Protein 7PUX (pdb70)

Sequence (444 aa):
AILKQKNRPNRLIVDEAINEDNSVVSLSQPKMDELQLFRGDTTVLLKGKKRRREAVCIVLSDDTCSDEKIRMNRRVVRNNLRVRLGDVISIQPCPDVKYGKRRIHVLPIDDTVEGITGNLFEEVYLKPYFLEAYRPIRKGDIFLVRGGMRAVVEFKVVETDPSPYCIVAPDTVIHCEGEPIKREDEEESWNEVVGYDDIGGCRKQLAQIKEEMVEELPLRHPALFKAIGVKPPRGILLYYGPPGTGKTLIARAVANETGAFFFLINGPEIMSKLAGESESNLRKAFEEEAEKNAPAIIFIDELDAIAPKREKTHGEVERRIVSQLLTLMDGLKKQRAHVIVMAATNRPNSIDPALRRFGRFDRREVDDIGIPDATGRLEEILQIHTKNMKLADDVDLEEQVANETHGHVGADLAALCSEEAALQAIRKKMDLIDETIDAEVMNNSLAVTMDDDFRWALSQSNR

Secondary structure (DSSP, 8-state):
-----SS-TTEEEEE--SS--TTEEEE-HHHHHHHT--TT-EEEEE-STT-EEEEEEEE-TTS-TTEEEE-HHHHHHHT--TT-EEEEEE-TTPPBPSEEEEEEBGGGGTT-BS-HIIIIIHHHHTTT-EEEETT-EEEEEETTEEEEEEEEEEESSSEEEE-TT-EEE--SPPBPGGGS---TT---GGG--S-HHHHHHHHHHHIIIII-TTHHHH-------EEEEE-STTSSHHHHHHHHHHHHT-EEEEEEHHHHHTSPTTHHHHHHHHHHHHHHHT-SEEEEEETGGGT-B-GGG--SHHHHHHHHHHHHHHHHGGGSTTEEEEEEES-GGGB-GGGGSTTSS-EEEE-----HHHHHHHHHHHTTTS-B-TT--HHHHHHH-TT--HHHHHHHHHHHHHHHHHHHHTTT----BHHHHHHPPB-HHHHHHHHT----

Solvent-accessible surface area: 22193 Å² total; per-residue (Å²): 132,158,162,147,107,169,139,75,55,35,113,1,60,3,34,54,17,106,58,95,47,22,8,17,0,4,0,5,89,79,22,2,85,104,28,133,3,135,183,40,50,26,0,17,0,85,23,91,143,213,53,47,4,6,1,35,0,34,49,14,147,91,10,51,72,86,60,0,34,0,6,23,19,5,12,19,8,0,58,7,84,23,35,18,50,1,24,2,76,71,4,119,88,22,129,142,5,131,116,3,49,0,16,18,0,45,47,0,24,122,54,26,60,44,87,34,64,78,17,4,1,85,82,29,9,116,130,45,88,27,5,9,51,85,13,14,8,10,19,12,102,12,9,53,68,11,0,3,4,43,0,39,67,3,47,43,71,46,41,0,15,4,9,88,132,13,74,34,56,46,109,56,147,60,28,117,73,150,101,37,74,15,15,42,131,74,38,0,12,49,26,24,10,30,15,198,121,41,12,34,57,0,53,130,19,1,56,85,7,7,42,88,33,62,62,44,182,83,68,78,109,129,37,22,22,0,0,0,0,16,11,55,95,30,16,19,20,42,49,0,0,98,0,0,1,46,9,16,39,12,70,45,59,60,5,35,0,59,104,12,57,82,69,139,74,38,76,1,12,31,44,0,100,128,1,0,80,74,0,64,159,64,31,40,0,0,0,0,0,34,78,0,16,38,1,0,20,66,115,131,127,2,163,28,134,60,69,103,138,2,5,55,30,0,14,87,16,0,65,26,4,76,158,41,54,53,9,1,0,0,0,3,2,66,121,34,126,13,1,0,60,6,0,83,130,162,4,40,2,46,100,83,3,102,2,37,97,14,96,40,91,1,12,36,71,14,0,93,28,74,6,75,39,35,99,55,26,158,84,22,69,24,111,76,0,2,83,56,1,137,45,63,13,16,41,43,0,25,26,15,1,59,71,0,5,84,25,0,35,112,84,64,85,116,138,95,141,226,66,102,51,4,113,70,36,30,68,18,24,0,32,33,102,0,0,91,81,14,41,76,75,112,130,192

GO terms:
  GO:0036503 ERAD pathway (P, IDA)
  GO:0005789 endoplasmic reticulum membrane (C, IDA)
  GO:0043161 proteasome-mediated ubiquitin-dependent protein catabolic process (P, IDA)
  GO:0016887 ATP hydrolysis activity (F, IDA)
  GO:0036435 K48-linked polyubiquitin modification-dependent protein binding (F, IDA)
  GO:0140455 cytoplasm protein quality control (P, IDA)
  GO:1901224 positive regulation of non-canonical NF-kappaB signal transduction (P, IDA)
  GO:0120186 negative regulation of protein localization to chromatin (P, IDA)
  GO:0140036 ubiquitin-modified protein reader activity (F, IDA)
  GO:0019079 viral genome replication (P, IMP)
  GO:0048471 perinuclear region of cytoplasm (C, IDA)
  GO:0005783 endoplasmic reticulum (C, IDA)
  GO:0035800 deubiquitinase activator activity (F, IDA)
  GO:0036513 Derlin-1 retrotranslocation complex (C, IDA)
  GO:1903006 positive regulation of protein K63-linked deubiquitination (P, IDA)
  GO:0005829 cytosol (C, TAS)
  GO:0034098 VCP-NPL4-UFD1 AAA ATPase complex (C, TAS)
  GO:0036503 ERAD pathway (P, IMP)
  GO:0010918 positive regulation of mitochondrial membrane potential (P, IMP)
  GO:1903715 regulation of aerobic respiration (P, IMP)

Radius of gyration: 24.35 Å; Cα contacts (8 Å, |Δi|>4): 902; chains: 1; bounding box: 72×74×46 Å

Foldseek 3Di:
DDDDDDPDLQKAFEDAAPPQAQAEKEAAPVSCVVQVHDQQFWKWKAAPPRFIWIHTYHYDNPHDRRHMHHHQQVCQSRVHFGGGIMGMHTDRPAAAFAEWEKEWAPVQCPLADADCCVQWVCVSQPQPQGKGFAQRKDWTFFLQGITIMGTHPTVVPGMHTHHPNYHYHYDDDHHHPVVGGGQGPQAAVLLAFFDVPLLVVVCVQQVCLLQPQVVCVVDPDDGFAEEEEEEDPFQCLVSSQRRSCVSSVAAEFEAELVVLVVDDQPSSLVVVVVRLVVRLVRPLHEYEYEACLSQFFAPVPDDDPSSVVRNVSLLVSLQCRVVRGNYHYYYYHHPVVGGHCSQCDPSHNVHYGYSYAGALRRLLSLLCSLCVNYAADPQADSSVVSVPPPPDHSRRSNVLSVQLLVQLVVVPCVVPPSRDHSVVSRPRHRYNVSSVVSVPDDPD

CATH classification: 3.10.330.10 (+2 more: 3.40.50.300, 1.10.8.60)

B-factor: mean 41.49, std 23.01, range [12.3, 161.05]

Organism: Homo sapiens (NCBI:txid9606)

Nearest PDB structures (foldseek):
  7pux-assembly1_A  TM=1.002E+00  e=1.129E-102  Homo sapiens
  8kg2-assembly1_D  TM=9.898E-01  e=8.215E-89  Homo sapiens
  8hrz-assembly1_L  TM=9.859E-01  e=6.047E-89  Homo sapiens
  5c1a-assembly2_K  TM=9.843E-01  e=2.189E-88  Homo sapiens
  5c1b-assembly1_F  TM=9.838E-01  e=1.516E-88  Homo sapiens

InterPro domains:
  IPR003338 CDC48, N-terminal subdomain [PF02359] (25-106)
  IPR003338 CDC48, N-terminal subdomain [SM01073] (25-108)
  IPR003593 AAA+ ATPase domain [SM00382] (237-373)
  IPR003593 AAA+ ATPase domain [SM00382] (510-649)
  IPR003959 ATPase, AAA-type, core [PF00004] (241-370)
  IPR003959 ATPase, AAA-type, core [PF00004] (514-647)
  IPR003960 ATPase, AAA-type, conserved site [PS00674] (341-359)
  IPR003960 ATPase, AAA-type, conserved site [PS00674] (617-635)
  IPR004201 CDC48, domain 2 [PF02933] (126-190)
  IPR004201 CDC48, domain 2 [SM01072] (125-191)
  IPR005938 AAA ATPase, CDC48 family [TIGR01243] (26-763)
  IPR009010 Aspartate decarboxylase-like domain superfamily [SSF50692] (22-105)
  IPR027417 P-loop containing nucleoside triphosphate hydrolase [G3DSA:3.40.50.300] (206-370)
  IPR027417 P-loop containing nucleoside triphosphate hydrolase [G3DSA:3.40.50.300] (464-647)
  IPR027417 P-loop containing nucleoside triphosphate hydrolase [SSF52540] (200-462)
  IPR027417 P-loop containing nucleoside triphosphate hydrolase [SSF52540] (472-761)
  IPR029067 CDC48 domain 2-like superfamily [SSF54585] (107-198)
  IPR041569 AAA ATPase, AAA+ lid domain [PF17862] (393-434)
  IPR041569 AAA ATPase, AAA+ lid domain [PF17862] (669-708)
  IPR050168 AAA ATPase domain-containing protein [PTHR23077] (38-764)

Structure (mmCIF, N/CA/C/O backbone):
data_7PUX
#
_entry.id   7PUX
#
_cell.length_a   146.234
_cell.length_b   146.234
_cell.length_c   84.397
_cell.angle_alpha   90.000
_cell.angle_beta   90.000
_cell.angle_gamma   120.000
#
_symmetry.space_group_name_H-M   'P 6 2 2'
#
loop_
_entity.id
_entity.type
_entity.pdbx_description
1 polymer 'Transitional endoplasmic reticulum ATPase'
2 non-polymer "ADENOSINE-5'-DIPHOSPHATE"
3 non-polymer 'FORMIC ACID'
4 non-polymer (1S)-2-amino-1-(4-bromophenyl)ethan-1-ol
5 non-polymer DI(HYDROXYETHYL)ETHER
6 non-polymer 'SODIUM ION'
7 water water
#
loop_
_atom_site.group_PDB
_atom_site.id
_atom_site.type_symbol
_atom_site.label_atom_id
_atom_site.label_alt_id
_atom_site.label_comp_id
_atom_site.label_asym_id
_atom_site.label_entity_id
_atom_site.label_seq_id
_atom_site.pdbx_PDB_ins_code
_atom_site.Cartn_x
_atom_site.Cartn_y
_atom_site.Cartn_z
_atom_site.occupancy
_atom_site.B_iso_or_equiv
_atom_site.auth_seq_id
_atom_site.auth_comp_id
_atom_site.auth_asym_id
_atom_site.auth_atom_id
_atom_site.pdbx_PDB_model_num
ATOM 1 N N . ALA A 1 15 ? -48.16400 -62.42200 36.76500 1.000 107.92347 15 ALA A N 1
ATOM 2 C CA . ALA A 1 15 ? -49.38800 -62.61200 37.53500 1.000 93.77177 15 ALA A CA 1
ATOM 3 C C . ALA A 1 15 ? -50.25400 -61.35700 37.52800 1.000 78.51468 15 ALA A C 1
ATOM 4 O O . ALA A 1 15 ? -51.47600 -61.44300 37.42000 1.000 66.75011 15 ALA A O 1
ATOM 10 N N . ILE A 1 16 ? -49.61400 -60.19300 37.64400 1.000 88.50798 16 ILE A N 1
ATOM 11 C CA . ILE A 1 16 ? -50.32200 -58.91800 37.69100 1.000 83.96007 16 ILE A CA 1
ATOM 12 C C . ILE A 1 16 ? -49.70600 -57.95400 36.68700 1.000 83.83374 16 ILE A C 1
ATOM 13 O O . ILE A 1 16 ? -48.92500 -57.07400 37.06500 1.000 82.65728 16 ILE A O 1
ATOM 29 N N . LEU A 1 17 ? -50.04700 -58.09400 35.41100 1.000 98.77763 17 LEU A N 1
ATOM 30 C CA . LEU A 1 17 ? -49.35900 -57.32800 34.37500 1.000 107.76292 17 LEU A CA 1
ATOM 31 C C . LEU A 1 17 ? -50.38300 -56.84000 33.35100 1.000 73.56145 17 LEU A C 1
ATOM 32 O O . LEU A 1 17 ? -51.58500 -56.77200 33.62900 1.000 43.22360 17 LEU A O 1
ATOM 48 N N . LYS A 1 18 ? -49.89400 -56.47300 32.15800 1.000 68.30556 18 LYS A N 1
ATOM 49 C CA . LYS A 1 18 ? -50.70500 -55.91100 31.07900 1.000 75.96437 18 LYS A CA 1
ATOM 50 C C . LYS A 1 18 ? -49.80600 -55.45100 29.92900 1.000 75.12743 18 LYS A C 1
ATOM 51 O O . LYS A 1 18 ? -48.58200 -55.38600 30.08400 1.000 78.52784 18 LYS A O 1
ATOM 70 N N . GLN A 1 19 ? -50.40200 -55.11300 28.78400 1.000 67.73181 19 GLN A N 1
ATOM 71 C CA . GLN A 1 19 ? -49.65100 -54.81100 27.56700 1.000 56.65153 19 GLN A CA 1
ATOM 72 C C . GLN A 1 19 ? -48.70200 -53.63000 27.76500 1.000 61.22839 19 GLN A C 1
ATOM 73 O O . GLN A 1 19 ? -48.97400 -52.70200 28.53300 1.000 61.37052 19 GLN A O 1
ATOM 87 N N . LYS A 1 20 ? -47.58400 -53.66800 27.03700 1.000 74.27206 20 LYS A N 1
ATOM 88 C CA . LYS A 1 20 ? -46.52800 -52.66400 27.14500 1.000 77.35401 20 LYS A CA 1
ATOM 89 C C . LYS A 1 20 ? -46.40000 -51.77600 25.91500 1.000 74.20363 20 LYS A C 1
ATOM 90 O O . LYS A 1 20 ? -46.14500 -50.57900 26.06000 1.000 76.59339 20 LYS A O 1
ATOM 109 N N . ASN A 1 21 ? -46.54700 -52.32400 24.70600 1.000 70.44266 21 ASN A N 1
ATOM 110 C CA . ASN A 1 21 ? -46.47900 -51.52400 23.47700 1.000 63.51814 21 ASN A CA 1
ATOM 111 C C . ASN A 1 21 ? -47.89300 -51.14400 23.03700 1.000 53.99332 21 ASN A C 1
ATOM 112 O O . ASN A 1 21 ? -48.43800 -51.66000 22.06100 1.000 56.05672 21 ASN A O 1
ATOM 123 N N . ARG A 1 22 ? -48.47200 -50.21600 23.76200 1.000 35.94905 22 ARG A N 1
ATOM 124 C CA . ARG A 1 22 ? -49.89600 -49.94900 23.61400 1.000 34.66468 22 ARG A CA 1
ATOM 125 C C . ARG A 1 22 ? -50.15300 -49.02700 22.42000 1.000 33.64877 22 ARG A C 1
ATOM 126 O O . ARG A 1 22 ? -49.37200 -48.09800 22.16800 1.000 34.77522 22 ARG A O 1
ATOM 147 N N . PRO A 1 23 ? -51.23600 -49.26700 21.66800 1.000 32.34335 23 PRO A N 1
ATOM 148 C CA . PRO A 1 23 ? -51.49800 -48.45000 20.47300 1.000 33.19872 23 PRO A CA 1
ATOM 149 C C . PRO A 1 23 ? -51.93400 -47.03400 20.79000 1.000 32.95921 23 PRO A C 1
ATOM 150 O O . PRO A 1 23 ? -51.95400 -46.19800 19.87700 1.000 32.26439 23 PRO A O 1
ATOM 161 N N . ASN A 1 24 ? -52.29300 -46.73200 22.03700 1.000 30.17204 24 ASN A N 1
ATOM 162 C CA . ASN A 1 24 ? -52.73100 -45.39400 22.40900 1.000 29.97465 24 ASN A CA 1
ATOM 163 C C . ASN A 1 24 ? -51.63100 -44.60100 23.10000 1.000 30.01939 24 ASN A C 1
ATOM 164 O O . ASN A 1 24 ? -51.91900 -43.58600 23.74300 1.000 26.66636 24 ASN A O 1
ATOM 175 N N . ARG A 1 25 ? -50.38200 -45.05100 22.99400 1.000 27.26116 25 ARG A N 1
ATOM 176 C CA . ARG A 1 25 ? -49.22500 -44.27100 23.41400 1.000 25.94258 25 ARG A CA 1
ATOM 177 C C . ARG A 1 25 ? -48.66700 -43.54700 22.19300 1.000 28.64554 25 ARG A C 1
ATOM 178 O O . ARG A 1 25 ? -48.30400 -44.18800 21.20000 1.000 27.32959 25 ARG A O 1
ATOM 199 N N . LEU A 1 26 ? -48.59300 -42.22100 22.26900 1.000 24.94246 26 LEU A N 1
ATOM 200 C CA . LEU A 1 26 ? -48.20100 -41.40100 21.13300 1.000 26.76110 26 LEU A CA 1
ATOM 201 C C . LEU A 1 26 ? -47.11000 -40.42000 21.53500 1.000 29.00085 26 LEU A C 1
ATOM 202 O O . LEU A 1 26 ? -47.07200 -39.93600 22.67000 1.000 23.18436 26 LEU A O 1
ATOM 218 N N . ILE A 1 27 ? -46.24100 -40.11200 20.57500 1.000 24.12395 27 ILE A N 1
ATOM 219 C CA . ILE A 1 27 ? -45.15900 -39.16100 20.79600 1.000 23.06592 27 ILE A CA 1
ATOM 220 C C . ILE A 1 27 ? -45.68200 -37.75100 20.56500 1.000 24.17658 27 ILE A C 1
ATOM 221 O O . ILE A 1 27 ? -46.32300 -37.47200 19.54800 1.000 23.03697 27 ILE A O 1
ATOM 237 N N . VAL A 1 28 ? -45.37900 -36.85500 21.50200 1.000 20.83934 28 VAL A N 1
ATOM 238 C CA . VAL A 1 28 ? -45.86200 -35.48100 21.45200 1.000 20.34191 28 VAL A CA 1
ATOM 239 C C . VAL A 1 28 ? -45.11200 -34.70800 20.37300 1.000 20.22611 28 VAL A C 1
ATOM 240 O O . VAL A 1 28 ? -43.87600 -34.70300 20.33900 1.000 20.11294 28 VAL A O 1
ATOM 253 N N . ASP A 1 29 ? -45.85800 -34.02000 19.50700 1.000 21.66839 29 ASP A N 1
ATOM 254 C CA . ASP A 1 29 ? -45.32400 -33.27500 18.37200 1.000 21.05516 29 ASP A CA 1
ATOM 255 C C . ASP A 1 29 ? -45.98600 -31.90000 18.35300 1.000 20.38665 29 ASP A C 1
ATOM 256 O O . ASP A 1 29 ? -46.95900 -31.63800 19.07200 1.000 20.75249 29 ASP A O 1
ATOM 265 N N . GLU A 1 30 ? -45.46200 -31.01500 17.51400 1.000 20.48930 30 GLU A N 1
ATOM 266 C CA . GLU A 1 30 ? -45.89500 -29.62300 17.53100 1.000 20.18663 30 GLU A CA 1
ATOM 267 C C . GLU A 1 30 ? -47.28500 -29.45500 16.92400 1.000 26.84532 30 GLU A C 1
ATOM 268 O O . GLU A 1 30 ? -47.69900 -30.20200 16.03000 1.000 25.63728 30 GLU A O 1
ATOM 280 N N . ALA A 1 31 ? -47.98700 -28.42500 17.38700 1.000 24.23712 31 ALA A N 1
ATOM 281 C CA . ALA A 1 31 ? -49.30100 -28.10200 16.85200 1.000 20.73143 31 ALA A CA 1
ATOM 282 C C . ALA A 1 31 ? -49.20200 -27.47900 15.46400 1.000 23.60546 31 ALA A C 1
ATOM 283 O O . ALA A 1 31 ? -48.28900 -26.70800 15.16800 1.000 26.31368 31 ALA A O 1
ATOM 290 N N . ILE A 1 32 ? -50.14700 -27.83300 14.60000 1.000 24.63716 32 ILE A N 1
ATOM 291 C CA . ILE A 1 32 ? -50.43200 -27.05300 13.40100 1.000 31.44061 32 ILE A CA 1
ATOM 292 C C . ILE A 1 32 ? -51.61500 -26.12200 13.62800 1.000 31.39850 32 ILE A C 1
ATOM 293 O O . ILE A 1 32 ? -51.61900 -24.98600 13.15400 1.000 36.52543 32 ILE A O 1
ATOM 309 N N . ASN A 1 33 ? -52.61100 -26.60700 14.36400 1.000 32.43020 33 ASN A N 1
ATOM 310 C CA . ASN A 1 33 ? -53.73400 -25.81500 14.85100 1.000 28.76661 33 ASN A CA 1
ATOM 311 C C . ASN A 1 33 ? -53.39300 -25.38000 16.27400 1.000 32.14333 33 ASN A C 1
ATOM 312 O O . ASN A 1 33 ? -53.36500 -26.20800 17.19200 1.000 40.43906 33 ASN A O 1
ATOM 323 N N . GLU A 1 34 ? -53.11900 -24.09000 16.45900 1.000 31.00635 34 GLU A N 1
ATOM 324 C CA . GLU A 1 34 ? -52.58800 -23.58700 17.72200 1.000 40.54433 34 GLU A CA 1
ATOM 325 C C . GLU A 1 34 ? -53.66400 -23.38000 18.79100 1.000 39.69423 34 GLU A C 1
ATOM 326 O O . GLU A 1 34 ? -53.38000 -22.74600 19.81500 1.000 43.26308 34 GLU A O 1
ATOM 338 N N . ASP A 1 35 ? -54.86900 -23.91500 18.59600 1.000 28.42972 35 ASP A N 1
ATOM 339 C CA . ASP A 1 35 ? -55.95900 -23.70900 19.54500 1.000 30.71947 35 ASP A CA 1
ATOM 340 C C . ASP A 1 35 ? -55.79500 -24.60100 20.77100 1.000 30.40365 35 ASP A C 1
ATOM 341 O O . ASP A 1 35 ? -55.45000 -25.78100 20.66300 1.000 32.98290 35 ASP A O 1
ATOM 350 N N . ASN A 1 36 ? -56.09500 -24.03400 21.94400 1.000 24.43188 36 ASN A N 1
ATOM 351 C CA . ASN A 1 36 ? -55.85700 -24.72700 23.20500 1.000 22.21056 36 ASN A CA 1
ATOM 352 C C . ASN A 1 36 ? -56.66700 -26.00800 23.35500 1.000 24.98721 36 ASN A C 1
ATOM 353 O O . ASN A 1 36 ? -56.29700 -26.86600 24.16000 1.000 27.97177 36 ASN A O 1
ATOM 364 N N . SER A 1 37 ? -57.78400 -26.14400 22.65200 1.000 22.52639 37 SER A N 1
ATOM 365 C CA . SER A 1 37 ? -58.69200 -27.25700 22.89700 1.000 25.75046 37 SER A CA 1
ATOM 366 C C . SER A 1 37 ? -58.48200 -28.42700 21.94900 1.000 28.24023 37 SER A C 1
ATOM 367 O O . SER A 1 37 ? -59.15500 -29.44800 22.09900 1.000 27.90335 37 SER A O 1
ATOM 375 N N . VAL A 1 38 ? -57.56000 -28.32400 20.99900 1.000 24.72402 38 VAL A N 1
ATOM 376 C CA . VAL A 1 38 ? -57.49400 -29.26400 19.88600 1.000 30.93002 38 VAL A CA 1
ATOM 377 C C . VAL A 1 38 ? -56.19600 -30.05900 19.92800 1.000 20.96041 38 VAL A C 1
ATOM 378 O O . VAL A 1 38 ? -55.11800 -29.51200 20.18900 1.000 20.62353 38 VAL A O 1
ATOM 391 N N . VAL A 1 39 ? -56.30700 -31.35600 19.63600 1.000 20.18663 39 VAL A N 1
ATOM 392 C CA . VAL A 1 39 ? -55.16900 -32.21200 19.32900 1.000 20.10504 39 VAL A CA 1
ATOM 393 C C . VAL A 1 39 ? -55.46800 -32.92000 18.02000 1.000 22.74483 39 VAL A C 1
ATOM 394 O O . VAL A 1 39 ? -56.63000 -33.15800 17.67700 1.000 26.19261 39 VAL A O 1
ATOM 407 N N . SER A 1 40 ? -54.40900 -33.26700 17.29400 1.000 22.21582 40 SER A N 1
ATOM 408 C CA . SER A 1 40 ? -54.53100 -33.87700 15.98000 1.000 29.32720 40 SER A CA 1
ATOM 409 C C . SER A 1 40 ? -53.83400 -35.22900 15.95200 1.000 25.80836 40 SER A C 1
ATOM 410 O O . SER A 1 40 ? -52.75200 -35.39400 16.52300 1.000 24.06868 40 SER A O 1
ATOM 418 N N . LEU A 1 41 ? -54.47100 -36.19400 15.29500 1.000 26.33737 41 LEU A N 1
ATOM 419 C CA . LEU A 1 41 ? -53.90800 -37.51400 15.05500 1.000 29.62460 41 LEU A CA 1
ATOM 420 C C . LEU A 1 41 ? -53.94800 -37.78400 13.55400 1.000 29.59565 41 LEU A C 1
ATOM 421 O O . LEU A 1 41 ? -54.61800 -37.07400 12.79600 1.000 30.45892 41 LEU A O 1
ATOM 437 N N . SER A 1 42 ? -53.23600 -38.81900 13.11200 1.000 30.75895 42 SER A N 1
ATOM 438 C CA . SER A 1 42 ? -53.42400 -39.26100 11.73500 1.000 33.31715 42 SER A CA 1
ATOM 439 C C . SER A 1 42 ? -54.74400 -40.02000 11.62300 1.000 43.24729 42 SER A C 1
ATOM 440 O O . SER A 1 42 ? -55.30000 -40.49400 12.61800 1.000 34.24358 42 SER A O 1
ATOM 448 N N . GLN A 1 43 ? -55.25000 -40.12500 10.40300 1.000 40.79700 43 GLN A N 1
ATOM 449 C CA . GLN A 1 43 ? -56.52600 -40.80400 10.21500 1.000 39.43104 43 GLN A CA 1
ATOM 450 C C . GLN A 1 43 ? -56.39400 -42.29400 10.51300 1.000 40.64171 43 GLN A C 1
ATOM 451 O O . GLN A 1 43 ? -57.28800 -42.87400 11.14300 1.000 46.99774 43 GLN A O 1
ATOM 465 N N . PRO A 1 44 ? -55.31200 -42.95700 10.08800 1.000 45.93182 44 PRO A N 1
ATOM 466 C CA . PRO A 1 44 ? -55.16800 -44.38000 10.45200 1.000 57.36214 44 PRO A CA 1
ATOM 467 C C . PRO A 1 44 ? -55.13100 -44.61100 11.95200 1.000 39.95216 44 PRO A C 1
ATOM 468 O O . PRO A 1 44 ? -55.71400 -45.58800 12.43600 1.000 40.90754 44 PRO A O 1
ATOM 479 N N . LYS A 1 45 ? -54.45200 -43.74600 12.70900 1.000 37.24394 45 LYS A N 1
ATOM 480 C CA . LYS A 1 45 ? -54.43800 -43.90200 14.15900 1.000 35.32792 45 LYS A CA 1
ATOM 481 C C . LYS A 1 45 ? -55.83000 -43.69800 14.74400 1.000 37.43607 45 LYS A C 1
ATOM 482 O O . LYS A 1 45 ? -56.23500 -44.42600 15.65600 1.000 39.21523 45 LYS A O 1
ATOM 501 N N . MET A 1 46 ? -56.58700 -42.72500 14.22900 1.000 35.75429 46 MET A N 1
ATOM 502 C CA . MET A 1 46 ? -57.94600 -42.52700 14.72600 1.000 36.59649 46 MET A CA 1
ATOM 503 C C . MET A 1 46 ? -58.81000 -43.75000 14.44800 1.000 38.92046 46 MET A C 1
ATOM 504 O O . MET A 1 46 ? -59.59500 -44.17000 15.30600 1.000 45.76338 46 MET A O 1
ATOM 518 N N . ASP A 1 47 ? -58.66800 -44.35000 13.26500 1.000 40.37589 47 ASP A N 1
ATOM 519 C CA . ASP A 1 47 ? -59.39400 -45.58200 12.97500 1.000 44.16056 47 ASP A CA 1
ATOM 520 C C . ASP A 1 47 ? -58.98900 -46.68800 13.94200 1.000 51.54565 47 ASP A C 1
ATOM 521 O O . ASP A 1 47 ? -59.84100 -47.40600 14.47800 1.000 53.43009 47 ASP A O 1
ATOM 530 N N . GLU A 1 48 ? -57.68100 -46.84500 14.17200 1.000 49.58489 48 GLU A N 1
ATOM 531 C CA . GLU A 1 48 ? -57.20800 -47.89400 15.06700 1.000 43.90526 48 GLU A CA 1
ATOM 532 C C . GLU A 1 48 ? -57.79700 -47.73500 16.46200 1.000 40.02585 48 GLU A C 1
ATOM 533 O O . GLU A 1 48 ? -58.13800 -48.72700 17.11600 1.000 41.06282 48 GLU A O 1
ATOM 545 N N . LEU A 1 49 ? -57.92300 -46.49600 16.93400 1.000 37.74137 49 LEU A N 1
ATOM 546 C CA . LEU A 1 49 ? -58.46100 -46.21100 18.25700 1.000 47.91101 49 LEU A CA 1
ATOM 547 C C . LEU A 1 49 ? -59.96400 -45.95700 18.24800 1.000 45.55020 49 LEU A C 1
ATOM 548 O O . LEU A 1 49 ? -60.54000 -45.70000 19.31400 1.000 36.38068 49 LEU A O 1
ATOM 564 N N . GLN A 1 50 ? -60.60800 -46.01800 17.08100 1.000 45.63968 50 GLN A N 1
ATOM 565 C CA . GLN A 1 50 ? -62.05500 -45.82200 16.96200 1.000 49.18748 50 GLN A CA 1
ATOM 566 C C . GLN A 1 50 ? -62.46400 -44.44000 17.47000 1.000 44.77642 50 GLN A C 1
ATOM 567 O O . GLN A 1 50 ? -63.43200 -44.28200 18.21800 1.000 48.59267 50 GLN A O 1
ATOM 581 N N . LEU A 1 51 ? -61.70400 -43.43400 17.05700 1.000 43.27624 51 LEU A N 1
ATOM 582 C CA . LEU A 1 51 ? -61.99200 -42.04000 17.35800 1.000 47.16881 51 LEU A CA 1
ATOM 583 C C . LEU A 1 51 ? -62.47000 -41.31400 16.10500 1.000 48.90323 51 LEU A C 1
ATOM 584 O O . LEU A 1 51 ? -62.02700 -41.60800 14.99100 1.000 51.83516 51 LEU A O 1
ATOM 600 N N . PHE A 1 52 ? -63.35900 -40.34300 16.29500 1.000 44.55797 52 PHE A N 1
ATOM 601 C CA . PHE A 1 52 ? -63.92100 -39.60200 15.18000 1.000 40.63119 52 PHE A CA 1
ATOM 602 C C . PHE A 1 52 ? -63.72400 -38.10700 15.38000 1.000 43.88684 52 PHE A C 1
ATOM 603 O O . PHE A 1 52 ? -63.60500 -37.61900 16.51000 1.000 35.72270 52 PHE A O 1
ATOM 620 N N . ARG A 1 53 ? -63.66000 -37.39500 14.25600 1.000 43.29730 53 ARG A N 1
ATOM 621 C CA . ARG A 1 53 ? -63.48400 -35.95000 14.25800 1.000 49.44277 53 ARG A CA 1
ATOM 622 C C . ARG A 1 53 ? -64.47500 -35.29600 15.20900 1.000 37.98877 53 ARG A C 1
ATOM 623 O O . ARG A 1 53 ? -65.68300 -35.54100 15.13700 1.000 40.90754 53 ARG A O 1
ATOM 644 N N . GLY A 1 54 ? -63.95400 -34.47200 16.10700 1.000 33.45927 54 GLY A N 1
ATOM 645 C CA . GLY A 1 54 ? -64.76600 -33.76900 17.07300 1.000 35.93062 54 GLY A CA 1
ATOM 646 C C . GLY A 1 54 ? -64.97900 -34.50100 18.37600 1.000 36.19118 54 GLY A C 1
ATOM 647 O O . GLY A 1 54 ? -65.48800 -33.89600 19.32800 1.000 35.43320 54 GLY A O 1
ATOM 651 N N . ASP A 1 55 ? -64.61100 -35.77700 18.45300 1.000 37.43080 55 ASP A N 1
ATOM 652 C CA . ASP A 1 55 ? -64.74500 -36.52200 19.69800 1.000 35.35687 55 ASP A CA 1
ATOM 653 C C . ASP A 1 55 ? -63.95000 -35.85200 20.81000 1.000 34.21463 55 ASP A C 1
ATOM 654 O O . ASP A 1 55 ? -62.87300 -35.29500 20.57800 1.000 32.25387 55 ASP A O 1
ATOM 663 N N . THR A 1 56 ? -64.47400 -35.92500 22.03200 1.000 31.50115 56 THR A N 1
ATOM 664 C CA A THR A 1 56 ? -63.72200 -35.50200 23.20600 0.520 27.56120 56 THR A CA 1
ATOM 665 C CA B THR A 1 56 ? -63.72300 -35.50400 23.20700 0.480 27.57962 56 THR A CA 1
ATOM 666 C C . THR A 1 56 ? -62.81800 -36.64400 23.65100 1.000 29.60092 56 THR A C 1
ATOM 667 O O . THR A 1 56 ? -63.25300 -37.79400 23.72100 1.000 32.98553 56 THR A O 1
ATOM 688 N N . VAL A 1 57 ? -61.56000 -36.33500 23.94100 1.000 26.73215 57 VAL A N 1
ATOM 689 C CA . VAL A 1 57 ? -60.59300 -37.35400 24.33900 1.000 27.38486 57 VAL A CA 1
ATOM 690 C C . VAL A 1 57 ? -59.94200 -36.95700 25.65600 1.000 28.23233 57 VAL A C 1
ATOM 691 O O . VAL A 1 57 ? -59.78600 -35.77200 25.96800 1.000 28.71923 57 VAL A O 1
ATOM 704 N N . LEU A 1 58 ? -59.55800 -37.97000 26.42600 1.000 25.82152 58 LEU A N 1
ATOM 705 C CA . LEU A 1 58 ? -58.83100 -37.79700 27.67400 1.000 25.45568 58 LEU A CA 1
ATOM 706 C C . LEU A 1 58 ? -57.36800 -38.14900 27.42500 1.000 23.09224 58 LEU A C 1
ATOM 707 O O . LEU A 1 58 ? -57.05800 -39.25200 26.95400 1.000 27.90071 58 LEU A O 1
ATOM 723 N N . LEU A 1 59 ? -56.48300 -37.20300 27.71300 1.000 20.47614 59 LEU A N 1
ATOM 724 C CA . LEU A 1 59 ? -55.05100 -37.36200 27.52500 1.000 22.02106 59 LEU A CA 1
ATOM 725 C C . LEU A 1 59 ? -54.39500 -37.50300 28.89300 1.000 21.56048 59 LEU A C 1
ATOM 726 O O . LEU A 1 59 ? -54.78900 -36.82800 29.85200 1.000 24.09763 59 LEU A O 1
ATOM 742 N N . LYS A 1 60 ? -53.41300 -38.39200 28.99200 1.000 21.49995 60 LYS A N 1
ATOM 743 C CA . LYS A 1 60 ? -52.67700 -38.59600 30.23300 1.000 23.10540 60 LYS A CA 1
ATOM 744 C C . LYS A 1 60 ? -51.19900 -38.35500 29.98200 1.000 24.86614 60 LYS A C 1
ATOM 745 O O . LYS A 1 60 ? -50.62200 -38.90800 29.03500 1.000 24.01077 60 LYS A O 1
ATOM 764 N N . GLY A 1 61 ? -50.59600 -37.52900 30.83000 1.000 21.90526 61 GLY A N 1
ATOM 765 C CA . GLY A 1 61 ? -49.20200 -37.16600 30.67700 1.000 24.25028 61 GLY A CA 1
ATOM 766 C C . GLY A 1 61 ? -48.37000 -37.58000 31.87300 1.000 27.53751 61 GLY A C 1
ATOM 767 O O . GLY A 1 61 ? -48.57400 -38.65800 32.43700 1.000 30.39049 61 GLY A O 1
ATOM 771 N N . LYS A 1 62 ? -47.42400 -36.73200 32.26100 1.000 21.28676 62 LYS A N 1
ATOM 772 C CA . LYS A 1 62 ? -46.53500 -37.03100 33.36800 1.000 25.22934 62 LYS A CA 1
ATOM 773 C C . LYS A 1 62 ? -47.10900 -36.49200 34.67200 1.000 26.10839 62 LYS A C 1
ATOM 774 O O . LYS A 1 62 ? -48.01800 -35.65700 34.68400 1.000 27.19273 62 LYS A O 1
ATOM 793 N N . LYS A 1 63 ? -46.57000 -36.99300 35.78600 1.000 32.63549 63 LYS A N 1
ATOM 794 C CA . LYS A 1 63 ? -46.95800 -36.53400 37.11700 1.000 25.09248 63 LYS A CA 1
ATOM 795 C C . LYS A 1 63 ? -48.46300 -36.66200 37.32800 1.000 28.94821 63 LYS A C 1
ATOM 796 O O . LYS A 1 63 ? -49.07700 -35.87500 38.05300 1.000 29.07191 63 LYS A O 1
ATOM 815 N N . ARG A 1 64 ? -49.04900 -37.67400 36.68600 1.000 30.65368 64 ARG A N 1
ATOM 816 C CA A ARG A 1 64 ? -50.46400 -37.99800 36.83900 0.470 36.32541 64 ARG A CA 1
ATOM 817 C CA B ARG A 1 64 ? -50.46800 -38.00500 36.82100 0.530 36.25961 64 ARG A CA 1
ATOM 818 C C . ARG A 1 64 ? -51.36100 -36.83900 36.41500 1.000 32.33809 64 ARG A C 1
ATOM 819 O O . ARG A 1 64 ? -52.47100 -36.67600 36.92700 1.000 26.33210 64 ARG A O 1
ATOM 860 N N . ARG A 1 65 ? -50.89100 -36.03700 35.46900 1.000 25.05827 65 ARG A N 1
ATOM 861 C CA . ARG A 1 65 ? -51.68800 -34.95500 34.91400 1.000 22.24477 65 ARG A CA 1
ATOM 862 C C . ARG A 1 65 ? -52.57800 -35.47400 33.78900 1.000 21.85525 65 ARG A C 1
ATOM 863 O O . ARG A 1 65 ? -52.26000 -36.45800 33.10900 1.000 23.02645 65 ARG A O 1
ATOM 884 N N . GLU A 1 66 ? -53.71900 -34.80800 33.62200 1.000 24.55821 66 GLU A N 1
ATOM 885 C CA . GLU A 1 66 ? -54.66600 -35.14700 32.58000 1.000 24.13447 66 GLU A CA 1
ATOM 886 C C . GLU A 1 66 ? -55.16000 -33.88400 31.89600 1.000 27.45329 66 GLU A C 1
ATOM 887 O O . GLU A 1 66 ? -55.15400 -32.80000 32.48200 1.000 24.46346 66 GLU A O 1
ATOM 899 N N . ALA A 1 67 ? -55.61100 -34.04200 30.65500 1.000 23.17120 67 ALA A N 1
ATOM 900 C CA . ALA A 1 67 ? -56.25700 -32.96700 29.91200 1.000 22.57113 67 ALA A CA 1
ATOM 901 C C . ALA A 1 67 ? -57.38800 -33.55800 29.08500 1.000 28.01389 67 ALA A C 1
ATOM 902 O O . ALA A 1 67 ? -57.36700 -34.73800 28.73100 1.000 26.85059 67 ALA A O 1
ATOM 909 N N . VAL A 1 68 ? -58.38000 -32.73000 28.77600 1.000 25.56622 68 VAL A N 1
ATOM 910 C CA . VAL A 1 68 ? -59.47700 -33.11700 27.89400 1.000 23.49492 68 VAL A CA 1
ATOM 911 C C . VAL A 1 68 ? -59.45600 -32.20400 26.67800 1.000 25.61360 68 VAL A C 1
ATOM 912 O O . VAL A 1 68 ? -59.38200 -30.97700 26.81400 1.000 24.40029 68 VAL A O 1
ATOM 925 N N . CYS A 1 69 ? -59.51100 -32.80600 25.49300 1.000 30.17204 69 CYS A N 1
ATOM 926 C CA . CYS A 1 69 ? -59.39800 -32.05700 24.25400 1.000 19.12335 69 CYS A CA 1
ATOM 927 C C . CYS A 1 69 ? -60.37600 -32.61700 23.22700 1.000 26.48739 69 CYS A C 1
ATOM 928 O O . CYS A 1 69 ? -61.00500 -33.66400 23.42600 1.000 24.18711 69 CYS A O 1
ATOM 936 N N . ILE A 1 70 ? -60.50400 -31.88500 22.12400 1.000 22.02369 70 ILE A N 1
ATOM 937 C CA . ILE A 1 70 ? -61.21200 -32.33100 20.93200 1.000 22.69219 70 ILE A CA 1
ATOM 938 C C . ILE A 1 70 ? -60.16200 -32.84300 19.95700 1.000 25.61360 70 ILE A C 1
ATOM 939 O O . ILE A 1 70 ? -59.14700 -32.17700 19.73200 1.000 25.35567 70 ILE A O 1
ATOM 955 N N . VAL A 1 71 ? -60.38700 -34.01800 19.38400 1.000 24.31607 71 VAL A N 1
ATOM 956 C CA . VAL A 1 71 ? -59.43000 -34.62500 18.46500 1.000 27.16905 71 VAL A CA 1
ATOM 957 C C . VAL A 1 71 ? -59.87600 -34.35600 17.03300 1.000 29.29562 71 VAL A C 1
ATOM 958 O O . VAL A 1 71 ? -61.06200 -34.49100 16.70200 1.000 30.19573 71 VAL A O 1
ATOM 971 N N . LEU A 1 72 ? -58.92800 -33.95000 16.19200 1.000 26.51634 72 LEU A N 1
ATOM 972 C CA . LEU A 1 72 ? -59.16000 -33.77000 14.76700 1.000 31.28533 72 LEU A CA 1
ATOM 973 C C . LEU A 1 72 ? -58.12100 -34.57500 14.00000 1.000 32.74603 72 LEU A C 1
ATOM 974 O O . LEU A 1 72 ? -57.07500 -34.94700 14.53700 1.000 31.28796 72 LEU A O 1
ATOM 990 N N . SER A 1 73 ? -58.42200 -34.85400 12.74000 1.000 35.54110 73 SER A N 1
ATOM 991 C CA . SER A 1 73 ? -57.48900 -35.56700 11.88000 1.000 33.23030 73 SER A CA 1
ATOM 992 C C . SER A 1 73 ? -56.56800 -34.58300 11.16600 1.000 40.03901 73 SER A C 1
ATOM 993 O O . SER A 1 73 ? -56.94400 -33.44400 10.88300 1.000 41.22863 73 SER A O 1
ATOM 1001 N N . ASP A 1 74 ? -55.35000 -35.04000 10.87800 1.000 40.48117 74 ASP A N 1
ATOM 1002 C CA . ASP A 1 74 ? -54.33100 -34.22100 10.23200 1.000 36.73072 74 ASP A CA 1
ATOM 1003 C C . ASP A 1 74 ? -53.52600 -35.11400 9.30000 1.000 40.11007 74 ASP A C 1
ATOM 1004 O O . ASP A 1 74 ? -52.95100 -36.11500 9.74000 1.000 44.23425 74 ASP A O 1
ATOM 1013 N N . ASP A 1 75 ? -53.49200 -34.75200 8.01700 1.000 42.19190 75 ASP A N 1
ATOM 1014 C CA . ASP A 1 75 ? -52.88100 -35.58800 6.98800 1.000 49.44540 75 ASP A CA 1
ATOM 1015 C C . ASP A 1 75 ? -51.36000 -35.49900 6.96300 1.000 49.16379 75 ASP A C 1
ATOM 1016 O O . ASP A 1 75 ? -50.73700 -36.16000 6.12600 1.000 50.21128 75 ASP A O 1
ATOM 1025 N N . THR A 1 76 ? -50.74700 -34.71200 7.84900 1.000 47.35041 76 THR A N 1
ATOM 1026 C CA . THR A 1 76 ? -49.29700 -34.66500 7.95900 1.000 43.68682 76 THR A CA 1
ATOM 1027 C C . THR A 1 76 ? -48.77900 -35.28200 9.25000 1.000 41.79185 76 THR A C 1
ATOM 1028 O O . THR A 1 76 ? -47.55800 -35.40200 9.41300 1.000 44.97908 76 THR A O 1
ATOM 1039 N N . CYS A 1 77 ? -49.66600 -35.67100 10.16400 1.000 36.75441 77 CYS A N 1
ATOM 1040 C CA . CYS A 1 77 ? -49.25900 -36.27800 11.42200 1.000 34.10409 77 CYS A CA 1
ATOM 1041 C C . CYS A 1 77 ? -48.80800 -37.71500 11.18500 1.000 37.50976 77 CYS A C 1
ATOM 1042 O O . CYS A 1 77 ? -49.51200 -38.49700 10.53900 1.000 36.77020 77 CYS A O 1
ATOM 1050 N N . SER A 1 78 ? -47.62100 -38.05400 11.68500 1.000 40.27325 78 SER A N 1
ATOM 1051 C CA . SER A 1 78 ? -47.17700 -39.44100 11.67500 1.000 44.35795 78 SER A CA 1
ATOM 1052 C C . SER A 1 78 ? -48.10700 -40.27500 12.54800 1.000 45.63968 78 SER A C 1
ATOM 1053 O O . SER A 1 78 ? -48.66500 -39.79200 13.53700 1.000 36.13065 78 SER A O 1
ATOM 1061 N N . ASP A 1 79 ? -48.28200 -41.54400 12.17500 1.000 33.01448 79 ASP A N 1
ATOM 1062 C CA . ASP A 1 79 ? -49.25500 -42.37400 12.87900 1.000 33.08555 79 ASP A CA 1
ATOM 1063 C C . ASP A 1 79 ? -48.95200 -42.45800 14.37300 1.000 31.09583 79 ASP A C 1
ATOM 1064 O O . ASP A 1 79 ? -49.87600 -42.51900 15.18900 1.000 30.95108 79 ASP A O 1
ATOM 1073 N N . GLU A 1 80 ? -47.67600 -42.45500 14.75300 1.000 30.32469 80 GLU A N 1
ATOM 1074 C CA . GLU A 1 80 ? -47.28100 -42.68000 16.13800 1.000 28.86399 80 GLU A CA 1
ATOM 1075 C C . GLU A 1 80 ? -47.20300 -41.39100 16.95200 1.000 29.01137 80 GLU A C 1
ATOM 1076 O O . GLU A 1 80 ? -46.76100 -41.42800 18.10700 1.000 26.86901 80 GLU A O 1
ATOM 1088 N N . LYS A 1 81 ? -47.64400 -40.26400 16.39800 1.000 26.27420 81 LYS A N 1
ATOM 1089 C CA . LYS A 1 81 ? -47.48300 -38.97600 17.05600 1.000 26.45054 81 LYS A CA 1
ATOM 1090 C C . LYS A 1 81 ? -48.83000 -38.28600 17.23600 1.000 26.87691 81 LYS A C 1
ATOM 1091 O O . LYS A 1 81 ? -49.83200 -38.64300 16.61000 1.000 25.01353 81 LYS A O 1
ATOM 1110 N N . ILE A 1 82 ? -48.83200 -37.29900 18.12700 1.000 23.08698 82 ILE A N 1
ATOM 1111 C CA . ILE A 1 82 ? -49.98700 -36.46300 18.41200 1.000 23.00276 82 ILE A CA 1
ATOM 1112 C C . ILE A 1 82 ? -49.51000 -35.01800 18.40100 1.000 20.68406 82 ILE A C 1
ATOM 1113 O O . ILE A 1 82 ? -48.51200 -34.68700 19.05200 1.000 19.89186 82 ILE A O 1
ATOM 1129 N N . ARG A 1 83 ? -50.20100 -34.16700 17.64800 1.000 21.03410 83 ARG A N 1
ATOM 1130 C CA . ARG A 1 83 ? -49.90100 -32.74000 17.63400 1.000 20.33402 83 ARG A CA 1
ATOM 1131 C C . ARG A 1 83 ? -50.71400 -32.03900 18.71600 1.000 19.18125 83 ARG A C 1
ATOM 1132 O O . ARG A 1 83 ? -51.93500 -32.20600 18.78400 1.000 21.93158 83 ARG A O 1
ATOM 1153 N N . MET A 1 84 ? -50.04300 -31.25100 19.55600 1.000 18.12323 84 MET A N 1
ATOM 1154 C CA . MET A 1 84 ? -50.72300 -30.50200 20.60900 1.000 18.34957 84 MET A CA 1
ATOM 1155 C C . MET A 1 84 ? -49.94100 -29.22800 20.90200 1.000 22.54218 84 MET A C 1
ATOM 1156 O O . MET A 1 84 ? -48.71000 -29.20800 20.81100 1.000 19.69973 84 MET A O 1
ATOM 1170 N N . ASN A 1 85 ? -50.66100 -28.16400 21.25100 1.000 16.32827 85 ASN A N 1
ATOM 1171 C CA . ASN A 1 85 ? -50.04000 -26.85400 21.41600 1.000 17.15995 85 ASN A CA 1
ATOM 1172 C C . ASN A 1 85 ? -49.35800 -26.76700 22.78600 1.000 16.92571 85 ASN A C 1
ATOM 1173 O O . ASN A 1 85 ? -49.45400 -27.67800 23.61800 1.000 15.63872 85 ASN A O 1
ATOM 1184 N N . ARG A 1 86 ? -48.59600 -25.68700 22.99000 1.000 16.13615 86 ARG A N 1
ATOM 1185 C CA A ARG A 1 86 ? -47.75900 -25.62300 24.18100 0.500 18.03111 86 ARG A CA 1
ATOM 1186 C CA B ARG A 1 86 ? -47.75200 -25.55900 24.17500 0.500 17.71002 86 ARG A CA 1
ATOM 1187 C C . ARG A 1 86 ? -48.57900 -25.48100 25.45400 1.000 15.35710 86 ARG A C 1
ATOM 1188 O O . ARG A 1 86 ? -48.10700 -25.87300 26.52200 1.000 20.78144 86 ARG A O 1
ATOM 1229 N N . VAL A 1 87 ? -49.80200 -24.96200 25.36800 1.000 14.65439 87 VAL A N 1
ATOM 1230 C CA . VAL A 1 87 ? -50.67300 -24.87900 26.53900 1.000 21.41046 87 VAL A CA 1
ATOM 1231 C C . VAL A 1 87 ? -51.03800 -26.27600 27.02500 1.000 17.37577 87 VAL A C 1
ATOM 1232 O O . VAL A 1 87 ? -50.95200 -26.57700 28.22000 1.000 16.38618 87 VAL A O 1
ATOM 1245 N N . VAL A 1 88 ? -51.43600 -27.15700 26.10400 1.000 16.78622 88 VAL A N 1
ATOM 1246 C CA . VAL A 1 88 ? -51.80300 -28.51200 26.49700 1.000 16.85992 88 VAL A CA 1
ATOM 1247 C C . VAL A 1 88 ? -50.58100 -29.26900 27.00000 1.000 16.11772 88 VAL A C 1
ATOM 1248 O O . VAL A 1 88 ? -50.66500 -30.03100 27.97000 1.000 16.47829 88 VAL A O 1
ATOM 1261 N N . ARG A 1 89 ? -49.42300 -29.07600 26.36100 1.000 14.98864 89 ARG A N 1
ATOM 1262 C CA . ARG A 1 89 ? -48.22100 -29.76800 26.80700 1.000 14.96232 89 ARG A CA 1
ATOM 1263 C C . ARG A 1 89 ? -47.89400 -29.41600 28.25500 1.000 17.08889 89 ARG A C 1
ATOM 1264 O O . ARG A 1 89 ? -47.59100 -30.30000 29.06600 1.000 16.81254 89 ARG A O 1
ATOM 1285 N N . ASN A 1 90 ? -47.94900 -28.12200 28.60500 1.000 15.68609 90 ASN A N 1
ATOM 1286 C CA . ASN A 1 90 ? -47.67000 -27.73000 29.98600 1.000 19.17598 90 ASN A CA 1
ATOM 1287 C C . ASN A 1 90 ? -48.69000 -28.33600 30.95100 1.000 16.17826 90 ASN A C 1
ATOM 1288 O O . ASN A 1 90 ? -48.32700 -28.79600 32.03800 1.000 19.86028 90 ASN A O 1
ATOM 1299 N N . ASN A 1 91 ? -49.97100 -28.35400 30.57100 1.000 18.25219 91 ASN A N 1
ATOM 1300 C CA . ASN A 1 91 ? -50.99800 -28.93500 31.43200 1.000 22.49217 91 ASN A CA 1
ATOM 1301 C C . ASN A 1 91 ? -50.77000 -30.42500 31.64800 1.000 21.45520 91 ASN A C 1
ATOM 1302 O O . ASN A 1 91 ? -51.14000 -30.96200 32.69600 1.000 18.59697 91 ASN A O 1
ATOM 1313 N N . LEU A 1 92 ? -50.16600 -31.10100 30.67500 1.000 19.65236 92 LEU A N 1
ATOM 1314 C CA . LEU A 1 92 ? -49.83200 -32.51100 30.77000 1.000 21.19728 92 LEU A CA 1
ATOM 1315 C C . LEU A 1 92 ? -48.41500 -32.74400 31.29200 1.000 20.43666 92 LEU A C 1
ATOM 1316 O O . LEU A 1 92 ? -48.01700 -33.90000 31.48700 1.000 25.41357 92 LEU A O 1
ATOM 1332 N N . ARG A 1 93 ? -47.64800 -31.67700 31.50800 1.000 18.14428 93 ARG A N 1
ATOM 1333 C CA . ARG A 1 93 ? -46.27500 -31.76000 31.99600 1.000 17.19943 93 ARG A CA 1
ATOM 1334 C C . ARG A 1 93 ? -45.39300 -32.60800 31.08200 1.000 17.32576 93 ARG A C 1
ATOM 1335 O O . ARG A 1 93 ? -44.58000 -33.40500 31.54400 1.000 20.15768 93 ARG A O 1
ATOM 1356 N N . VAL A 1 94 ? -45.54800 -32.43400 29.77600 1.000 17.24944 94 VAL A N 1
ATOM 1357 C CA . VAL A 1 94 ? -44.72900 -33.13100 28.80000 1.000 16.44934 94 VAL A CA 1
ATOM 1358 C C . VAL A 1 94 ? -44.02800 -32.09800 27.92200 1.000 22.28951 94 VAL A C 1
ATOM 1359 O O . VAL A 1 94 ? -44.45500 -30.94400 27.79900 1.000 20.13926 94 VAL A O 1
ATOM 1372 N N . ARG A 1 95 ? -42.94000 -32.53800 27.29800 1.000 19.24441 95 ARG A N 1
ATOM 1373 C CA . ARG A 1 95 ? -42.23100 -31.77000 26.28700 1.000 19.79185 95 ARG A CA 1
ATOM 1374 C C . ARG A 1 95 ? -42.40900 -32.45300 24.94300 1.000 21.16306 95 ARG A C 1
ATOM 1375 O O . ARG A 1 95 ? -42.78500 -33.62500 24.87300 1.000 19.64183 95 ARG A O 1
ATOM 1396 N N . LEU A 1 96 ? -42.09100 -31.73100 23.87400 1.000 18.05743 96 LEU A N 1
ATOM 1397 C CA . LEU A 1 96 ? -42.00300 -32.36100 22.56500 1.000 23.21331 96 LEU A CA 1
ATOM 1398 C C . LEU A 1 96 ? -41.07000 -33.55900 22.64200 1.000 25.47937 96 LEU A C 1
ATOM 1399 O O . LEU A 1 96 ? -39.96600 -33.47000 23.19300 1.000 20.92356 96 LEU A O 1
ATOM 1415 N N . GLY A 1 97 ? -41.54000 -34.69700 22.14100 1.000 21.57101 97 GLY A N 1
ATOM 1416 C CA . GLY A 1 97 ? -40.77200 -35.92300 22.16400 1.000 22.42637 97 GLY A CA 1
ATOM 1417 C C . GLY A 1 97 ? -41.11300 -36.85900 23.30100 1.000 22.07370 97 GLY A C 1
ATOM 1418 O O . GLY A 1 97 ? -40.70900 -38.02900 23.25600 1.000 21.93158 97 GLY A O 1
ATOM 1422 N N . ASP A 1 98 ? -41.83600 -36.38500 24.31500 1.000 19.01017 98 ASP A N 1
ATOM 1423 C CA . ASP A 1 98 ? -42.32200 -37.25700 25.36700 1.000 20.95251 98 ASP A CA 1
ATOM 1424 C C . ASP A 1 98 ? -43.50500 -38.07600 24.85000 1.000 24.11605 98 ASP A C 1
ATOM 1425 O O . ASP A 1 98 ? -43.99600 -37.88300 23.73500 1.000 22.48954 98 ASP A O 1
ATOM 1434 N N . VAL A 1 99 ? -43.99200 -38.99000 25.67700 1.000 21.84736 99 VAL A N 1
ATOM 1435 C CA . VAL A 1 99 ? -45.07600 -39.88900 25.30100 1.000 21.11043 99 VAL A CA 1
ATOM 1436 C C . VAL A 1 99 ? -46.27300 -39.62200 26.19700 1.000 24.34502 99 VAL A C 1
ATOM 1437 O O . VAL A 1 99 ? -46.12900 -39.44700 27.41200 1.000 24.83719 99 VAL A O 1
ATOM 1450 N N . ILE A 1 100 ? -47.45600 -39.59100 25.59100 1.000 22.16582 100 ILE A N 1
ATOM 1451 C CA . ILE A 1 100 ? -48.71000 -39.51400 26.32600 1.000 21.03410 100 ILE A CA 1
ATOM 1452 C C . ILE A 1 100 ? -49.55700 -40.71700 25.94300 1.000 22.20793 100 ILE A C 1
ATOM 1453 O O . ILE A 1 100 ? -49.24800 -41.44800 25.00700 1.000 22.04738 100 ILE A O 1
ATOM 1469 N N . SER A 1 101 ? -50.64600 -40.90300 26.66800 1.000 24.92141 101 SER A N 1
ATOM 1470 C CA . SER A 1 101 ? -51.67300 -41.85700 26.28700 1.000 24.66612 101 SER A CA 1
ATOM 1471 C C . SER A 1 101 ? -52.97700 -41.10500 26.06800 1.000 24.59242 101 SER A C 1
ATOM 1472 O O . SER A 1 101 ? -53.21700 -40.05500 26.67500 1.000 28.40077 101 SER A O 1
ATOM 1480 N N . ILE A 1 102 ? -53.81200 -41.64900 25.19100 1.000 23.20015 102 ILE A N 1
ATOM 1481 C CA . ILE A 1 102 ? -55.06400 -41.02500 24.79200 1.000 26.32947 102 ILE A CA 1
ATOM 1482 C C . ILE A 1 102 ? -56.15100 -42.08700 24.84500 1.000 28.67712 102 ILE A C 1
ATOM 1483 O O . ILE A 1 102 ? -55.91300 -43.24900 24.49300 1.000 28.26128 102 ILE A O 1
ATOM 1499 N N . GLN A 1 103 ? -57.34200 -41.69800 25.28100 1.000 26.70320 103 GLN A N 1
ATOM 1500 C CA . GLN A 1 103 ? -58.47400 -42.61100 25.24300 1.000 29.16665 103 GLN A CA 1
ATOM 1501 C C . GLN A 1 103 ? -59.73900 -41.81400 25.01400 1.000 30.60893 103 GLN A C 1
ATOM 1502 O O . GLN A 1 103 ? -59.77400 -40.60000 25.26900 1.000 26.40843 103 GLN A O 1
ATOM 1516 N N . PRO A 1 104 ? -60.79800 -42.44500 24.51000 1.000 31.29323 104 PRO A N 1
ATOM 1517 C CA . PRO A 1 104 ? -62.05500 -41.72700 24.30000 1.000 38.14931 104 PRO A CA 1
ATOM 1518 C C . PRO A 1 104 ? -62.62200 -41.24800 25.62700 1.000 36.23066 104 PRO A C 1
ATOM 1519 O O . PRO A 1 104 ? -62.41800 -41.86400 26.67600 1.000 36.64387 104 PRO A O 1
ATOM 1530 N N . CYS A 1 105 ? -63.33100 -40.12500 25.57000 1.000 32.70918 105 CYS A N 1
ATOM 1531 C CA . CYS A 1 105 ? -63.95000 -39.52100 26.75000 1.000 33.08028 105 CYS A CA 1
ATOM 1532 C C . CYS A 1 105 ? -65.37500 -39.14400 26.38200 1.000 37.13077 105 CYS A C 1
ATOM 1533 O O . CYS A 1 105 ? -65.71600 -37.96200 26.27200 1.000 46.02394 105 CYS A O 1
ATOM 1541 N N . PRO A 1 106 ? -66.24100 -40.13700 26.16400 1.000 50.65871 106 PRO A N 1
ATOM 1542 C CA . PRO A 1 106 ? -67.59300 -39.82700 25.66300 1.000 59.19131 106 PRO A CA 1
ATOM 1543 C C . PRO A 1 106 ? -68.51600 -39.22200 26.70800 1.000 60.38882 106 PRO A C 1
ATOM 1544 O O . PRO A 1 106 ? -69.51100 -38.59000 26.33300 1.000 60.16511 106 PRO A O 1
ATOM 1555 N N . ASP A 1 107 ? -68.20900 -39.36800 28.00000 1.000 70.57162 107 ASP A N 1
ATOM 1556 C CA . ASP A 1 107 ? -69.14300 -39.02500 29.06700 1.000 82.01510 107 ASP A CA 1
ATOM 1557 C C . ASP A 1 107 ? -68.95500 -37.60900 29.59900 1.000 69.05565 107 ASP A C 1
ATOM 1558 O O . ASP A 1 107 ? -69.24400 -37.35600 30.77600 1.000 67.32123 107 ASP A O 1
ATOM 1567 N N . VAL A 1 108 ? -68.49800 -36.67700 28.77000 1.000 54.83552 108 VAL A N 1
ATOM 1568 C CA . VAL A 1 108 ? -68.33100 -35.29700 29.21200 1.000 43.95527 108 VAL A CA 1
ATOM 1569 C C . VAL A 1 108 ? -69.67100 -34.58200 29.11500 1.000 47.52412 108 VAL A C 1
ATOM 1570 O O . VAL A 1 108 ? -70.34300 -34.62800 28.07700 1.000 83.59687 108 VAL A O 1
ATOM 1583 N N . LYS A 1 109 ? -70.05300 -33.90500 30.19300 1.000 35.20685 109 LYS A N 1
ATOM 1584 C CA . LYS A 1 109 ? -71.33100 -33.21800 30.27600 1.000 32.70655 109 LYS A CA 1
ATOM 1585 C C . LYS A 1 109 ? -71.14800 -31.71300 30.11100 1.000 31.68538 109 LYS A C 1
ATOM 1586 O O . LYS A 1 109 ? -70.08200 -31.16000 30.40400 1.000 28.36130 109 LYS A O 1
ATOM 1605 N N . TYR A 1 110 ? -72.19900 -31.05700 29.62100 1.000 33.44612 110 TYR A N 1
ATOM 1606 C CA . TYR A 1 110 ? -72.24700 -29.60100 29.64600 1.000 33.27241 110 TYR A CA 1
ATOM 1607 C C . TYR A 1 110 ? -72.10600 -29.10200 31.08000 1.000 34.68837 110 TYR A C 1
ATOM 1608 O O . TYR A 1 110 ? -72.78600 -29.58600 31.98800 1.000 32.63812 110 TYR A O 1
ATOM 1626 N N . GLY A 1 111 ? -71.24900 -28.10800 31.28400 1.000 30.67999 111 GLY A N 1
ATOM 1627 C CA . GLY A 1 111 ? -70.98700 -27.64000 32.63300 1.000 32.13280 111 GLY A CA 1
ATOM 1628 C C . GLY A 1 111 ? -72.12100 -26.77900 33.16100 1.000 31.22216 111 GLY A C 1
ATOM 1629 O O . GLY A 1 111 ? -72.69000 -25.95100 32.44800 1.000 29.88779 111 GLY A O 1
ATOM 1633 N N . LYS A 1 112 ? -72.45400 -26.98600 34.43800 1.000 34.72258 112 LYS A N 1
ATOM 1634 C CA . LYS A 1 112 ? -73.37700 -26.09400 35.13500 1.000 34.32780 112 LYS A CA 1
ATOM 1635 C C . LYS A 1 112 ? -72.67500 -24.80600 35.55300 1.000 30.01939 112 LYS A C 1
ATOM 1636 O O . LYS A 1 112 ? -73.19200 -23.70500 35.33300 1.000 30.84580 112 LYS A O 1
ATOM 1655 N N . ARG A 1 113 ? -71.49100 -24.93800 36.14800 1.000 31.99857 113 ARG A N 1
ATOM 1656 C CA A ARG A 1 113 ? -70.72100 -23.79400 36.60500 0.820 34.87523 113 ARG A CA 1
ATOM 1657 C CA B ARG A 1 113 ? -70.72800 -23.81500 36.67900 0.180 32.67497 113 ARG A CA 1
ATOM 1658 C C . ARG A 1 113 ? -69.24800 -24.16400 36.62000 1.000 29.79305 113 ARG A C 1
ATOM 1659 O O . ARG A 1 113 ? -68.87700 -25.32800 36.79800 1.000 27.77701 113 ARG A O 1
ATOM 1700 N N . ILE A 1 114 ? -68.40500 -23.15500 36.38800 1.000 30.85633 114 ILE A N 1
ATOM 1701 C CA . ILE A 1 114 ? -66.96200 -23.32400 36.52200 1.000 26.11366 114 ILE A CA 1
ATOM 1702 C C . ILE A 1 114 ? -66.41900 -22.13400 37.29700 1.000 26.42948 114 ILE A C 1
ATOM 1703 O O . ILE A 1 114 ? -67.00500 -21.04800 37.28500 1.000 27.72438 114 ILE A O 1
ATOM 1719 N N . HIS A 1 115 ? -65.28200 -22.34000 37.96000 1.000 24.88719 115 HIS A N 1
ATOM 1720 C CA . HIS A 1 115 ? -64.57200 -21.26400 38.64100 1.000 24.08447 115 HIS A CA 1
ATOM 1721 C C . HIS A 1 115 ? -63.20500 -21.10100 37.99100 1.000 22.70272 115 HIS A C 1
ATOM 1722 O O . HIS A 1 115 ? -62.44700 -22.06600 37.88800 1.000 21.91579 115 HIS A O 1
ATOM 1736 N N . VAL A 1 116 ? -62.88900 -19.88900 37.55400 1.000 25.39515 116 VAL A N 1
ATOM 1737 C CA . VAL A 1 116 ? -61.57700 -19.59600 36.99300 1.000 26.35579 116 VAL A CA 1
ATOM 1738 C C . VAL A 1 116 ? -60.99300 -18.38000 37.70100 1.000 29.65092 116 VAL A C 1
ATOM 1739 O O . VAL A 1 116 ? -61.71600 -17.47900 38.14300 1.000 30.85370 116 VAL A O 1
ATOM 1752 N N . LEU A 1 117 ? -59.66300 -18.35400 37.78300 1.000 23.57125 117 LEU A N 1
ATOM 1753 C CA . LEU A 1 117 ? -58.92300 -17.25400 38.37600 1.000 22.81589 117 LEU A CA 1
ATOM 1754 C C . LEU A 1 117 ? -57.77600 -16.83400 37.46700 1.000 21.90789 117 LEU A C 1
ATOM 1755 O O . LEU A 1 117 ? -57.14200 -17.68500 36.82800 1.000 20.76038 117 LEU A O 1
ATOM 1771 N N . PRO A 1 118 ? -57.47500 -15.53900 37.40800 1.000 26.28999 118 PRO A N 1
ATOM 1772 C CA . PRO A 1 118 ? -56.35500 -15.08300 36.57900 1.000 22.17108 118 PRO A CA 1
ATOM 1773 C C . PRO A 1 118 ? -55.03000 -15.39500 37.25400 1.000 23.69758 118 PRO A C 1
ATOM 1774 O O . PRO A 1 118 ? -54.94000 -15.48800 38.48100 1.000 23.38175 118 PRO A O 1
ATOM 1785 N N . ILE A 1 119 ? -53.98600 -15.54700 36.44400 1.000 21.59733 119 ILE A N 1
ATOM 1786 C CA . ILE A 1 119 ? -52.62400 -15.67100 36.96200 1.000 23.00539 119 ILE A CA 1
ATOM 1787 C C . ILE A 1 119 ? -52.04000 -14.27000 37.07900 1.000 23.33438 119 ILE A C 1
ATOM 1788 O O . ILE A 1 119 ? -52.00800 -13.51600 36.09900 1.000 23.21594 119 ILE A O 1
ATOM 1804 N N . ASP A 1 120 ? -51.55000 -13.94300 38.28000 1.000 24.81087 120 ASP A N 1
ATOM 1805 C CA . ASP A 1 120 ? -51.35600 -12.55600 38.68500 1.000 26.57424 120 ASP A CA 1
ATOM 1806 C C . ASP A 1 120 ? -50.48100 -11.77900 37.71100 1.000 26.66372 120 ASP A C 1
ATOM 1807 O O . ASP A 1 120 ? -50.84800 -10.68200 37.26400 1.000 27.33486 120 ASP A O 1
ATOM 1816 N N . ASP A 1 121 ? -49.29800 -12.30900 37.39800 1.000 26.22683 121 ASP A N 1
ATOM 1817 C CA . ASP A 1 121 ? -48.36400 -11.55000 36.57700 1.000 27.15062 121 ASP A CA 1
ATOM 1818 C C . ASP A 1 12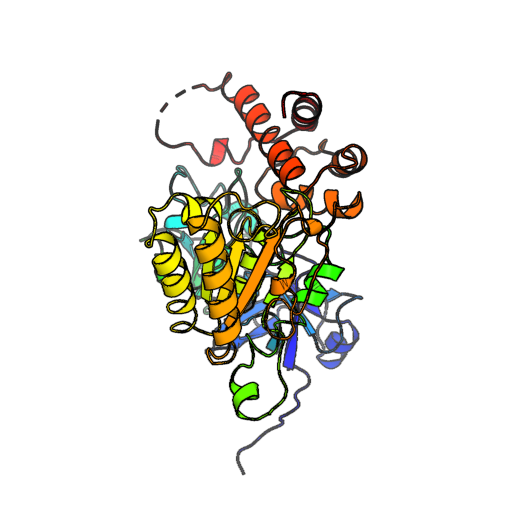1 ? -48.94000 -11.25300 35.20200 1.000 25.66360 121 ASP A C 1
ATOM 1819 O O . ASP A 1 121 ? -48.58300 -10.24200 34.58500 1.000 26.51107 121 ASP A O 1
ATOM 1828 N N . THR A 1 122 ? -49.82400 -12.11900 34.70600 1.000 24.08710 122 THR A N 1
ATOM 1829 C CA . THR A 1 122 ? -50.31400 -11.99100 33.34000 1.000 28.09021 122 THR A CA 1
ATOM 1830 C C . THR A 1 122 ? -51.41700 -10.95500 33.19700 1.000 27.57699 122 THR A C 1
ATOM 1831 O O . THR A 1 122 ? -51.77600 -10.61900 32.06300 1.000 25.42936 122 THR A O 1
ATOM 1842 N N . VAL A 1 123 ? -51.95800 -10.43300 34.29900 1.000 25.07143 123 VAL A N 1
ATOM 1843 C CA . VAL A 1 123 ? -52.96900 -9.38400 34.23200 1.000 26.04260 123 VAL A CA 1
ATOM 1844 C C . VAL A 1 123 ? -52.47800 -8.08100 34.84700 1.000 28.09547 123 VAL A C 1
ATOM 1845 O O . VAL A 1 123 ? -53.27100 -7.15400 35.04000 1.000 29.27193 123 VAL A O 1
ATOM 1858 N N . GLU A 1 124 ? -51.19400 -7.98500 35.17600 1.000 31.95120 124 GLU A N 1
ATOM 1859 C CA . GLU A 1 124 ? -50.66300 -6.74700 35.73200 1.000 33.18293 124 GLU A CA 1
ATOM 1860 C C . GLU A 1 124 ? -50.71500 -5.63500 34.68900 1.000 35.26739 124 GLU A C 1
ATOM 1861 O O . GLU A 1 124 ? -50.38900 -5.84200 33.51500 1.000 33.19082 124 GLU A O 1
ATOM 1873 N N . GLY A 1 125 ? -51.15800 -4.45500 35.11700 1.000 39.39946 125 GLY A N 1
ATOM 1874 C CA . GLY A 1 125 ? -51.26000 -3.32400 34.22600 1.000 43.84999 125 GLY A CA 1
ATOM 1875 C C . GLY A 1 125 ? -52.49400 -3.31300 33.35500 1.000 43.55522 125 GLY A C 1
ATOM 1876 O O . GLY A 1 125 ? -52.67500 -2.36700 32.57600 1.000 46.94773 125 GLY A O 1
ATOM 1880 N N . ILE A 1 126 ? -53.31500 -4.34300 33.43100 1.000 44.27636 126 ILE A N 1
ATOM 1881 C CA . ILE A 1 126 ? -54.65200 -4.35000 32.85300 1.000 44.14213 126 ILE A CA 1
ATOM 1882 C C . ILE A 1 126 ? -55.62400 -3.87300 33.91900 1.000 44.55271 126 ILE A C 1
ATOM 1883 O O . ILE A 1 126 ? -55.48200 -4.22600 35.09200 1.000 46.05552 126 ILE A O 1
ATOM 1899 N N . THR A 1 127 ? -56.62400 -3.09600 33.52500 1.000 36.89127 127 THR A N 1
ATOM 1900 C CA . THR A 1 127 ? -57.74600 -2.82600 34.40600 1.000 47.33199 127 THR A CA 1
ATOM 1901 C C . THR A 1 127 ? -59.02800 -2.93700 33.59700 1.000 52.28785 127 THR A C 1
ATOM 1902 O O . THR A 1 127 ? -59.03000 -2.79900 32.37100 1.000 47.54781 127 THR A O 1
ATOM 1913 N N . GLY A 1 128 ? -60.11100 -3.23100 34.29300 1.000 56.17252 128 GLY A N 1
ATOM 1914 C CA . GLY A 1 128 ? -61.40000 -3.41300 33.66600 1.000 48.51634 128 GLY A CA 1
ATOM 1915 C C . GLY A 1 128 ? -61.88400 -4.84700 33.77700 1.000 45.65021 128 GLY A C 1
ATOM 1916 O O . GLY A 1 128 ? -61.29500 -5.69300 34.45800 1.000 45.68706 128 GLY A O 1
ATOM 1920 N N . ASN A 1 129 ? -62.98400 -5.11400 33.08000 1.000 45.71601 129 ASN A N 1
ATOM 1921 C CA . ASN A 1 129 ? -63.65400 -6.40800 33.18700 1.000 42.16821 129 ASN A CA 1
ATOM 1922 C C . ASN A 1 129 ? -62.92400 -7.42300 32.31800 1.000 42.52352 129 ASN A C 1
ATOM 1923 O O . ASN A 1 129 ? -63.08700 -7.45800 31.09800 1.000 42.75776 129 ASN A O 1
ATOM 1934 N N . LEU A 1 130 ? -62.11400 -8.26300 32.95900 1.000 42.14189 130 LEU A N 1
ATOM 1935 C CA . LEU A 1 130 ? -61.40600 -9.31000 32.23500 1.000 46.89246 130 LEU A CA 1
ATOM 1936 C C . LEU A 1 130 ? -62.36300 -10.37400 31.72100 1.000 53.08794 130 LEU A C 1
ATOM 1937 O O . LEU A 1 130 ? -62.19600 -10.87500 30.60200 1.000 61.70477 130 LEU A O 1
ATOM 1953 N N . PHE A 1 131 ? -63.34500 -10.76200 32.53800 1.000 40.72330 131 PHE A N 1
ATOM 1954 C CA . PHE A 1 131 ? -64.32000 -11.75100 32.09900 1.000 46.44767 131 PHE A CA 1
ATOM 1955 C C . PHE A 1 131 ? -64.90500 -11.36800 30.74800 1.000 42.15242 131 PHE A C 1
ATOM 1956 O O . PHE A 1 131 ? -64.78900 -12.11000 29.76800 1.000 43.68419 131 PHE A O 1
ATOM 1973 N N . GLU A 1 132 ? -65.52500 -10.19100 30.68100 1.000 38.05193 132 GLU A N 1
ATOM 1974 C CA A GLU A 1 132 ? -66.18100 -9.75600 29.45100 0.490 41.24179 132 GLU A CA 1
ATOM 1975 C CA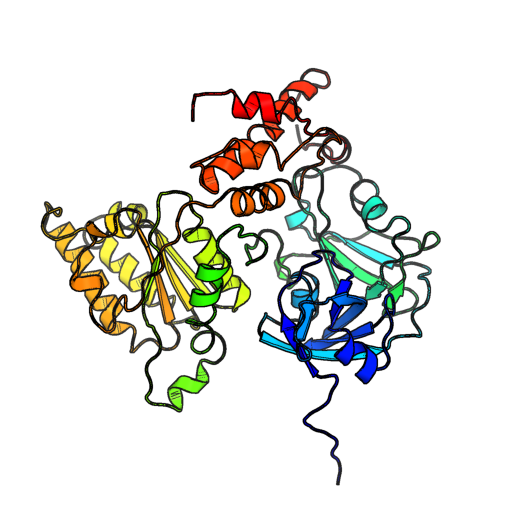 B GLU A 1 132 ? -66.18300 -9.77200 29.44900 0.510 41.26021 132 GLU A CA 1
ATOM 1976 C C . GLU A 1 132 ? -65.19900 -9.68300 28.29000 1.000 35.06736 132 GLU A C 1
ATOM 1977 O O . GLU A 1 132 ? -65.52000 -10.08700 27.16500 1.000 42.55510 132 GLU A O 1
ATOM 2000 N N . VAL A 1 133 ? -63.99600 -9.17200 28.53900 1.000 29.39037 133 VAL A N 1
ATOM 2001 C CA . VAL A 1 133 ? -63.07000 -8.89600 27.44300 1.000 23.22647 133 VAL A CA 1
ATOM 2002 C C . VAL A 1 133 ? -62.40300 -10.17100 26.94000 1.000 26.97165 133 VAL A C 1
ATOM 2003 O O . VAL A 1 133 ? -62.30400 -10.39600 25.72700 1.000 33.41453 133 VAL A O 1
ATOM 2016 N N . TYR A 1 134 ? -61.95900 -11.03900 27.85000 1.000 25.98733 134 TYR A N 1
ATOM 2017 C CA . TYR A 1 134 ? -61.18200 -12.21400 27.46500 1.000 23.85812 134 TYR A CA 1
ATOM 2018 C C . TYR A 1 134 ? -61.98200 -13.50800 27.53000 1.000 23.37649 134 TYR A C 1
ATOM 2019 O O . TYR A 1 134 ? -61.97900 -14.28300 26.57300 1.000 21.84999 134 TYR A O 1
ATOM 2037 N N . LEU A 1 135 ? -62.67700 -13.75900 28.64000 1.000 23.13435 135 LEU A N 1
ATOM 2038 C CA . LEU A 1 135 ? -63.26500 -15.08000 28.85000 1.000 21.21833 135 LEU A CA 1
ATOM 2039 C C . LEU A 1 135 ? -64.48300 -15.30100 27.96600 1.000 23.36333 135 LEU A C 1
ATOM 2040 O O . LEU A 1 135 ? -64.66700 -16.39500 27.42400 1.000 23.64231 135 LEU A O 1
ATOM 2056 N N . LYS A 1 136 ? -65.33300 -14.28600 27.81800 1.000 26.84006 136 LYS A N 1
ATOM 2057 C CA . LYS A 1 136 ? -66.53000 -14.45600 27.00000 1.000 29.56670 136 LYS A CA 1
ATOM 2058 C C . LYS A 1 136 ? -66.18100 -14.80000 25.56300 1.000 25.80309 136 LYS A C 1
ATOM 2059 O O . LYS A 1 136 ? -66.68000 -15.82100 25.05700 1.000 31.23269 136 LYS A O 1
ATOM 2078 N N . PRO A 1 137 ? -65.33800 -14.03500 24.86100 1.000 25.46095 137 PRO A N 1
ATOM 2079 C CA . PRO A 1 137 ? -64.99200 -14.42900 23.48300 1.000 23.89760 137 PRO A CA 1
ATOM 2080 C C . PRO A 1 137 ? -64.30500 -15.78200 23.38900 1.000 23.68442 137 PRO A C 1
ATOM 2081 O O . PRO A 1 137 ? -64.50100 -16.50900 22.40800 1.000 33.18029 137 PRO A O 1
ATOM 2092 N N . TYR A 1 138 ? -63.46500 -16.12700 24.36700 1.000 25.63992 138 TYR A N 1
ATOM 2093 C CA . TYR A 1 138 ? -62.75000 -17.39800 24.32100 1.000 22.27109 138 TYR A CA 1
ATOM 2094 C C . TYR A 1 138 ? -63.72200 -18.56700 24.30400 1.000 18.37589 138 TYR A C 1
ATOM 2095 O O . TYR A 1 138 ? -63.55200 -19.51100 23.53000 1.000 24.04499 138 TYR A O 1
ATOM 2113 N N . PHE A 1 139 ? -64.75900 -18.51400 25.13700 1.000 22.58692 139 PHE A N 1
ATOM 2114 C CA . PHE A 1 139 ? -65.67100 -19.64400 25.27700 1.000 22.79221 139 PHE A CA 1
ATOM 2115 C C . PHE A 1 139 ? -66.88900 -19.55800 24.37100 1.000 26.23999 139 PHE A C 1
ATOM 2116 O O . PHE A 1 139 ? -67.54100 -20.58000 24.14500 1.000 24.33186 139 PHE A O 1
ATOM 2133 N N . LEU A 1 140 ? -67.19500 -18.38300 23.82800 1.000 23.21068 140 LEU A N 1
ATOM 2134 C CA . LEU A 1 140 ? -68.49300 -18.15700 23.19500 1.000 28.96400 140 LEU A CA 1
ATOM 2135 C C . LEU A 1 140 ? -68.80700 -19.19500 22.11800 1.000 35.28581 140 LEU A C 1
ATOM 2136 O O . LEU A 1 140 ? -68.15500 -19.24400 21.06600 1.000 32.49337 140 LEU A O 1
ATOM 2152 N N . GLU A 1 141 ? -69.83700 -20.01100 22.37900 1.000 34.98577 141 GLU A N 1
ATOM 2153 C CA . GLU A 1 141 ? -70.35800 -21.00300 21.43000 1.000 41.04703 141 GLU A CA 1
ATOM 2154 C C . GLU A 1 141 ? -69.25000 -21.87500 20.84300 1.000 39.26787 141 GLU A C 1
ATOM 2155 O O . GLU A 1 141 ? -69.38100 -22.42700 19.74500 1.000 41.26021 141 GLU A O 1
ATOM 2167 N N . ALA A 1 142 ? -68.16700 -22.05700 21.59700 1.000 40.19692 142 ALA A N 1
ATOM 2168 C CA . ALA A 1 142 ? -67.07900 -22.93100 21.18500 1.000 36.11749 142 ALA A CA 1
ATOM 2169 C C . ALA A 1 142 ? -67.16000 -24.32300 21.79500 1.000 29.71146 142 ALA A C 1
ATOM 2170 O O . ALA A 1 142 ? -66.45400 -25.22000 21.33300 1.000 29.86937 142 ALA A O 1
ATOM 2177 N N . TYR A 1 143 ? -67.97300 -24.51300 22.83200 1.000 33.90143 143 TYR A N 1
ATOM 2178 C CA . TYR A 1 143 ? -68.11000 -25.80000 23.50800 1.000 31.03004 143 TYR A CA 1
ATOM 2179 C C . TYR A 1 143 ? -66.73900 -26.41200 23.78200 1.000 24.44767 143 TYR A C 1
ATOM 2180 O O . TYR A 1 143 ? -66.43200 -27.54100 23.39100 1.000 31.61695 143 TYR A O 1
ATOM 2198 N N . ARG A 1 144 ? -65.90300 -25.63500 24.45600 1.000 21.50521 144 ARG A N 1
ATOM 2199 C CA . ARG A 1 144 ? -64.57700 -26.10700 24.82300 1.000 20.91830 144 ARG A CA 1
ATOM 2200 C C . ARG A 1 144 ? -64.66900 -27.09100 25.98100 1.000 22.57639 144 ARG A C 1
ATOM 2201 O O . ARG A 1 144 ? -65.33200 -26.79800 26.98200 1.000 24.17658 144 ARG A O 1
ATOM 2222 N N . PRO A 1 145 ? -64.01700 -28.25000 25.89200 1.000 23.19489 145 PRO A N 1
ATOM 2223 C CA . PRO A 1 145 ? -63.86100 -29.09500 27.08000 1.000 26.18735 145 PRO A CA 1
ATOM 2224 C C . PRO A 1 145 ? -62.74300 -28.55700 27.95700 1.000 24.62137 145 PRO A C 1
ATOM 2225 O O . PRO A 1 145 ? -61.71900 -28.07700 27.46600 1.000 27.12167 145 PRO A O 1
ATOM 2236 N N . ILE A 1 146 ? -62.95000 -28.60500 29.27200 1.000 24.93457 146 ILE A N 1
ATOM 2237 C CA . ILE A 1 146 ? -61.93100 -28.14200 30.20300 1.000 24.51610 146 ILE A CA 1
ATOM 2238 C C . ILE A 1 146 ? -61.86100 -29.07900 31.39600 1.000 28.70081 146 ILE A C 1
ATOM 2239 O O . ILE A 1 146 ? -62.83700 -29.74300 31.75800 1.000 26.67688 146 ILE A O 1
ATOM 2255 N N . ARG A 1 147 ? -60.69700 -29.08100 32.04000 1.000 23.91866 147 ARG A N 1
ATOM 2256 C CA . ARG A 1 147 ? -60.47200 -29.89300 33.22300 1.000 24.23448 147 ARG A CA 1
ATOM 2257 C C . ARG A 1 147 ? -59.98100 -29.02500 34.36900 1.000 27.70595 147 ARG A C 1
ATOM 2258 O O . ARG A 1 147 ? -59.15800 -28.12900 34.17600 1.000 22.69746 147 ARG A O 1
ATOM 2279 N N . LYS A 1 148 ? -60.49200 -29.30500 35.56000 1.000 25.07669 148 LYS A N 1
ATOM 2280 C CA . LYS A 1 148 ? -59.95500 -28.75000 36.79300 1.000 26.90849 148 LYS A CA 1
ATOM 2281 C C . LYS A 1 148 ? -58.43700 -28.83100 36.80200 1.000 20.17084 148 LYS A C 1
ATOM 2282 O O . LYS A 1 148 ? -57.85400 -29.88700 36.54000 1.000 23.70021 148 LYS A O 1
ATOM 2301 N N . GLY A 1 149 ? -57.80200 -27.70300 37.10800 1.000 19.78395 149 GLY A N 1
ATOM 2302 C CA . GLY A 1 149 ? -56.35800 -27.61700 37.11500 1.000 19.64183 149 GLY A CA 1
ATOM 2303 C C . GLY A 1 149 ? -55.75700 -27.12300 35.81800 1.000 21.03147 149 GLY A C 1
ATOM 2304 O O . GLY A 1 149 ? -54.56600 -26.79000 35.80000 1.000 21.24465 149 GLY A O 1
ATOM 2308 N N . ASP A 1 150 ? -56.54100 -27.07700 34.73400 1.000 21.17359 150 ASP A N 1
ATOM 2309 C CA . ASP A 1 150 ? -56.07700 -26.49500 33.48400 1.000 19.19704 150 ASP A CA 1
ATOM 2310 C C . ASP A 1 150 ? -55.58600 -25.07200 33.70200 1.000 23.09224 150 ASP A C 1
ATOM 2311 O O . ASP A 1 150 ? -56.23200 -24.28300 34.39700 1.000 23.16067 150 ASP A O 1
ATOM 2320 N N . ILE A 1 151 ? -54.47500 -24.72400 33.05700 1.000 20.26559 151 ILE A N 1
ATOM 2321 C CA . ILE A 1 151 ? -54.10800 -23.32900 32.83100 1.000 19.10229 151 ILE A CA 1
ATOM 2322 C C . ILE A 1 151 ? -54.25200 -23.06400 31.33800 1.000 24.07920 151 ILE A C 1
ATOM 2323 O O . ILE A 1 151 ? -53.76100 -23.85100 30.51600 1.000 23.18699 151 ILE A O 1
ATOM 2339 N N . PHE A 1 152 ? -54.95300 -21.98700 30.97900 1.000 24.81350 152 PHE A N 1
ATOM 2340 C CA . PHE A 1 152 ? -55.14100 -21.66300 29.57200 1.000 19.19967 152 PHE A CA 1
ATOM 2341 C C . PHE A 1 152 ? -54.82600 -20.19500 29.31100 1.000 21.80788 152 PHE A C 1
ATOM 2342 O O . PHE A 1 152 ? -54.86600 -19.33900 30.20500 1.000 17.86004 152 PHE A O 1
ATOM 2359 N N . LEU A 1 153 ? -54.48000 -19.93300 28.05200 1.000 20.98409 153 LEU A N 1
ATOM 2360 C CA . LEU A 1 153 ? -54.00400 -18.63500 27.60400 1.000 17.81793 153 LEU A CA 1
ATOM 2361 C C . LEU A 1 153 ? -55.00800 -18.03400 26.63700 1.000 19.77869 153 LEU A C 1
ATOM 2362 O O . LEU A 1 153 ? -55.51300 -18.73000 25.75100 1.000 19.12598 153 LEU A O 1
ATOM 2378 N N . VAL A 1 154 ? -55.29800 -16.74800 26.81700 1.000 18.88911 154 VAL A N 1
ATOM 2379 C CA . VAL A 1 154 ? -56.21700 -16.01800 25.95300 1.000 17.76002 154 VAL A CA 1
ATOM 2380 C C . VAL A 1 154 ? -55.50900 -14.76800 25.45000 1.000 21.99737 154 VAL A C 1
ATOM 2381 O O . VAL A 1 154 ? -54.89400 -14.04100 26.24100 1.000 20.37613 154 VAL A O 1
ATOM 2394 N N . ARG A 1 155 ? -55.62200 -14.49800 24.14800 1.000 20.91567 155 ARG A N 1
ATOM 2395 C CA . ARG A 1 155 ? -54.91000 -13.39000 23.51700 1.000 16.72569 155 ARG A CA 1
ATOM 2396 C C . ARG A 1 155 ? -55.87600 -12.29200 23.09900 1.000 16.32301 155 ARG A C 1
ATOM 2397 O O . ARG A 1 155 ? -56.99700 -12.56300 22.66000 1.000 19.87607 155 ARG A O 1
ATOM 2418 N N . GLY A 1 156 ? -55.43100 -11.05600 23.24000 1.000 19.76290 156 GLY A N 1
ATOM 2419 C CA . GLY A 1 156 ? -56.17800 -9.90000 22.79200 1.000 23.15804 156 GLY A CA 1
ATOM 2420 C C . GLY A 1 156 ? -55.69600 -8.64100 23.47100 1.000 23.84233 156 GLY A C 1
ATOM 2421 O O . GLY A 1 156 ? -55.03300 -8.66800 24.51300 1.000 20.06030 156 GLY A O 1
ATOM 2425 N N . GLY A 1 157 ? -56.02700 -7.50700 22.85600 1.000 20.75249 157 GLY A N 1
ATOM 2426 C CA . GLY A 1 157 ? -55.63500 -6.23200 23.42000 1.000 26.46107 157 GLY A CA 1
ATOM 2427 C C . GLY A 1 157 ? -54.14300 -6.00300 23.43600 1.000 20.44982 157 GLY A C 1
ATOM 2428 O O . GLY A 1 157 ? -53.64200 -5.26300 24.29000 1.000 25.09775 157 GLY A O 1
ATOM 2432 N N . MET A 1 158 ? -53.41800 -6.62600 22.50700 1.000 21.34730 158 MET A N 1
ATOM 2433 C CA . MET A 1 158 ? -51.97000 -6.50000 22.41600 1.000 21.55785 158 MET A CA 1
ATOM 2434 C C . MET A 1 158 ? -51.29200 -7.06500 23.65600 1.000 25.19776 158 MET A C 1
ATOM 2435 O O . MET A 1 158 ? -50.23100 -6.59600 24.08000 1.000 27.64279 158 MET A O 1
ATOM 2449 N N . ARG A 1 159 ? -51.89500 -8.09300 24.23300 1.000 21.42625 159 ARG A N 1
ATOM 2450 C CA . ARG A 1 159 ? -51.21500 -8.90200 25.22500 1.000 28.11916 159 ARG A CA 1
ATOM 2451 C C . ARG A 1 159 ? -51.85600 -10.28200 25.27200 1.000 24.71612 159 ARG A C 1
ATOM 2452 O O . ARG A 1 159 ? -52.76300 -10.60600 24.49900 1.000 20.37086 159 ARG A O 1
ATOM 2473 N N . ALA A 1 160 ? -51.34800 -11.10400 26.18100 1.000 19.88923 160 ALA A N 1
ATOM 2474 C CA . ALA A 1 160 ? -51.86900 -12.43200 26.46000 1.000 22.33162 160 ALA A CA 1
ATOM 2475 C C . ALA A 1 160 ? -52.06500 -12.53800 27.96300 1.000 26.15050 160 ALA A C 1
ATOM 2476 O O . ALA A 1 160 ? -51.23800 -12.05500 28.73600 1.000 27.76386 160 ALA A O 1
ATOM 2483 N N . VAL A 1 161 ? -53.17200 -13.14600 28.36900 1.000 19.65236 161 VAL A N 1
ATOM 2484 C CA A VAL A 1 161 ? -53.53400 -13.34000 29.76700 0.470 22.32636 161 VAL A CA 1
ATOM 2485 C CA B VAL A 1 161 ? -53.47000 -13.34300 29.78000 0.530 22.31583 161 VAL A CA 1
ATOM 2486 C C . VAL A 1 161 ? -53.65800 -14.83300 30.02600 1.000 24.37398 161 VAL A C 1
ATOM 2487 O O . VAL A 1 161 ? -53.97800 -15.60800 29.12200 1.000 22.78957 161 VAL A O 1
ATOM 2512 N N . GLU A 1 162 ? -53.43400 -15.23500 31.27200 1.000 18.29167 162 GLU A N 1
ATOM 2513 C CA . GLU A 1 162 ? -53.58300 -16.63000 31.65200 1.000 16.57567 162 GLU A CA 1
ATOM 2514 C C . GLU A 1 162 ? -54.57600 -16.79300 32.79300 1.000 19.04702 162 GLU A C 1
ATOM 2515 O O . GLU A 1 162 ? -54.61300 -15.98200 33.72200 1.000 16.83623 162 GLU A O 1
ATOM 2527 N N . PHE A 1 163 ? -55.35000 -17.87100 32.72300 1.000 17.38893 163 PHE A N 1
ATOM 2528 C CA . PHE A 1 163 ? -56.30500 -18.23300 33.76200 1.000 22.28425 163 PHE A CA 1
ATOM 2529 C C . PHE A 1 163 ? -56.09500 -19.68500 34.17100 1.000 21.54206 163 PHE A C 1
ATOM 2530 O O . PHE A 1 163 ? -55.61100 -20.50600 33.38500 1.000 20.58405 163 PHE A O 1
ATOM 2547 N N . LYS A 1 164 ? -56.50200 -20.00100 35.39400 1.000 21.08674 164 LYS A N 1
ATOM 2548 C CA . LYS A 1 164 ? -56.52200 -21.36700 35.89000 1.000 20.24453 164 LYS A CA 1
ATOM 2549 C C . LYS A 1 164 ? -57.95900 -21.79900 36.16200 1.000 21.78419 164 LYS A C 1
ATOM 2550 O O . LYS A 1 164 ? -58.75600 -21.03900 36.72300 1.000 20.82618 164 LYS A O 1
ATOM 2569 N N . VAL A 1 165 ? -58.28800 -23.01600 35.74000 1.000 19.94186 165 VAL A N 1
ATOM 2570 C CA . VAL A 1 165 ? -59.55800 -23.64600 36.08600 1.000 19.77869 165 VAL A CA 1
ATOM 2571 C C . VAL A 1 165 ? -59.39300 -24.24600 37.47900 1.000 22.34215 165 VAL A C 1
ATOM 2572 O O . VAL A 1 165 ? -58.67700 -25.22900 37.64900 1.000 19.60761 165 VAL A O 1
ATOM 2585 N N . VAL A 1 166 ? -60.02800 -23.65400 38.48700 1.000 22.74483 166 VAL A N 1
ATOM 2586 C CA . VAL A 1 166 ? -59.87900 -24.17400 39.84400 1.000 26.97692 166 VAL A CA 1
ATOM 2587 C C . VAL A 1 166 ? -61.03300 -25.08100 40.26200 1.000 32.64076 166 VAL A C 1
ATOM 2588 O O . VAL A 1 166 ? -60.88000 -25.84100 41.23000 1.000 31.55378 166 VAL A O 1
ATOM 2601 N N . GLU A 1 167 ? -62.17200 -25.03600 39.57000 1.000 28.21128 167 GLU A N 1
ATOM 2602 C CA . GLU A 1 167 ? -63.21400 -26.02400 39.82800 1.000 34.55414 167 GLU A CA 1
ATOM 2603 C C . GLU A 1 167 ? -64.17300 -26.08800 38.65100 1.000 30.20625 167 GLU A C 1
ATOM 2604 O O . GLU A 1 167 ? -64.34100 -25.11700 37.90700 1.000 26.47949 167 GLU A O 1
ATOM 2616 N N . THR A 1 168 ? -64.79700 -27.25400 38.49700 1.000 26.86375 168 THR A N 1
ATOM 2617 C CA . THR A 1 168 ? -65.85900 -27.44100 37.52300 1.000 29.00348 168 THR A CA 1
ATOM 2618 C C . THR A 1 168 ? -66.99000 -28.23700 38.15900 1.000 31.39850 168 THR A C 1
ATOM 2619 O O . THR A 1 168 ? -66.78700 -28.99300 39.11200 1.000 26.97955 168 THR A O 1
ATOM 2630 N N . ASP A 1 169 ? -68.18600 -28.07100 37.59700 1.000 25.48463 169 ASP A N 1
ATOM 2631 C CA . ASP A 1 169 ? -69.38800 -28.78600 38.00900 1.000 26.78742 169 ASP A CA 1
ATOM 2632 C C . ASP A 1 169 ? -70.17300 -29.15700 36.75300 1.000 25.90047 169 ASP A C 1
ATOM 2633 O O . ASP A 1 169 ? -70.76000 -28.27100 36.11500 1.000 32.80393 169 ASP A O 1
ATOM 2642 N N . PRO A 1 170 ? -70.21700 -30.44100 36.35400 1.000 31.95120 170 PRO A N 1
ATOM 2643 C CA . PRO A 1 170 ? -69.65300 -31.58800 37.07900 1.000 37.41238 170 PRO A CA 1
ATOM 2644 C C . PRO A 1 170 ? -68.12300 -31.58200 37.12800 1.000 34.81733 170 PRO A C 1
ATOM 2645 O O . PRO A 1 170 ? -67.46300 -30.88300 36.36100 1.000 29.96149 170 PRO A O 1
ATOM 2656 N N . SER A 1 171 ? -67.57900 -32.37200 38.03900 1.000 33.18556 171 SER A N 1
ATOM 2657 C CA . SER A 1 171 ? -66.16200 -32.45300 38.31700 1.000 36.48859 171 SER A CA 1
ATOM 2658 C C . SER A 1 171 ? -65.61200 -33.79800 37.84700 1.000 35.13842 171 SER A C 1
ATOM 2659 O O . SER A 1 171 ? -66.31200 -34.81400 37.91700 1.000 33.16977 171 SER A O 1
ATOM 2667 N N . PRO A 1 172 ? -64.36300 -33.85000 37.35200 1.000 30.94582 172 PRO A N 1
ATOM 2668 C CA . PRO A 1 172 ? -63.38800 -32.75900 37.20700 1.000 30.05360 172 PRO A CA 1
ATOM 2669 C C . PRO A 1 172 ? -63.26600 -32.16100 35.80300 1.000 24.05288 172 PRO A C 1
ATOM 2670 O O . PRO A 1 172 ? -62.34500 -31.37600 35.57200 1.000 26.89796 172 PRO A O 1
ATOM 2681 N N . TYR A 1 173 ? -64.15400 -32.52400 34.87900 1.000 28.64817 173 TYR A N 1
ATOM 2682 C CA . TYR A 1 173 ? -64.14400 -31.91100 33.55800 1.000 31.48535 173 TYR A CA 1
ATOM 2683 C C . TYR A 1 173 ? -65.57000 -31.72800 33.06500 1.000 27.74017 173 TYR A C 1
ATOM 2684 O O . TYR A 1 173 ? -66.49900 -32.42100 33.49200 1.000 28.90873 173 TYR A O 1
ATOM 2702 N N . CYS A 1 174 ? -65.72000 -30.76700 32.15400 1.000 22.61061 174 CYS A N 1
ATOM 2703 C CA . CYS A 1 174 ? -67.01100 -30.44500 31.57100 1.000 25.00826 174 CYS A CA 1
ATOM 2704 C C . CYS A 1 174 ? -66.78300 -29.69600 30.26600 1.000 20.44456 174 CYS A C 1
ATOM 2705 O O . CYS A 1 174 ? -65.66500 -29.30500 29.93300 1.000 24.22922 174 CYS A O 1
ATOM 2713 N N . ILE A 1 175 ? -67.87000 -29.52600 29.52300 1.000 25.47148 175 ILE A N 1
ATOM 2714 C CA . ILE A 1 175 ? -67.91400 -28.67600 28.34000 1.000 24.13710 175 ILE A CA 1
ATOM 2715 C C . ILE A 1 175 ? -68.45300 -27.32000 28.76900 1.000 25.99522 175 ILE A C 1
ATOM 2716 O O . ILE A 1 175 ? -69.48300 -27.24100 29.44600 1.000 28.97189 175 ILE A O 1
ATOM 2732 N N . VAL A 1 176 ? -67.77700 -26.24700 28.37500 1.000 25.35830 176 VAL A N 1
ATOM 2733 C CA . VAL A 1 176 ? -68.25800 -24.90700 28.69500 1.000 23.70547 176 VAL A CA 1
ATOM 2734 C C . VAL A 1 176 ? -69.26700 -24.51500 27.61900 1.000 25.58728 176 VAL A C 1
ATOM 2735 O O . VAL A 1 176 ? -68.89200 -24.19100 26.49000 1.000 26.69267 176 VAL A O 1
ATOM 2748 N N . ALA A 1 177 ? -70.54300 -24.55900 27.96500 1.000 26.51897 177 ALA A N 1
ATOM 2749 C CA . ALA A 1 177 ? -71.65500 -24.36400 27.04700 1.000 29.85621 177 ALA A CA 1
ATOM 2750 C C . ALA A 1 177 ? -72.31100 -23.01200 27.26000 1.000 33.43032 177 ALA A C 1
ATOM 2751 O O . ALA A 1 177 ? -72.01000 -22.30500 28.22700 1.000 30.72474 177 ALA A O 1
ATOM 2758 N N . PRO A 1 178 ? -73.21800 -22.60900 26.36900 1.000 47.81100 178 PRO A N 1
ATOM 2759 C CA . PRO A 1 178 ? -73.87700 -21.30400 26.55800 1.000 49.83755 178 PRO A CA 1
ATOM 2760 C C . PRO A 1 178 ? -74.54200 -21.14900 27.91900 1.000 29.73251 178 PRO A C 1
ATOM 2761 O O . PRO A 1 178 ? -74.58500 -20.03700 28.45600 1.000 34.32780 178 PRO A O 1
ATOM 2772 N N . ASP A 1 179 ? -75.05000 -22.23300 28.50600 1.000 39.02047 179 ASP A N 1
ATOM 2773 C CA . ASP A 1 179 ? -75.70900 -22.13300 29.80300 1.000 41.09966 179 ASP A CA 1
ATOM 2774 C C . ASP A 1 179 ? -74.73000 -22.14700 30.97400 1.000 42.06294 179 ASP A C 1
ATOM 2775 O O . ASP A 1 179 ? -75.14400 -21.86100 32.10100 1.000 33.34347 179 ASP A O 1
ATOM 2784 N N . THR A 1 180 ? -73.45300 -22.44600 30.74300 1.000 36.39121 180 THR A N 1
ATOM 2785 C CA . THR A 1 180 ? -72.50600 -22.58300 31.84100 1.000 32.12227 180 THR A CA 1
ATOM 2786 C C . THR A 1 180 ? -72.24200 -21.23700 32.49900 1.000 30.75632 180 THR A C 1
ATOM 2787 O O . THR A 1 180 ? -71.96700 -20.24600 31.81900 1.000 29.28772 180 THR A O 1
ATOM 2798 N N . VAL A 1 181 ? -72.32800 -21.19800 33.82800 1.000 28.32182 181 VAL A N 1
ATOM 2799 C CA . VAL A 1 181 ? -72.01400 -19.99000 34.58300 1.000 28.06389 181 VAL A CA 1
ATOM 2800 C C . VAL A 1 181 ? -70.52900 -19.99500 34.90500 1.000 31.62221 181 VAL A C 1
ATOM 2801 O O . VAL A 1 181 ? -69.98900 -21.00200 35.37700 1.000 34.13041 181 VAL A O 1
ATOM 2814 N N . ILE A 1 182 ? -69.86800 -18.86700 34.66500 1.000 31.99068 182 ILE A N 1
ATOM 2815 C CA . ILE A 1 182 ? -68.43300 -18.74400 34.89100 1.000 25.29251 182 ILE A CA 1
ATOM 2816 C C . ILE A 1 182 ? -68.20600 -17.79100 36.05600 1.000 24.03709 182 ILE A C 1
ATOM 2817 O O . ILE A 1 182 ? -68.59300 -16.61900 36.00200 1.000 32.58285 182 ILE A O 1
ATOM 2833 N N . HIS A 1 183 ? -67.59300 -18.30800 37.11100 1.000 28.45868 183 HIS A N 1
ATOM 2834 C CA . HIS A 1 183 ? -67.26400 -17.54500 38.30700 1.000 26.82164 183 HIS A CA 1
ATOM 2835 C C . HIS A 1 183 ? -65.79000 -17.15600 38.27700 1.000 35.95168 183 HIS A C 1
ATOM 2836 O O . HIS A 1 183 ? -64.92800 -17.97700 37.94800 1.000 34.75417 183 HIS A O 1
ATOM 2850 N N . CYS A 1 184 ? -65.49700 -15.90000 38.64100 1.000 36.73335 184 CYS A N 1
ATOM 2851 C CA . CYS A 1 184 ? -64.12700 -15.39900 38.57600 1.000 35.86483 184 CYS A CA 1
ATOM 2852 C C . CYS A 1 184 ? -63.68500 -14.70600 39.86200 1.000 41.53393 184 CYS A C 1
ATOM 2853 O O . CYS A 1 184 ? -62.68800 -13.98100 39.85500 1.000 74.23522 184 CYS A O 1
ATOM 2861 N N . GLU A 1 185 ? -64.40000 -14.89800 40.96200 1.000 50.27971 185 GLU A N 1
ATOM 2862 C CA . GLU A 1 185 ? -64.10400 -14.19200 42.20100 1.000 53.42746 185 GLU A CA 1
ATOM 2863 C C . GLU A 1 185 ? -63.05700 -14.94600 43.01400 1.000 53.04320 185 GLU A C 1
ATOM 2864 O O . GLU A 1 185 ? -63.12600 -16.16700 43.14900 1.000 45.12120 185 GLU A O 1
ATOM 2876 N N . GLY A 1 186 ? -62.07300 -14.21800 43.53800 1.000 62.83385 186 GLY A N 1
ATOM 2877 C CA . GLY A 1 186 ? -61.14500 -14.77400 44.50400 1.000 64.66302 186 GLY A CA 1
ATOM 2878 C C . GLY A 1 186 ? -59.74400 -14.23900 44.33000 1.000 50.26129 186 GLY A C 1
ATOM 2879 O O . GLY A 1 186 ? -59.50500 -13.32400 43.54400 1.000 38.31249 186 GLY A O 1
ATOM 2883 N N . GLU A 1 187 ? -58.82800 -14.84200 45.07800 1.000 56.76207 187 GLU A N 1
ATOM 2884 C CA . GLU A 1 187 ? -57.43300 -14.41500 45.08800 1.000 56.44624 187 GLU A CA 1
ATOM 2885 C C . GLU A 1 187 ? -56.72900 -14.87200 43.81400 1.000 48.94008 187 GLU A C 1
ATOM 2886 O O . GLU A 1 187 ? -56.74600 -16.07100 43.50100 1.000 47.07143 187 GLU A O 1
ATOM 2898 N N . PRO A 1 188 ? -56.10300 -13.96700 43.05800 1.000 39.92321 188 PRO A N 1
ATOM 2899 C CA . PRO A 1 188 ? -55.41900 -14.39100 41.83100 1.000 33.77247 188 PRO A CA 1
ATOM 2900 C C . PRO A 1 188 ? -54.37800 -15.46700 42.10800 1.000 35.42793 188 PRO A C 1
ATOM 2901 O O . PRO A 1 188 ? -53.81500 -15.56100 43.20100 1.000 36.24908 188 PRO A O 1
ATOM 2912 N N . ILE A 1 189 ? -54.12100 -16.27800 41.08900 1.000 32.74866 189 ILE A N 1
ATOM 2913 C CA . ILE A 1 189 ? -53.13900 -17.35300 41.17400 1.000 33.22767 189 ILE A CA 1
ATOM 2914 C C . ILE A 1 189 ? -51.74200 -16.76700 41.02400 1.000 28.37709 189 ILE A C 1
ATOM 2915 O O . ILE A 1 189 ? -51.52500 -15.81100 40.26900 1.000 28.16390 189 ILE A O 1
ATOM 2931 N N . LYS A 1 190 ? -50.78700 -17.33000 41.75700 1.000 27.43224 190 LYS A N 1
ATOM 2932 C CA . LYS A 1 190 ? -49.40400 -16.86900 41.71300 1.000 26.69267 190 LYS A CA 1
ATOM 2933 C C . LYS A 1 190 ? -48.67400 -17.61200 40.60100 1.000 29.31141 190 LYS A C 1
ATOM 2934 O O . LYS A 1 190 ? -48.61800 -18.85000 40.60700 1.000 28.53500 190 LYS A O 1
ATOM 2953 N N . ARG A 1 191 ? -48.10500 -16.86000 39.65100 1.000 28.89557 191 ARG A N 1
ATOM 2954 C CA . ARG A 1 191 ? -47.48900 -17.50200 38.49500 1.000 26.07944 191 ARG A CA 1
ATOM 2955 C C . ARG A 1 191 ? -46.38000 -18.45500 38.91100 1.000 35.56742 191 ARG A C 1
ATOM 2956 O O . ARG A 1 191 ? -46.12500 -19.44700 38.22000 1.000 35.68059 191 ARG A O 1
ATOM 2977 N N . GLU A 1 192 ? -45.71500 -18.17700 40.03400 1.000 35.99905 192 GLU A N 1
ATOM 2978 C CA . GLU A 1 192 ? -44.63400 -19.03400 40.50300 1.000 41.04176 192 GLU A CA 1
ATOM 2979 C C . GLU A 1 192 ? -45.14100 -20.36900 41.03100 1.000 48.66636 192 GLU A C 1
ATOM 2980 O O . GLU A 1 192 ? -44.36100 -21.32300 41.11800 1.000 57.24371 192 GLU A O 1
ATOM 2992 N N . ASP A 1 193 ? -46.42000 -20.46300 41.39300 1.000 41.34969 193 ASP A N 1
ATOM 2993 C CA . ASP A 1 193 ? -46.95200 -21.72500 41.89400 1.000 38.39671 193 ASP A CA 1
ATOM 2994 C C . ASP A 1 193 ? -47.40900 -22.66000 40.78200 1.000 38.44408 193 ASP A C 1
ATOM 2995 O O . ASP A 1 193 ? -47.86100 -23.77000 41.08300 1.000 34.97261 193 ASP A O 1
ATOM 3004 N N . GLU A 1 194 ? -47.29700 -22.25500 39.51800 1.000 30.48523 194 GLU A N 1
ATOM 3005 C CA . GLU A 1 194 ? -47.88500 -22.99800 38.41400 1.000 36.16486 194 GLU A CA 1
ATOM 3006 C C . GLU A 1 194 ? -46.86900 -23.16100 37.28800 1.000 39.27839 194 GLU A C 1
ATOM 3007 O O . GLU A 1 194 ? -45.87400 -22.43700 37.20500 1.000 40.86279 194 GLU A O 1
ATOM 3019 N N . GLU A 1 195 ? -47.11700 -24.16000 36.44100 1.000 38.33091 195 GLU A N 1
ATOM 3020 C CA . GLU A 1 195 ? -46.28200 -24.46000 35.28100 1.000 35.32792 195 GLU A CA 1
ATOM 3021 C C . GLU A 1 195 ? -47.01800 -23.97800 34.03700 1.000 37.26499 195 GLU A C 1
ATOM 3022 O O . GLU A 1 195 ? -48.00800 -24.58800 33.61500 1.000 39.64423 195 GLU A O 1
ATOM 3034 N N . GLU A 1 196 ? -46.52300 -22.90200 33.43600 1.000 28.17180 196 GLU A N 1
ATOM 3035 C CA . GLU A 1 196 ? -47.19100 -22.29900 32.29400 1.000 28.67449 196 GLU A CA 1
ATOM 3036 C C . GLU A 1 196 ? -46.15300 -21.52300 31.50100 1.000 24.14763 196 GLU A C 1
ATOM 3037 O O . GLU A 1 196 ? -45.01200 -21.33800 31.94000 1.000 26.68215 196 GLU A O 1
ATOM 3049 N N . SER A 1 197 ? -46.56000 -21.08400 30.31300 1.000 24.64243 197 SER A N 1
ATOM 3050 C CA . SER A 1 197 ? -45.62400 -20.62300 29.29800 1.000 33.38558 197 SER A CA 1
ATOM 3051 C C . SER A 1 197 ? -45.77600 -19.14900 28.97000 1.000 30.50629 197 SER A C 1
ATOM 3052 O O . SER A 1 197 ? -45.16500 -18.67700 28.00600 1.000 27.26906 197 SER A O 1
ATOM 3060 N N . TRP A 1 198 ? -46.56700 -18.40700 29.74000 1.000 28.05600 198 TRP A N 1
ATOM 3061 C CA . TRP A 1 198 ? -46.75000 -16.98900 29.45900 1.000 29.05612 198 TRP A CA 1
ATOM 3062 C C . TRP A 1 198 ? -45.39300 -16.29800 29.35700 1.000 25.53464 198 TRP A C 1
ATOM 3063 O O . TRP A 1 198 ? -44.53500 -16.43300 30.24000 1.000 24.88719 198 TRP A O 1
ATOM 3084 N N . ASN A 1 199 ? -45.19100 -15.59700 28.24600 1.000 27.65068 199 ASN A N 1
ATOM 3085 C CA . ASN A 1 199 ? -44.00100 -14.78700 28.00300 1.000 30.84054 199 ASN A CA 1
ATOM 3086 C C . ASN A 1 199 ? -42.72400 -15.61300 27.93300 1.000 28.56132 199 ASN A C 1
ATOM 3087 O O . ASN A 1 199 ? -41.62400 -15.06400 28.05000 1.000 29.88779 199 ASN A O 1
ATOM 3098 N N . GLU A 1 200 ? -42.85000 -16.91900 27.73400 1.000 24.83456 200 GLU A N 1
ATOM 3099 C CA . GLU A 1 200 ? -41.71400 -17.79000 27.48000 1.000 23.38175 200 GLU A CA 1
ATOM 3100 C C . GLU A 1 200 ? -41.71100 -18.13100 25.99700 1.000 24.50557 200 GLU A C 1
ATOM 3101 O O . GLU A 1 200 ? -42.74400 -18.51700 25.44000 1.000 27.75070 200 GLU A O 1
ATOM 3113 N N . VAL A 1 201 ? -40.56700 -17.95600 25.35300 1.000 23.55809 201 VAL A N 1
ATOM 3114 C CA A VAL A 1 201 ? -40.43100 -18.21800 23.92700 0.160 29.29035 201 VAL A CA 1
ATOM 3115 C CA B VAL A 1 201 ? -40.48600 -18.21800 23.92300 0.840 25.15302 201 VAL A CA 1
ATOM 3116 C C . VAL A 1 201 ? -40.37800 -19.72000 23.69200 1.000 19.23125 201 VAL A C 1
ATOM 3117 O O . VAL A 1 201 ? -39.73300 -20.45200 24.44900 1.000 24.69770 201 VAL A O 1
ATOM 3142 N N . GLY A 1 202 ? -41.04200 -20.18000 22.64100 1.000 20.06556 202 GLY A N 1
ATOM 3143 C CA . GLY A 1 202 ? -41.00500 -21.56700 22.23600 1.000 24.61085 202 GLY A CA 1
ATOM 3144 C C . GLY A 1 202 ? -40.82900 -21.65500 20.73400 1.000 24.52926 202 GLY A C 1
ATOM 3145 O O . GLY A 1 202 ? -40.68400 -20.62000 20.07300 1.000 18.58907 202 GLY A O 1
ATOM 3149 N N . TYR A 1 203 ? -40.84600 -22.86900 20.17400 1.000 21.66312 203 TYR A N 1
ATOM 3150 C CA . TYR A 1 203 ? -40.74100 -23.00600 18.72800 1.000 24.92141 203 TYR A CA 1
ATOM 3151 C C . TYR A 1 203 ? -41.93100 -22.37400 18.01100 1.000 22.13950 203 TYR A C 1
ATOM 3152 O O . TYR A 1 203 ? -41.79600 -21.97800 16.85100 1.000 21.87631 203 TYR A O 1
ATOM 3170 N N . ASP A 1 204 ? -43.08900 -22.24400 18.67500 1.000 16.91782 204 ASP A N 1
ATOM 3171 C CA . ASP A 1 204 ? -44.24300 -21.58400 18.05900 1.000 18.43379 204 ASP A CA 1
ATOM 3172 C C . ASP A 1 204 ? -44.02900 -20.08400 17.89400 1.000 20.24190 204 ASP A C 1
ATOM 3173 O O . ASP A 1 204 ? -44.83500 -19.43000 17.22700 1.000 25.67939 204 ASP A O 1
ATOM 3182 N N . ASP A 1 205 ? -42.97200 -19.52800 18.48200 1.000 18.62855 205 ASP A N 1
ATOM 3183 C CA . ASP A 1 205 ? -42.63500 -18.12300 18.33100 1.000 15.49659 205 ASP A CA 1
ATOM 3184 C C . ASP A 1 205 ? -41.60100 -17.88100 17.23900 1.000 16.19142 205 ASP A C 1
ATOM 3185 O O . ASP A 1 205 ? -41.13400 -16.74600 17.08600 1.000 21.16570 205 ASP A O 1
ATOM 3194 N N . ILE A 1 206 ? -41.24300 -18.91000 16.47500 1.000 17.82056 206 ILE A N 1
ATOM 3195 C CA . ILE A 1 206 ? -40.17900 -18.82600 15.48200 1.000 18.93122 206 ILE A CA 1
ATOM 3196 C C . ILE A 1 206 ? -40.76300 -19.14100 14.11200 1.000 19.98397 206 ILE A C 1
ATOM 3197 O O . ILE A 1 206 ? -41.34900 -20.21200 13.91300 1.000 22.92117 206 ILE A O 1
ATOM 3213 N N . GLY A 1 207 ? -40.57000 -18.22900 13.15800 1.000 21.89736 207 GLY A N 1
ATOM 3214 C CA . GLY A 1 207 ? -41.07100 -18.39500 11.80600 1.000 20.57615 207 GLY A CA 1
ATOM 3215 C C . GLY A 1 207 ? -39.95300 -18.51500 10.78400 1.000 21.83683 207 GLY A C 1
ATOM 3216 O O . GLY A 1 207 ? -38.87900 -17.92900 10.93700 1.000 25.71624 207 GLY A O 1
ATOM 3220 N N . GLY A 1 208 ? -40.19900 -19.29100 9.73400 1.000 26.93481 208 GLY A N 1
ATOM 3221 C CA . GLY A 1 208 ? -39.35500 -19.21600 8.55300 1.000 29.16402 208 GLY A CA 1
ATOM 3222 C C . GLY A 1 208 ? -37.94400 -19.75000 8.68200 1.000 37.50976 208 GLY A C 1
ATOM 3223 O O . GLY A 1 208 ? -37.05400 -19.28500 7.96400 1.000 38.98889 208 GLY A O 1
ATOM 3227 N N . CYS A 1 209 ? -37.70800 -20.72000 9.55700 1.000 32.13806 209 CYS A N 1
ATOM 3228 C CA . CYS A 1 209 ? -36.45900 -21.47300 9.50400 1.000 35.45688 209 CYS A CA 1
ATOM 3229 C C . CYS A 1 209 ? -36.69900 -22.87900 10.05400 1.000 34.32254 209 CYS A C 1
ATOM 3230 O O . CYS A 1 209 ? -36.03400 -23.35400 10.97800 1.000 33.14871 209 CYS A O 1
ATOM 3238 N N . ARG A 1 210 ? -37.67500 -23.56100 9.45000 1.000 27.28222 210 ARG A N 1
ATOM 3239 C CA . ARG A 1 210 ? -38.04800 -24.90400 9.87700 1.000 32.14070 210 ARG A CA 1
ATOM 3240 C C . ARG A 1 210 ? -36.86500 -25.86500 9.80700 1.000 27.38223 210 ARG A C 1
ATOM 3241 O O . ARG A 1 210 ? -36.63500 -26.64500 10.73900 1.000 28.30339 210 ARG A O 1
ATOM 3262 N N . LYS A 1 211 ? -36.10400 -25.84000 8.70800 1.000 24.67138 211 LYS A N 1
ATOM 3263 C CA . LYS A 1 211 ? -35.05900 -26.84900 8.54000 1.000 33.29873 211 LYS A CA 1
ATOM 3264 C C . LYS A 1 211 ? -33.90600 -26.62600 9.51100 1.000 25.54517 211 LYS A C 1
ATOM 3265 O O . LYS A 1 211 ? -33.36000 -27.58500 10.05900 1.000 24.57926 211 LYS A O 1
ATOM 3284 N N . GLN A 1 212 ? -33.51200 -25.37600 9.73300 1.000 23.76601 212 GLN A N 1
ATOM 3285 C CA . GLN A 1 212 ? -32.42600 -25.11900 10.67200 1.000 24.96352 212 GLN A CA 1
ATOM 3286 C C . GLN A 1 212 ? -32.82500 -25.50900 12.08800 1.000 21.18675 212 GLN A C 1
ATOM 3287 O O . GLN A 1 212 ? -32.01800 -26.07300 12.83600 1.000 22.46848 212 GLN A O 1
ATOM 3301 N N . LEU A 1 213 ? -34.06200 -25.20700 12.47500 1.000 24.02656 213 LEU A N 1
ATOM 3302 C CA . LEU A 1 213 ? -34.53800 -25.58500 13.80100 1.000 27.43487 213 LEU A CA 1
ATOM 3303 C C . LEU A 1 213 ? -34.60300 -27.09900 13.94700 1.000 28.26128 213 LEU A C 1
ATOM 3304 O O . LEU A 1 213 ? -34.28700 -27.63600 15.01400 1.000 26.18998 213 LEU A O 1
ATOM 3320 N N . ALA A 1 214 ? -34.99600 -27.81400 12.88800 1.000 24.00025 214 ALA A N 1
ATOM 3321 C CA . ALA A 1 214 ? -35.02000 -29.27000 12.97500 1.000 26.84796 214 ALA A CA 1
ATOM 3322 C C . ALA A 1 214 ? -33.61700 -29.82500 13.20000 1.000 26.52423 214 ALA A C 1
ATOM 3323 O O . ALA A 1 214 ? -33.43600 -30.76400 13.98300 1.000 27.74806 214 ALA A O 1
ATOM 3330 N N . GLN A 1 215 ? -32.61300 -29.25200 12.52900 1.000 23.14225 215 GLN A N 1
ATOM 3331 C CA . GLN A 1 215 ? -31.23700 -29.69300 12.73200 1.000 20.73933 215 GLN A CA 1
ATOM 3332 C C . GLN A 1 215 ? -30.80400 -29.48100 14.17900 1.000 24.12658 215 GLN A C 1
ATOM 3333 O O . GLN A 1 215 ? -30.17400 -30.35700 14.79000 1.000 22.30794 215 GLN A O 1
ATOM 3347 N N . ILE A 1 216 ? -31.11700 -28.30800 14.73800 1.000 23.03434 216 ILE A N 1
ATOM 3348 C CA . ILE A 1 216 ? -30.68200 -27.99300 16.09600 1.000 22.10002 216 ILE A CA 1
ATOM 3349 C C . ILE A 1 216 ? -31.39600 -28.88200 17.09700 1.000 18.34694 216 ILE A C 1
ATOM 3350 O O . ILE A 1 216 ? -30.78600 -29.37300 18.06200 1.000 15.97823 216 ILE A O 1
ATOM 3366 N N . LYS A 1 217 ? -32.68600 -29.13100 16.87100 1.000 22.10791 217 LYS A N 1
ATOM 3367 C CA . LYS A 1 217 ? -33.42400 -30.03000 17.75000 1.000 21.61838 217 LYS A CA 1
ATOM 3368 C C . LYS A 1 217 ? -32.76700 -31.40100 17.82000 1.000 23.59493 217 LYS A C 1
ATOM 3369 O O . LYS A 1 217 ? -32.64400 -31.99100 18.90300 1.000 18.02321 217 LYS A O 1
ATOM 3388 N N . GLU A 1 218 ? -32.38900 -31.95100 16.66500 1.000 18.93122 218 GLU A N 1
ATOM 3389 C CA A GLU A 1 218 ? -31.74000 -33.25700 16.62200 0.590 18.78383 218 GLU A CA 1
ATOM 3390 C CA B GLU A 1 218 ? -31.78000 -33.27100 16.68300 0.410 19.56550 218 GLU A CA 1
ATOM 3391 C C . GLU A 1 218 ? -30.41800 -33.24100 17.36800 1.000 20.02872 218 GLU A C 1
ATOM 3392 O O . GLU A 1 218 ? -30.04500 -34.22100 18.02300 1.000 21.38677 218 GLU A O 1
ATOM 3415 N N . MET A 1 219 ? -29.68000 -32.13800 17.24200 1.000 19.48128 219 MET A N 1
ATOM 3416 C CA . MET A 1 219 ? 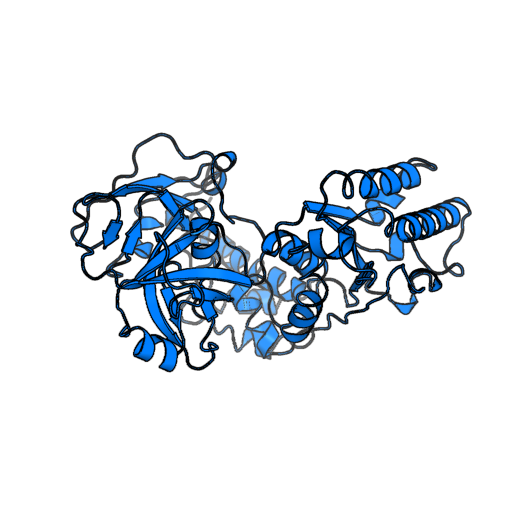-28.35200 -32.05700 17.83500 1.000 22.74483 219 MET A CA 1
ATOM 3417 C C . MET A 1 219 ? -28.41700 -32.10200 19.35100 1.000 18.39957 219 MET A C 1
ATOM 3418 O O . MET A 1 219 ? -27.52500 -32.66700 20.00200 1.000 18.47853 219 MET A O 1
ATOM 3432 N N . VAL A 1 220 ? -29.43800 -31.47300 19.94100 1.000 18.74962 220 VAL A N 1
ATOM 3433 C CA . VAL A 1 220 ? -29.49700 -31.36100 21.39500 1.000 23.73706 220 VAL A CA 1
ATOM 3434 C C . VAL A 1 220 ? -30.39800 -32.40800 22.03700 1.000 19.86817 220 VAL A C 1
ATOM 3435 O O . VAL A 1 220 ? -30.39600 -32.52800 23.27200 1.000 21.25518 220 VAL A O 1
ATOM 3448 N N . GLU A 1 221 ? -31.15600 -33.17600 21.24900 1.000 20.82092 221 GLU A N 1
ATOM 3449 C CA A GLU A 1 221 ? -32.15100 -34.07900 21.81600 0.470 19.58656 221 GLU A CA 1
ATOM 3450 C CA B GLU A 1 221 ? -32.15400 -34.07500 21.82300 0.530 19.05492 221 GLU A CA 1
ATOM 3451 C C . GLU A 1 221 ? -31.54600 -34.96400 22.90200 1.000 20.09188 221 GLU A C 1
ATOM 3452 O O . GLU A 1 221 ? -32.01000 -34.97600 24.04800 1.000 21.68418 221 GLU A O 1
ATOM 3475 N N . LEU A 1 222 ? -30.50900 -35.73900 22.55000 1.000 17.40209 222 LEU A N 1
ATOM 3476 C CA . LEU A 1 222 ? -29.99900 -36.71900 23.50900 1.000 18.07059 222 LEU A CA 1
ATOM 3477 C C . LEU A 1 222 ? -29.28900 -36.07000 24.68500 1.000 18.76014 222 LEU A C 1
ATOM 3478 O O . LEU A 1 222 ? -29.56000 -36.46100 25.83500 1.000 21.19728 222 LEU A O 1
ATOM 3494 N N . PRO A 1 223 ? -28.37500 -35.11500 24.49400 1.000 20.76565 223 PRO A N 1
ATOM 3495 C CA . PRO A 1 223 ? -27.67200 -34.55400 25.66400 1.000 24.11342 223 PRO A CA 1
ATOM 3496 C C . PRO A 1 223 ? -28.57300 -33.76700 26.61100 1.000 23.37649 223 PRO A C 1
ATOM 3497 O O . PRO A 1 223 ? -28.33500 -33.78500 27.82800 1.000 25.68992 223 PRO A O 1
ATOM 3508 N N . LEU A 1 224 ? -29.60400 -33.09200 26.10500 1.000 19.82343 224 LEU A N 1
ATOM 3509 C CA . LEU A 1 224 ? -30.46700 -32.30100 26.97400 1.000 22.83432 224 LEU A CA 1
ATOM 3510 C C . LEU A 1 224 ? -31.68200 -33.07200 27.47400 1.000 28.67449 224 LEU A C 1
ATOM 3511 O O . LEU A 1 224 ? -32.17000 -32.78900 28.57500 1.000 29.15876 224 LEU A O 1
ATOM 3527 N N . ARG A 1 225 ? -32.18400 -34.03800 26.70600 1.000 21.34466 225 ARG A N 1
ATOM 3528 C CA . ARG A 1 225 ? -33.38400 -34.77100 27.10600 1.000 22.80010 225 ARG A CA 1
ATOM 3529 C C . ARG A 1 225 ? -33.08600 -36.13900 27.69000 1.000 29.09823 225 ARG A C 1
ATOM 3530 O O . ARG A 1 225 ? -33.89000 -36.64800 28.48000 1.000 30.96424 225 ARG A O 1
ATOM 3551 N N . HIS A 1 226 ? -31.95100 -36.74600 27.33200 1.000 24.90299 226 HIS A N 1
ATOM 3552 C CA . HIS A 1 226 ? -31.60400 -38.08800 27.80500 1.000 22.68956 226 HIS A CA 1
ATOM 3553 C C . HIS A 1 226 ? -30.16300 -38.10300 28.30900 1.000 21.66839 226 HIS A C 1
ATOM 3554 O O . HIS A 1 226 ? -29.35400 -38.94100 27.91000 1.000 23.21857 226 HIS A O 1
ATOM 3568 N N . PRO A 1 227 ? -29.82500 -37.20000 29.23400 1.000 24.46609 227 PRO A N 1
ATOM 3569 C CA . PRO A 1 227 ? -28.41600 -37.04100 29.63200 1.000 23.34754 227 PRO A CA 1
ATOM 3570 C C . PRO A 1 227 ? -27.78800 -38.28200 30.24600 1.000 27.01903 227 PRO A C 1
ATOM 3571 O O . PRO A 1 227 ? -26.56500 -38.44400 30.16100 1.000 25.88468 227 PRO A O 1
ATOM 3582 N N . ALA A 1 228 ? -28.56800 -39.15600 30.88500 1.000 28.62185 228 ALA A N 1
ATOM 3583 C CA . ALA A 1 228 ? -27.97900 -40.34600 31.49300 1.000 32.63812 228 ALA A CA 1
ATOM 3584 C C . ALA A 1 228 ? -27.34400 -41.24100 30.43900 1.000 33.78037 228 ALA A C 1
ATOM 3585 O O . ALA A 1 228 ? -26.44000 -42.01900 30.74700 1.000 27.48224 228 ALA A O 1
ATOM 3592 N N . LEU A 1 229 ? -27.79900 -41.13800 29.19400 1.000 25.51359 229 LEU A N 1
ATOM 3593 C CA . LEU A 1 229 ? -27.24900 -41.95900 28.12300 1.000 23.63704 229 LEU A CA 1
ATOM 3594 C C . LEU A 1 229 ? -25.73200 -41.87300 28.05800 1.000 27.10588 229 LEU A C 1
ATOM 3595 O O . LEU A 1 229 ? -25.05600 -42.86600 27.74800 1.000 28.52974 229 LEU A O 1
ATOM 3611 N N . PHE A 1 230 ? -25.17800 -40.70300 28.34200 1.000 26.53213 230 PHE A N 1
ATOM 3612 C CA . PHE A 1 230 ? -23.77500 -40.45400 28.06900 1.000 27.01377 230 PHE A CA 1
ATOM 3613 C C . PHE A 1 230 ? -22.85400 -40.85000 29.20800 1.000 37.91770 230 PHE A C 1
ATOM 3614 O O . PHE A 1 230 ? -21.63300 -40.73000 29.06500 1.000 42.43667 230 PHE A O 1
ATOM 3631 N N . LYS A 1 231 ? -23.39100 -41.35700 30.30800 1.000 30.50892 231 LYS A N 1
ATOM 3632 C CA . LYS A 1 231 ? -22.56500 -42.12300 31.22700 1.000 42.19716 231 LYS A CA 1
ATOM 3633 C C . LYS A 1 231 ? -22.57700 -43.60700 30.89300 1.000 40.21535 231 LYS A C 1
ATOM 3634 O O . LYS A 1 231 ? -21.78500 -44.36300 31.46100 1.000 45.59231 231 LYS A O 1
ATOM 3653 N N . ALA A 1 232 ? -23.42800 -44.02500 29.95600 1.000 38.80465 232 ALA A N 1
ATOM 3654 C CA . ALA A 1 232 ? -23.42800 -45.39800 29.47300 1.000 39.30998 232 ALA A CA 1
ATOM 3655 C C . ALA A 1 232 ? -22.53300 -45.60000 28.26100 1.000 33.56192 232 ALA A C 1
ATOM 3656 O O . ALA A 1 232 ? -21.94700 -46.67600 28.12000 1.000 34.42518 232 ALA A O 1
ATOM 3663 N N . ILE A 1 233 ? -22.40400 -44.60200 27.38600 1.000 33.06449 233 ILE A N 1
ATOM 3664 C CA . ILE A 1 233 ? -21.72600 -44.79500 26.10900 1.000 31.59326 233 ILE A CA 1
ATOM 3665 C C . ILE A 1 233 ? -20.52800 -43.85900 25.99700 1.000 34.73048 233 ILE A C 1
ATOM 3666 O O . ILE A 1 233 ? -20.49100 -42.77500 26.58900 1.000 33.48823 233 ILE A O 1
ATOM 3682 N N . GLY A 1 234 ? -19.54400 -44.29000 25.21100 1.000 34.58046 234 GLY A N 1
ATOM 3683 C CA . GLY A 1 234 ? -18.35300 -43.51500 24.94000 1.000 32.44863 234 GLY A CA 1
ATOM 3684 C C . GLY A 1 234 ? -18.44000 -42.56900 23.77200 1.000 37.59135 234 GLY A C 1
ATOM 3685 O O . GLY A 1 234 ? -17.46700 -41.87500 23.46800 1.000 46.57401 234 GLY A O 1
ATOM 3689 N N . VAL A 1 235 ? -19.58600 -42.51900 23.09800 1.000 34.24095 235 VAL A N 1
ATOM 3690 C CA . VAL A 1 235 ? -19.76100 -41.61900 21.96400 1.000 29.95622 235 VAL A CA 1
ATOM 3691 C C . VAL A 1 235 ? -19.91600 -40.18600 22.46000 1.000 29.21140 235 VAL A C 1
ATOM 3692 O O . VAL A 1 235 ? -20.42700 -39.93000 23.56000 1.000 29.71672 235 VAL A O 1
ATOM 3705 N N . LYS A 1 236 ? -19.47300 -39.23800 21.63700 1.000 31.90909 236 LYS A N 1
ATOM 3706 C CA . LYS A 1 236 ? -19.44300 -37.83500 22.01800 1.000 33.01448 236 LYS A CA 1
ATOM 3707 C C . LYS A 1 236 ? -20.53000 -37.05200 21.29900 1.000 23.16067 236 LYS A C 1
ATOM 3708 O O . LYS A 1 236 ? -20.62100 -37.11500 20.06200 1.000 36.47806 236 LYS A O 1
ATOM 3727 N N . PRO A 1 237 ? -21.35300 -36.30000 22.03400 1.000 23.30016 237 PRO A N 1
ATOM 3728 C CA . PRO A 1 237 ? -22.33300 -35.42700 21.39600 1.000 23.72127 237 PRO A CA 1
ATOM 3729 C C . PRO A 1 237 ? -21.69800 -34.11500 20.97800 1.000 23.16594 237 PRO A C 1
ATOM 3730 O O . PRO A 1 237 ? -20.55000 -33.82300 21.34500 1.000 24.82403 237 PRO A O 1
ATOM 3741 N N . PRO A 1 238 ? -22.40500 -33.30800 20.19100 1.000 32.71182 238 PRO A N 1
ATOM 3742 C CA . PRO A 1 238 ? -21.93700 -31.93900 19.94600 1.000 31.86698 238 PRO A CA 1
ATOM 3743 C C . PRO A 1 238 ? -21.76700 -31.20800 21.26700 1.000 24.03183 238 PRO A C 1
ATOM 3744 O O . PRO A 1 238 ? -22.55100 -31.38200 22.19800 1.000 28.43499 238 PRO A O 1
ATOM 3755 N N . ARG A 1 239 ? -20.72500 -30.39500 21.34700 1.000 28.03494 239 ARG A N 1
ATOM 3756 C CA . ARG A 1 239 ? -20.47200 -29.56800 22.51900 1.000 42.24717 239 ARG A CA 1
ATOM 3757 C C . ARG A 1 239 ? -20.79600 -28.10300 22.29700 1.000 30.32995 239 ARG A C 1
ATOM 3758 O O . ARG A 1 239 ? -21.27300 -27.43700 23.21800 1.000 28.22180 239 ARG A O 1
ATOM 3779 N N . GLY A 1 240 ? -20.55600 -27.60000 21.09100 1.000 23.96340 240 GLY A N 1
ATOM 3780 C CA . GLY A 1 240 ? -20.77800 -26.20700 20.77800 1.000 21.45257 240 GLY A CA 1
ATOM 3781 C C . GLY A 1 240 ? -21.43300 -26.03800 19.42700 1.000 20.41297 240 GLY A C 1
ATOM 3782 O O . GLY A 1 240 ? -21.05000 -26.69800 18.45300 1.000 22.70272 240 GLY A O 1
ATOM 3786 N N . ILE A 1 241 ? -22.43000 -25.16500 19.36400 1.000 17.84161 241 ILE A N 1
ATOM 3787 C CA . ILE A 1 241 ? -23.19100 -24.90100 18.15100 1.000 18.12059 241 ILE A CA 1
ATOM 3788 C C . ILE A 1 241 ? -23.07700 -23.41800 17.84700 1.000 17.25733 241 ILE A C 1
ATOM 3789 O O . ILE A 1 241 ? -23.48200 -22.57600 18.65900 1.000 20.62616 241 ILE A O 1
ATOM 3805 N N . LEU A 1 242 ? -22.49800 -23.09700 16.69900 1.000 19.30495 242 LEU A N 1
ATOM 3806 C CA . LEU A 1 242 ? -22.42500 -21.72000 16.23800 1.000 19.81290 242 LEU A CA 1
ATOM 3807 C C . LEU A 1 242 ? -23.62500 -21.41800 15.34600 1.000 19.28126 242 LEU A C 1
ATOM 3808 O O . LEU A 1 242 ? -23.93400 -22.17700 14.42400 1.000 23.77653 242 LEU A O 1
ATOM 3824 N N . LEU A 1 243 ? -24.30400 -20.31900 15.63300 1.000 17.24154 243 LEU A N 1
ATOM 3825 C CA . LEU A 1 243 ? -25.40500 -19.82700 14.81400 1.000 17.04152 243 LEU A CA 1
ATOM 3826 C C . LEU A 1 243 ? -24.92600 -18.57300 14.09600 1.000 20.95778 243 LEU A C 1
ATOM 3827 O O . LEU A 1 243 ? -24.52100 -17.60900 14.75000 1.000 21.68418 243 LEU A O 1
ATOM 3843 N N . TYR A 1 244 ? -24.96300 -18.57500 12.76500 1.000 21.48152 244 TYR A N 1
ATOM 3844 C CA A TYR A 1 244 ? -24.49700 -17.48500 11.90900 0.580 20.49983 244 TYR A CA 1
ATOM 3845 C CA B TYR A 1 244 ? -24.55900 -17.36500 12.08000 0.420 21.20254 244 TYR A CA 1
ATOM 3846 C C . TYR A 1 244 ? -25.67000 -16.83800 11.18400 1.000 20.83408 244 TYR A C 1
ATOM 3847 O O . TYR A 1 244 ? -26.53900 -17.56000 10.68200 1.000 28.22180 244 TYR A O 1
ATOM 3882 N N . GLY A 1 245 ? -25.65500 -15.51600 11.04800 1.000 22.46585 245 GLY A N 1
ATOM 3883 C CA . GLY A 1 245 ? -26.68400 -14.81200 10.32300 1.000 25.56359 245 GLY A CA 1
ATOM 3884 C C . GLY A 1 245 ? -26.69300 -13.33500 10.66000 1.000 30.03255 245 GLY A C 1
ATOM 3885 O O . GLY A 1 245 ? -26.14600 -12.90200 11.68700 1.000 24.95299 245 GLY A O 1
ATOM 3889 N N . PRO A 1 246 ? -27.30700 -12.53200 9.79700 1.000 25.08195 246 PRO A N 1
ATOM 3890 C CA . PRO A 1 246 ? -27.34200 -11.08500 10.02100 1.000 22.00527 246 PRO A CA 1
ATOM 3891 C C . PRO A 1 246 ? -28.02200 -10.75700 11.33800 1.000 18.28640 246 PRO A C 1
ATOM 3892 O O . PRO A 1 246 ? -28.73300 -11.60000 11.90300 1.000 20.87619 246 PRO A O 1
ATOM 3903 N N . PRO A 1 247 ? -27.82300 -9.54500 11.86000 1.000 23.86865 247 PRO A N 1
ATOM 3904 C CA . PRO A 1 247 ? -28.53300 -9.15000 13.08300 1.000 23.21857 247 PRO A CA 1
ATOM 3905 C C . PRO A 1 247 ? -30.04000 -9.26200 12.89600 1.000 21.70787 247 PRO A C 1
ATOM 3906 O O . PRO A 1 247 ? -30.58500 -8.90900 11.85100 1.000 22.86064 247 PRO A O 1
ATOM 3917 N N . GLY A 1 248 ? -30.70900 -9.78200 13.91700 1.000 21.23149 248 GLY A N 1
ATOM 3918 C CA . GLY A 1 248 ? -32.15600 -9.79900 13.94800 1.000 23.36333 248 GLY A CA 1
ATOM 3919 C C . GLY A 1 248 ? -32.82100 -10.98300 13.27900 1.000 19.79448 248 GLY A C 1
ATOM 3920 O O . GLY A 1 248 ? -34.02700 -10.91900 13.00900 1.000 18.01532 248 GLY A O 1
ATOM 3924 N N . THR A 1 249 ? -32.09400 -12.06800 13.01500 1.000 20.98673 249 THR A N 1
ATOM 3925 C CA . THR A 1 249 ? -32.68100 -13.22300 12.35800 1.000 17.80477 249 THR A CA 1
ATOM 3926 C C . THR A 1 249 ? -33.18600 -14.27900 13.33800 1.000 18.03637 249 THR A C 1
ATOM 3927 O O . THR A 1 249 ? -33.60100 -15.35700 12.90300 1.000 27.20326 249 THR A O 1
ATOM 3938 N N . GLY A 1 250 ? -33.12800 -14.01400 14.63800 1.000 22.21056 250 GLY A N 1
ATOM 3939 C CA . GLY A 1 250 ? -33.70800 -14.89400 15.61800 1.000 18.51011 250 GLY A CA 1
ATOM 3940 C C . GLY A 1 250 ? -32.74700 -15.84500 16.30000 1.000 17.29418 250 GLY A C 1
ATOM 3941 O O . GLY A 1 250 ? -33.20100 -16.85800 16.85700 1.000 18.52327 250 GLY A O 1
ATOM 3945 N N . LYS A 1 251 ? -31.44500 -15.54900 16.27600 1.000 15.90191 251 LYS A N 1
ATOM 3946 C CA . LYS A 1 251 ? -30.45700 -16.45000 16.85600 1.000 15.44659 251 LYS A CA 1
ATOM 3947 C C . LYS A 1 251 ? -30.64300 -16.57000 18.36400 1.000 20.32875 251 LYS A C 1
ATOM 3948 O O . LYS A 1 251 ? -30.63300 -17.68000 18.91400 1.000 19.02333 251 LYS A O 1
ATOM 3967 N N . THR A 1 252 ? -30.83400 -15.44400 19.04800 1.000 21.46836 252 THR A N 1
ATOM 3968 C CA . THR A 1 252 ? -31.13900 -15.49400 20.47400 1.000 19.68131 252 THR A CA 1
ATOM 3969 C C . THR A 1 252 ? -32.46800 -16.20000 20.72800 1.000 22.53954 252 THR A C 1
ATOM 3970 O O . THR A 1 252 ? -32.58000 -17.02800 21.64000 1.000 17.59158 252 THR A O 1
ATOM 3981 N N . LEU A 1 253 ? -33.48800 -15.85400 19.94600 1.000 15.91243 253 LEU A N 1
ATOM 3982 C CA . LEU A 1 253 ? -34.79300 -16.49400 20.03500 1.000 18.46011 253 LEU A CA 1
ATOM 3983 C C . LEU A 1 253 ? -34.67800 -18.01000 19.93800 1.000 17.59158 253 LEU A C 1
ATOM 3984 O O . LEU A 1 253 ? -35.27900 -18.74700 20.72500 1.000 17.53105 253 LEU A O 1
ATOM 4000 N N . ILE A 1 254 ? -33.92600 -18.49700 18.95800 1.000 17.19943 254 ILE A N 1
ATOM 4001 C CA . ILE A 1 254 ? -33.77200 -19.93700 18.78300 1.000 17.44420 254 ILE A CA 1
ATOM 4002 C C . ILE A 1 254 ? -33.15600 -20.56400 20.02800 1.000 16.14930 254 ILE A C 1
ATOM 4003 O O . ILE A 1 254 ? -33.63800 -21.57700 20.53600 1.000 19.24441 254 ILE A O 1
ATOM 4019 N N . ALA A 1 255 ? -32.06800 -19.97900 20.52600 1.000 17.39156 255 ALA A N 1
ATOM 4020 C CA . ALA A 1 255 ? -31.38500 -20.53600 21.69200 1.000 20.37350 255 ALA A CA 1
ATOM 4021 C C . ALA A 1 255 ? -32.32200 -20.58200 22.89000 1.000 17.98110 255 ALA A C 1
ATOM 4022 O O . ALA A 1 255 ? -32.42000 -21.60400 23.57300 1.000 18.58118 255 ALA A O 1
ATOM 4029 N N . ARG A 1 256 ? -33.03200 -19.48600 23.15300 1.000 20.35770 256 ARG A N 1
ATOM 4030 C CA . ARG A 1 256 ? -33.97300 -19.47100 24.27100 1.000 19.23125 256 ARG A CA 1
ATOM 4031 C C . ARG A 1 256 ? -35.05100 -20.52900 24.09300 1.000 19.61025 256 ARG A C 1
ATOM 4032 O O . ARG A 1 256 ? -35.44200 -21.20400 25.05200 1.000 20.48140 256 ARG A O 1
ATOM 4053 N N . ALA A 1 257 ? -35.58200 -20.64700 22.87700 1.000 18.56275 257 ALA A N 1
ATOM 4054 C CA . ALA A 1 257 ? -36.67900 -21.57000 22.62300 1.000 16.75201 257 ALA A CA 1
ATOM 4055 C C . ALA A 1 257 ? -36.23800 -23.00900 22.82300 1.000 16.75990 257 ALA A C 1
ATOM 4056 O O . ALA A 1 257 ? -36.99200 -23.82700 23.36500 1.000 20.81829 257 ALA A O 1
ATOM 4063 N N . VAL A 1 258 ? -35.01900 -23.34100 22.40000 1.000 16.54935 258 VAL A N 1
ATOM 4064 C CA . VAL A 1 258 ? -34.53400 -24.70300 22.58300 1.000 17.23891 258 VAL A CA 1
ATOM 4065 C C . VAL A 1 258 ? -34.40000 -25.02300 24.06700 1.000 20.52088 258 VAL A C 1
ATOM 4066 O O . VAL A 1 258 ? -34.80400 -26.09600 24.52000 1.000 19.64972 258 VAL A O 1
ATOM 4079 N N . ALA A 1 259 ? -33.84800 -24.09800 24.85300 1.000 20.30770 259 ALA A N 1
ATOM 4080 C CA . ALA A 1 259 ? -33.78500 -24.30500 26.30000 1.000 21.48415 259 ALA A CA 1
ATOM 4081 C C . ALA A 1 259 ? -35.17600 -24.54700 26.87900 1.000 24.78455 259 ALA A C 1
ATOM 4082 O O . ALA A 1 259 ? -35.39300 -25.51500 27.62000 1.000 24.90299 259 ALA A O 1
ATOM 4089 N N . ASN A 1 260 ? -36.14100 -23.68400 26.53900 1.000 23.31595 260 ASN A N 1
ATOM 4090 C CA . ASN A 1 260 ? -37.47500 -23.81000 27.11800 1.000 22.35794 260 ASN A CA 1
ATOM 4091 C C . ASN A 1 260 ? -38.14500 -25.11600 26.70500 1.000 20.69195 260 ASN A C 1
ATOM 4092 O O . ASN A 1 260 ? -38.75600 -25.80100 27.53800 1.000 23.80285 260 ASN A O 1
ATOM 4103 N N . GLU A 1 261 ? -38.04000 -25.48000 25.42600 1.000 17.61790 261 GLU A N 1
ATOM 4104 C CA . GLU A 1 261 ? -38.73800 -26.66400 24.94600 1.000 18.26272 261 GLU A CA 1
ATOM 4105 C C . GLU A 1 261 ? -38.08800 -27.95600 25.42800 1.000 18.58381 261 GLU A C 1
ATOM 4106 O O . GLU A 1 261 ? -38.77000 -28.98300 25.48500 1.000 23.26858 261 GLU A O 1
ATOM 4118 N N . THR A 1 262 ? -36.80600 -27.93700 25.79700 1.000 17.84688 262 THR A N 1
ATOM 4119 C CA . THR A 1 262 ? -36.14200 -29.11900 26.33400 1.000 18.32588 262 THR A CA 1
ATOM 4120 C C . THR A 1 262 ? -36.11100 -29.14200 27.85500 1.000 19.58919 262 THR A C 1
ATOM 4121 O O . THR A 1 262 ? -35.63500 -30.12200 28.44300 1.000 22.58165 262 THR A O 1
ATOM 4132 N N . GLY A 1 263 ? -36.53100 -28.06500 28.50200 1.000 21.95263 263 GLY A N 1
ATOM 4133 C CA . GLY A 1 263 ? -36.39800 -27.98100 29.94600 1.000 29.43774 263 GLY A CA 1
ATOM 4134 C C . GLY A 1 263 ? -34.99200 -27.74500 30.45000 1.000 27.29011 263 GLY A C 1
ATOM 4135 O O . GLY A 1 263 ? -34.71300 -27.99800 31.62100 1.000 29.74830 263 GLY A O 1
ATOM 4139 N N . ALA A 1 264 ? -34.09900 -27.25200 29.60100 1.000 23.39754 264 ALA A N 1
ATOM 4140 C CA . ALA A 1 264 ? -32.73200 -27.00500 30.02600 1.000 25.50043 264 ALA A CA 1
ATOM 4141 C C . ALA A 1 264 ? -32.62500 -25.63800 30.69700 1.000 28.47973 264 ALA A C 1
ATOM 4142 O O . ALA A 1 264 ? -33.34200 -24.68600 30.35400 1.000 25.51622 264 ALA A O 1
ATOM 4149 N N . PHE A 1 265 ? -31.73700 -25.56800 31.68600 1.000 27.50593 265 PHE A N 1
ATOM 4150 C CA . PHE A 1 265 ? -31.29400 -24.29700 32.23700 1.000 24.52399 265 PHE A CA 1
ATOM 4151 C C . PHE A 1 265 ? -30.68100 -23.45400 31.12800 1.000 18.93385 265 PHE A C 1
ATOM 4152 O O . PHE A 1 265 ? -30.01100 -23.96900 30.23100 1.000 25.01879 265 PHE A O 1
ATOM 4169 N N . PHE A 1 266 ? -30.91500 -22.15100 31.19000 1.000 22.60271 266 PHE A N 1
ATOM 4170 C CA . PHE A 1 266 ? -30.44600 -21.23000 30.16700 1.000 23.68442 266 PHE A CA 1
ATOM 4171 C C . PHE A 1 266 ? -29.63500 -20.13200 30.82600 1.000 21.33677 266 PHE A C 1
ATOM 4172 O O . PHE A 1 266 ? -30.12200 -19.45500 31.73400 1.000 24.63716 266 PHE A O 1
ATOM 4189 N N . PHE A 1 267 ? -28.40400 -19.95700 30.36400 1.000 22.22898 267 PHE A N 1
ATOM 4190 C CA . PHE A 1 267 ? -27.53400 -18.90800 30.87700 1.000 22.86327 267 PHE A CA 1
ATOM 4191 C C . PHE A 1 267 ? -27.03700 -18.07300 29.70900 1.000 18.46274 267 PHE A C 1
ATOM 4192 O O . PHE A 1 267 ? -26.34100 -18.58600 28.82800 1.000 24.91615 267 PHE A O 1
ATOM 4209 N N . LEU A 1 268 ? -27.37400 -16.79000 29.71300 1.000 23.48176 268 LEU A N 1
ATOM 4210 C CA . LEU A 1 268 ? -26.99100 -15.89600 28.63300 1.000 24.60821 268 LEU A CA 1
ATOM 4211 C C . LEU A 1 268 ? -25.72200 -15.14100 29.00100 1.000 23.43702 268 LEU A C 1
ATOM 4212 O O . LEU A 1 268 ? -25.63700 -14.52100 30.06300 1.000 25.12143 268 LEU A O 1
ATOM 4228 N N . ILE A 1 269 ? -24.73900 -15.21300 28.11900 1.000 21.59206 269 ILE A N 1
ATOM 4229 C CA . ILE A 1 269 ? -23.53800 -14.38600 28.17200 1.000 26.72426 269 ILE A CA 1
ATOM 4230 C C . ILE A 1 269 ? -23.64800 -13.39400 27.03100 1.000 23.55809 269 ILE A C 1
ATOM 4231 O O . ILE A 1 269 ? -23.74000 -13.79600 25.86600 1.000 26.00575 269 ILE A O 1
ATOM 4247 N N . ASN A 1 270 ? -23.66000 -12.10800 27.34000 1.000 25.29514 270 ASN A N 1
ATOM 4248 C CA . ASN A 1 270 ? -23.66200 -11.09800 26.29000 1.000 27.79017 270 ASN A CA 1
ATOM 4249 C C . ASN A 1 270 ? -22.26300 -10.53000 26.12100 1.000 29.92201 270 ASN A C 1
ATOM 4250 O O . ASN A 1 270 ? -21.66100 -10.05700 27.09100 1.000 21.96316 270 ASN A O 1
ATOM 4261 N N . GLY A 1 271 ? -21.77500 -10.53700 24.88400 1.000 21.77893 271 GLY A N 1
ATOM 4262 C CA . GLY A 1 271 ? -20.41800 -10.15300 24.58200 1.000 20.66300 271 GLY A CA 1
ATOM 4263 C C . GLY A 1 271 ? -20.03300 -8.78500 25.10300 1.000 22.48691 271 GLY A C 1
ATOM 4264 O O . GLY A 1 271 ? -19.08100 -8.64500 25.87900 1.000 24.95036 271 GLY A O 1
ATOM 4268 N N . PRO A 1 272 ? -20.74800 -7.73800 24.67200 1.000 23.06329 272 PRO A N 1
ATOM 4269 C CA . PRO A 1 272 ? -20.42300 -6.39600 25.18600 1.000 27.25327 272 PRO A CA 1
ATOM 4270 C C . PRO A 1 272 ? -20.47200 -6.30700 26.70100 1.000 30.47471 272 PRO A C 1
ATOM 4271 O O . PRO A 1 272 ? -19.65200 -5.59500 27.29900 1.000 27.35328 272 PRO A O 1
ATOM 4282 N N . GLU A 1 273 ? -21.39600 -7.02000 27.35400 1.000 25.13459 273 GLU A N 1
ATOM 4283 C CA . GLU A 1 273 ? -21.45600 -6.92200 28.80500 1.000 25.88995 273 GLU A CA 1
ATOM 4284 C C . GLU A 1 273 ? -20.19100 -7.48900 29.43800 1.000 27.18747 273 GLU A C 1
ATOM 4285 O O . GLU A 1 273 ? -19.65100 -6.91800 30.38900 1.000 30.42207 273 GLU A O 1
ATOM 4297 N N . ILE A 1 274 ? -19.68700 -8.60200 28.90900 1.000 24.65296 274 ILE A N 1
ATOM 4298 C CA . ILE A 1 274 ? -18.42100 -9.14400 29.40000 1.000 25.13196 274 ILE A CA 1
ATOM 4299 C C . ILE A 1 274 ? -17.29600 -8.14100 29.18300 1.000 26.06628 274 ILE A C 1
ATOM 4300 O O . ILE A 1 274 ? -16.46800 -7.90400 30.07300 1.000 27.48224 274 ILE A O 1
ATOM 4316 N N . MET A 1 275 ? -17.24800 -7.54000 27.99400 1.000 26.99797 275 MET A N 1
ATOM 4317 C CA . MET A 1 275 ? -16.14000 -6.66700 27.63000 1.000 29.07454 275 MET A CA 1
ATOM 4318 C C . MET A 1 275 ? -16.24500 -5.28400 28.25700 1.000 27.97441 275 MET A C 1
ATOM 4319 O O . MET A 1 275 ? -15.28200 -4.51400 28.17800 1.000 31.94857 275 MET A O 1
ATOM 4333 N N . SER A 1 276 ? -17.37300 -4.94900 28.88000 1.000 28.25865 276 SER A N 1
ATOM 4334 C CA . SER A 1 276 ? -17.46000 -3.70700 29.63500 1.000 29.08243 276 SER A CA 1
ATOM 4335 C C . SER A 1 276 ? -16.76900 -3.79900 30.98700 1.000 33.86195 276 SER A C 1
ATOM 4336 O O . SER A 1 276 ? -16.60100 -2.77500 31.65300 1.000 33.96460 276 SER A O 1
ATOM 4344 N N . LYS A 1 277 ? -16.37200 -4.99300 31.40800 1.000 29.29035 277 LYS A N 1
ATOM 4345 C CA . LYS A 1 277 ? -15.80500 -5.17100 32.73400 1.000 41.10493 277 LYS A CA 1
ATOM 4346 C C . LYS A 1 277 ? -14.31600 -4.84100 32.74600 1.000 40.11534 277 LYS A C 1
ATOM 4347 O O . LYS A 1 277 ? -13.64800 -4.81300 31.71000 1.000 39.86794 277 LYS A O 1
ATOM 4366 N N . LEU A 1 278 ? -13.79300 -4.61300 33.94800 1.000 48.70584 278 LEU A N 1
ATOM 4367 C CA . LEU A 1 278 ? -12.37400 -4.34300 34.10600 1.000 63.35496 278 LEU A CA 1
ATOM 4368 C C . LEU A 1 278 ? -11.55700 -5.58500 33.76400 1.000 60.41777 278 LEU A C 1
ATOM 4369 O O . LEU A 1 278 ? -12.08800 -6.68500 33.58200 1.000 50.74293 278 LEU A O 1
ATOM 4385 N N . ALA A 1 279 ? -10.24400 -5.39100 33.65600 1.000 78.73839 279 ALA A N 1
ATOM 4386 C CA . ALA A 1 279 ? -9.33700 -6.50800 33.44000 1.000 85.71028 279 ALA A CA 1
ATOM 4387 C C . ALA A 1 279 ? -9.46000 -7.50400 34.58500 1.000 80.55966 279 ALA A C 1
ATOM 4388 O O . ALA A 1 279 ? -9.36500 -7.13400 35.76000 1.000 88.90540 279 ALA A O 1
ATOM 4395 N N . GLY A 1 280 ? -9.68300 -8.77000 34.23900 1.000 57.37530 280 GLY A N 1
ATOM 4396 C CA . GLY A 1 280 ? -9.80900 -9.81400 35.23400 1.000 42.72618 280 GLY A CA 1
ATOM 4397 C C . GLY A 1 280 ? -11.24900 -10.15200 35.55200 1.000 37.77821 280 GLY A C 1
ATOM 4398 O O . GLY A 1 280 ? -11.60200 -11.32500 35.71100 1.000 39.31261 280 GLY A O 1
ATOM 4402 N N . GLU A 1 281 ? -12.08900 -9.11900 35.65600 1.000 41.67079 281 GLU A N 1
ATOM 4403 C CA . GLU A 1 281 ? -13.51000 -9.33200 35.90900 1.000 42.52352 281 GLU A CA 1
ATOM 4404 C C . GLU A 1 281 ? -14.18600 -9.97100 34.70400 1.000 37.22552 281 GLU A C 1
ATOM 4405 O O . GLU A 1 281 ? -15.09400 -10.79800 34.86300 1.000 34.50940 281 GLU A O 1
ATOM 4417 N N . SER A 1 282 ? -13.76000 -9.61400 33.48700 1.000 36.18855 282 SER A N 1
ATOM 4418 C CA . SER A 1 282 ? -14.30400 -10.28700 32.30900 1.000 30.76948 282 SER A CA 1
ATOM 4419 C C . SER A 1 282 ? -14.07700 -11.79200 32.40000 1.000 31.89856 282 SER A C 1
ATOM 4420 O O . SER A 1 282 ? -14.99200 -12.58300 32.14800 1.000 30.46418 282 SER A O 1
ATOM 4428 N N . GLU A 1 283 ? -12.85900 -12.20700 32.76700 1.000 36.16223 283 GLU A N 1
ATOM 4429 C CA . GLU A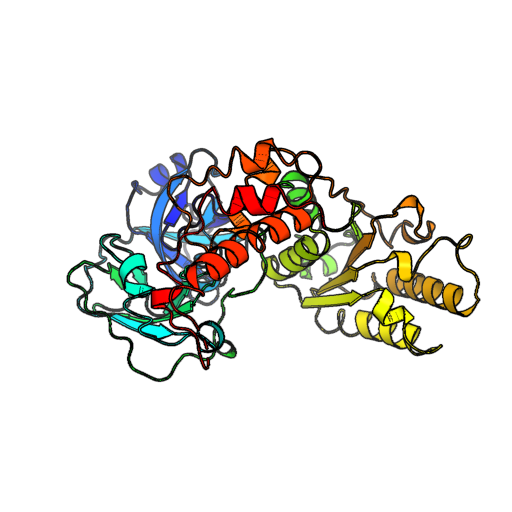 1 283 ? -12.53600 -13.62900 32.79800 1.000 35.71744 283 GLU A CA 1
ATOM 4430 C C . GLU A 1 283 ? -13.25800 -14.33800 33.93500 1.000 30.59314 283 GLU A C 1
ATOM 4431 O O . GLU A 1 283 ? -13.74000 -15.46100 33.76100 1.000 31.64853 283 GLU A O 1
ATOM 4443 N N . SER A 1 284 ? -13.33800 -13.70600 35.10700 1.000 35.83324 284 SER A N 1
ATOM 4444 C CA . SER A 1 284 ? -14.09700 -14.29400 36.20500 1.000 39.86267 284 SER A CA 1
ATOM 4445 C C . SER A 1 284 ? -15.55200 -14.50600 35.80600 1.000 31.82224 284 SER A C 1
ATOM 4446 O O . SER A 1 284 ? -16.14200 -15.54900 36.11000 1.000 32.89079 284 SER A O 1
ATOM 4454 N N . ASN A 1 285 ? -16.14000 -13.54000 35.09900 1.000 36.48069 285 ASN A N 1
ATOM 4455 C CA . ASN A 1 285 ? -17.54800 -13.64500 34.72800 1.000 33.98039 285 ASN A CA 1
ATOM 4456 C C . ASN A 1 285 ? -17.77700 -14.75200 33.70900 1.000 31.12742 285 ASN A C 1
ATOM 4457 O O . ASN A 1 285 ? -18.79900 -15.44400 33.75700 1.000 30.99845 285 ASN A O 1
ATOM 4468 N N . LEU A 1 286 ? -16.84300 -14.94000 32.77600 1.000 29.04032 286 LEU A N 1
ATOM 4469 C CA . LEU A 1 286 ? -16.95500 -16.07200 31.86400 1.000 27.24274 286 LEU A CA 1
ATOM 4470 C C . LEU A 1 286 ? -16.89100 -17.39000 32.62500 1.000 29.79831 286 LEU A C 1
ATOM 4471 O O . LEU A 1 286 ? -17.72100 -18.28300 32.41600 1.000 30.25889 286 LEU A O 1
ATOM 4487 N N . ARG A 1 287 ? -15.89200 -17.53700 33.50200 1.000 28.28760 287 ARG A N 1
ATOM 4488 C CA . ARG A 1 287 ? -15.75900 -18.76500 34.28100 1.000 32.68023 287 ARG A CA 1
ATOM 4489 C C . ARG A 1 287 ? -17.00200 -19.00900 35.13100 1.000 27.31380 287 ARG A C 1
ATOM 4490 O O . ARG A 1 287 ? -17.51200 -20.13200 35.19500 1.000 25.80309 287 ARG A O 1
ATOM 4511 N N . LYS A 1 288 ? -17.51200 -17.96000 35.78100 1.000 35.18317 288 LYS A N 1
ATOM 4512 C CA . LYS A 1 288 ? -18.70100 -18.09300 36.61800 1.000 43.83157 288 LYS A CA 1
ATOM 4513 C C . LYS A 1 288 ? -19.89500 -18.57800 35.80600 1.000 37.95192 288 LYS A C 1
ATOM 4514 O O . LYS A 1 288 ? -20.71200 -19.36700 36.29800 1.000 31.90646 288 LYS A O 1
ATOM 4533 N N . ALA A 1 289 ? -20.01600 -18.11700 34.56100 1.000 37.12814 289 ALA A N 1
ATOM 4534 C CA . ALA A 1 289 ? -21.12600 -18.54500 33.71700 1.000 33.35663 289 ALA A CA 1
ATOM 4535 C C . ALA A 1 289 ? -21.07800 -20.04800 33.47200 1.000 32.81709 289 ALA A C 1
ATOM 4536 O O . ALA A 1 289 ? -22.09600 -20.74200 33.59100 1.000 30.98003 289 ALA A O 1
ATOM 4543 N N . PHE A 1 290 ? -19.89600 -20.57100 33.13000 1.000 27.34802 290 PHE A N 1
ATOM 4544 C CA . PHE A 1 290 ? -19.77500 -21.99600 32.86000 1.000 23.31595 290 PHE A CA 1
ATOM 4545 C C . PHE A 1 290 ? -20.00400 -22.83000 34.11800 1.000 29.16929 290 PHE A C 1
ATOM 4546 O O . PHE A 1 290 ? -20.56600 -23.92900 34.03900 1.000 30.76685 290 PHE A O 1
ATOM 4563 N N . GLU A 1 291 ? -19.58100 -22.33600 35.28500 1.000 26.51897 291 GLU A N 1
ATOM 4564 C CA . GLU A 1 291 ? -19.79400 -23.09500 36.51300 1.000 26.30315 291 GLU A CA 1
ATOM 4565 C C . GLU A 1 291 ? -21.27200 -23.14900 36.87400 1.000 27.14273 291 GLU A C 1
ATOM 4566 O O . GLU A 1 291 ? -21.77700 -24.19800 37.28500 1.000 28.76924 291 GLU A O 1
ATOM 4578 N N . GLU A 1 292 ? -21.98200 -22.02800 36.73200 1.000 32.24597 292 GLU A N 1
ATOM 4579 C CA A GLU A 1 292 ? -23.41000 -22.00800 37.03200 0.550 37.48344 292 GLU A CA 1
ATOM 4580 C CA B GLU A 1 292 ? -23.40900 -22.01300 37.03700 0.450 37.62556 292 GLU A CA 1
ATOM 4581 C C . GLU A 1 292 ? -24.17900 -22.92600 36.09200 1.000 35.92536 292 GLU A C 1
ATOM 4582 O O . GLU A 1 292 ? -25.09900 -23.63600 36.51400 1.000 30.31416 292 GLU A O 1
ATOM 4605 N N . ALA A 1 293 ? -23.81000 -22.92800 34.80900 1.000 28.06652 293 ALA A N 1
ATOM 4606 C CA . ALA A 1 293 ? -24.44900 -23.82600 33.85600 1.000 26.36895 293 ALA A CA 1
ATOM 4607 C C . ALA A 1 293 ? -24.20600 -25.27900 34.23800 1.000 28.32445 293 ALA A C 1
ATOM 4608 O O . ALA A 1 293 ? -25.13800 -26.09200 34.25900 1.000 28.41393 293 ALA A O 1
ATOM 4615 N N . GLU A 1 294 ? -22.95600 -25.62700 34.55400 1.000 25.09248 294 GLU A N 1
ATOM 4616 C CA . GLU A 1 294 ? -22.66100 -26.99700 34.95200 1.000 29.74304 294 GLU A CA 1
ATOM 4617 C C . GLU A 1 294 ? -23.44500 -27.38800 36.20100 1.000 31.21690 294 GLU A C 1
ATOM 4618 O O . GLU A 1 294 ? -23.95000 -28.51100 36.30000 1.000 32.95132 294 GLU A O 1
ATOM 4630 N N . LYS A 1 295 ? -23.55000 -26.48000 37.17400 1.000 34.63310 295 LYS A N 1
ATOM 4631 C CA . LYS A 1 295 ? -24.24700 -26.80700 38.41200 1.000 39.93900 295 LYS A CA 1
ATOM 4632 C C . LYS A 1 295 ? -25.73100 -27.06100 38.18200 1.000 36.09907 295 LYS A C 1
ATOM 4633 O O . LYS A 1 295 ? -26.34100 -27.80200 38.95500 1.000 30.99582 295 LYS A O 1
ATOM 4652 N N . ASN A 1 296 ? -26.31500 -26.49100 37.12600 1.000 29.26404 296 ASN A N 1
ATOM 4653 C CA . ASN A 1 296 ? -27.73700 -26.63400 36.84200 1.000 29.15350 296 ASN A CA 1
ATOM 4654 C C . ASN A 1 296 ? -28.01500 -27.49900 35.61700 1.000 29.41932 296 ASN A C 1
ATOM 4655 O O . ASN A 1 296 ? -29.15400 -27.52000 35.13200 1.000 37.46239 296 ASN A O 1
ATOM 4666 N N . ALA A 1 297 ? -27.01700 -28.23300 35.12400 1.000 24.62401 297 ALA A N 1
ATOM 4667 C CA . ALA A 1 297 ? -27.17800 -28.99900 33.89700 1.000 25.96364 297 ALA A CA 1
ATOM 4668 C C . ALA A 1 297 ? -28.30100 -30.02500 34.04700 1.000 25.50306 297 ALA A C 1
ATOM 4669 O O . ALA A 1 297 ? -28.60600 -30.45800 35.15900 1.000 28.84556 297 ALA A O 1
ATOM 4676 N N . PRO A 1 298 ? -28.95000 -30.42700 32.93900 1.000 25.59781 298 PRO A N 1
ATOM 4677 C CA . PRO A 1 298 ? -28.73700 -30.02100 31.53800 1.000 23.93182 298 PRO A CA 1
ATOM 4678 C C . PRO A 1 298 ? -28.92700 -28.53000 31.31700 1.000 21.34993 298 PRO A C 1
ATOM 4679 O O . PRO A 1 298 ? -29.87000 -27.94100 31.85400 1.000 19.40759 298 PRO A O 1
ATOM 4690 N N . ALA A 1 299 ? -28.03600 -27.92700 30.53700 1.000 23.60809 299 ALA A N 1
ATOM 4691 C CA . ALA A 1 299 ? -28.02900 -26.48000 30.39900 1.000 23.76074 299 ALA A CA 1
ATOM 4692 C C . ALA A 1 299 ? -27.56300 -26.08900 29.00600 1.000 20.58668 299 ALA A C 1
ATOM 4693 O O . ALA A 1 299 ? -26.80900 -26.81900 28.35200 1.000 23.90023 299 ALA A O 1
ATOM 4700 N N . ILE A 1 300 ? -28.02500 -24.91900 28.56600 1.000 19.38653 300 ILE A N 1
ATOM 4701 C CA . ILE A 1 300 ? -27.50800 -24.25700 27.38000 1.000 18.58118 300 ILE A CA 1
ATOM 4702 C C . ILE A 1 300 ? -26.89300 -22.93100 27.81900 1.000 19.59709 300 ILE A C 1
ATOM 4703 O O . ILE A 1 300 ? -27.55600 -22.11400 28.47500 1.000 20.13926 300 ILE A O 1
ATOM 4719 N N . ILE A 1 301 ? -25.63300 -22.71800 27.46000 1.000 20.52615 301 ILE A N 1
ATOM 4720 C CA . ILE A 1 301 ? -25.00600 -21.40200 27.53800 1.000 19.54971 301 ILE A CA 1
ATOM 4721 C C . ILE A 1 301 ? -25.13800 -20.75500 26.17100 1.000 23.49755 301 ILE A C 1
ATOM 4722 O O . ILE A 1 301 ? -24.71800 -21.34300 25.16600 1.000 22.58165 301 ILE A O 1
ATOM 4738 N N . PHE A 1 302 ? -25.70800 -19.55300 26.11700 1.000 19.29968 302 PHE A N 1
ATOM 4739 C CA . PHE A 1 302 ? -25.79000 -18.81200 24.86400 1.000 15.55713 302 PHE A CA 1
ATOM 4740 C C . PHE A 1 302 ? -24.88500 -17.59400 24.94400 1.000 20.12347 302 PHE A C 1
ATOM 4741 O O . PHE A 1 302 ? -25.07000 -16.74000 25.82200 1.000 19.28126 302 PHE A O 1
ATOM 4758 N N . ILE A 1 303 ? -23.91800 -17.50600 24.03200 1.000 18.63908 303 ILE A N 1
ATOM 4759 C CA . ILE A 1 303 ? -23.03900 -16.35000 23.93700 1.000 17.49683 303 ILE A CA 1
ATOM 4760 C C . ILE A 1 303 ? -23.54900 -15.49000 22.78200 1.000 17.20206 303 ILE A C 1
ATOM 4761 O O . ILE A 1 303 ? -23.35500 -15.82000 21.60900 1.000 21.15517 303 ILE A O 1
ATOM 4777 N N . ASP A 1 304 ? -24.21400 -14.39200 23.12800 1.000 16.87044 304 ASP A N 1
ATOM 4778 C CA . ASP A 1 304 ? -24.67800 -13.38900 22.17400 1.000 19.62604 304 ASP A CA 1
ATOM 4779 C C . ASP A 1 304 ? -23.50800 -12.49000 21.78400 1.000 19.09439 304 ASP A C 1
ATOM 4780 O O . ASP A 1 304 ? -22.64500 -12.17800 22.61100 1.000 23.68442 304 ASP A O 1
ATOM 4789 N N . GLU A 1 305 ? -23.47000 -12.09800 20.51000 1.000 17.76002 305 GLU A N 1
ATOM 4790 C CA . GLU A 1 305 ? -22.41700 -11.23500 19.97900 1.000 19.47076 305 GLU A CA 1
ATOM 4791 C C . GLU A 1 305 ? -21.03300 -11.78200 20.34500 1.000 23.64757 305 GLU A C 1
ATOM 4792 O O . GLU A 1 305 ? -20.19400 -11.10500 20.94900 1.000 23.41597 305 GLU A O 1
ATOM 4804 N N . LEU A 1 306 ? -20.80800 -13.03400 19.94300 1.000 21.69207 306 LEU A N 1
ATOM 4805 C CA . LEU A 1 306 ? -19.56700 -13.73700 20.25700 1.000 22.13423 306 LEU A CA 1
ATOM 4806 C C . LEU A 1 306 ? -18.33600 -12.97000 19.78400 1.000 24.53715 306 LEU A C 1
ATOM 4807 O O . LEU A 1 306 ? -17.29400 -12.97700 20.45100 1.000 26.67688 306 LEU A O 1
ATOM 4823 N N . ASP A 1 307 ? -18.43700 -12.29400 18.63800 1.000 23.67126 307 ASP A N 1
ATOM 4824 C CA . ASP A 1 307 ? -17.29600 -11.59800 18.06200 1.000 25.68203 307 ASP A CA 1
ATOM 4825 C C . ASP A 1 307 ? -16.82100 -10.42500 18.91400 1.000 25.84520 307 ASP A C 1
ATOM 4826 O O . ASP A 1 307 ? -15.70300 -9.94500 18.71000 1.000 28.08495 307 ASP A O 1
ATOM 4835 N N . ALA A 1 308 ? -17.65000 -9.93500 19.83900 1.000 25.01879 308 ALA A N 1
ATOM 4836 C CA . ALA A 1 308 ? -17.18200 -8.92200 20.77600 1.000 25.06353 308 ALA A CA 1
ATOM 4837 C C . ALA A 1 308 ? -16.13200 -9.49900 21.71400 1.000 28.10337 308 ALA A C 1
ATOM 4838 O O . ALA A 1 308 ? -15.25500 -8.77800 22.20100 1.000 30.35890 308 ALA A O 1
ATOM 4845 N N . ILE A 1 309 ? -16.20500 -10.79600 21.97300 1.000 23.97656 309 ILE A N 1
ATOM 4846 C CA . ILE A 1 309 ? -15.29900 -11.46100 22.88600 1.000 23.47913 309 ILE A CA 1
ATOM 4847 C C . ILE A 1 309 ? -14.15100 -12.13800 22.14700 1.000 32.88026 309 ILE A C 1
ATOM 4848 O O . ILE A 1 309 ? -13.04300 -12.22300 22.67600 1.000 38.28617 309 ILE A O 1
ATOM 4864 N N . ALA A 1 310 ? -14.40000 -12.67600 20.94600 1.000 27.34275 310 ALA A N 1
ATOM 4865 C CA . ALA A 1 310 ? -13.48900 -13.63600 20.31500 1.000 30.44049 310 ALA A CA 1
ATOM 4866 C C . ALA A 1 310 ? -13.25200 -13.30000 18.84800 1.000 27.38223 310 ALA A C 1
ATOM 4867 O O . ALA A 1 310 ? -13.46700 -14.13000 17.96100 1.000 31.09320 310 ALA A O 1
ATOM 4874 N N . PRO A 1 311 ? -12.76500 -12.09800 18.55700 1.000 29.34036 311 PRO A N 1
ATOM 4875 C CA . PRO A 1 311 ? -12.33600 -11.79100 17.18600 1.000 34.62520 311 PRO A CA 1
ATOM 4876 C C . PRO A 1 311 ? -11.05400 -12.54500 16.85800 1.000 33.79879 311 PRO A C 1
ATOM 4877 O O . PRO A 1 311 ? -10.38300 -13.11000 17.73000 1.000 31.71696 311 PRO A O 1
ATOM 4888 N N . LYS A 1 312 ? -10.71200 -12.55500 15.57100 1.000 43.12096 312 LYS A N 1
ATOM 4889 C CA . LYS A 1 312 ? -9.44400 -13.13600 15.14900 1.000 45.25806 312 LYS A CA 1
ATOM 4890 C C . LYS A 1 312 ? -8.28700 -12.33900 15.73800 1.000 42.96305 312 LYS A C 1
ATOM 4891 O O . LYS A 1 312 ? -8.39900 -11.13700 15.99400 1.000 45.62126 312 LYS A O 1
ATOM 4910 N N . ARG A 1 313 ? -7.16000 -13.02200 15.94500 1.000 49.57173 313 ARG A N 1
ATOM 4911 C CA . ARG A 1 313 ? -5.98900 -12.37100 16.52300 1.000 57.34635 313 ARG A CA 1
ATOM 4912 C C . ARG A 1 313 ? -5.56500 -11.14900 15.71100 1.000 61.36525 313 ARG A C 1
ATOM 4913 O O . ARG A 1 313 ? -4.95200 -10.22400 16.25600 1.000 61.92058 313 ARG A O 1
ATOM 4934 N N . GLU A 1 314 ? -5.89900 -11.11000 14.41800 1.000 64.37351 314 GLU A N 1
ATOM 4935 C CA . GLU A 1 314 ? -5.62700 -9.91800 13.62000 1.000 68.33188 314 GLU A CA 1
ATOM 4936 C C . GLU A 1 314 ? -6.31600 -8.69700 14.21700 1.000 68.20028 314 GLU A C 1
ATOM 4937 O O . GLU A 1 314 ? -5.70900 -7.63000 14.36200 1.000 66.73169 314 GLU A O 1
ATOM 4949 N N . LYS A 1 315 ? -7.59100 -8.84100 14.57000 1.000 72.32972 315 LYS A N 1
ATOM 4950 C CA . LYS A 1 315 ? -8.42800 -7.72300 14.97600 1.000 73.69041 315 LYS A CA 1
ATOM 4951 C C . LYS A 1 315 ? -8.36600 -7.44100 16.47300 1.000 73.90097 315 LYS A C 1
ATOM 4952 O O . LYS A 1 315 ? -9.19000 -6.67000 16.97600 1.000 84.56277 315 LYS A O 1
ATOM 4971 N N . THR A 1 316 ? -7.43700 -8.05600 17.19700 1.000 61.83110 316 THR A N 1
ATOM 4972 C CA . THR A 1 316 ? -7.22700 -7.74900 18.60600 1.000 74.74844 316 THR A CA 1
ATOM 4973 C C . THR A 1 316 ? -6.08900 -6.74600 18.72100 1.000 89.26333 316 THR A C 1
ATOM 4974 O O . THR A 1 316 ? -5.01200 -6.95900 18.16000 1.000 110.88961 316 THR A O 1
ATOM 4985 N N . HIS A 1 317 ? -6.33300 -5.65400 19.44000 1.000 89.96079 317 HIS A N 1
ATOM 4986 C CA . HIS A 1 317 ? -5.31000 -4.63700 19.64100 1.000 102.14646 317 HIS A CA 1
ATOM 4987 C C . HIS A 1 317 ? -5.04900 -4.46500 21.13000 1.000 93.51911 317 HIS A C 1
ATOM 4988 O O . HIS A 1 317 ? -5.02800 -3.34100 21.64200 1.000 100.35414 317 HIS A O 1
ATOM 5002 N N . GLY A 1 318 ? -4.86000 -5.57900 21.83200 1.000 72.00600 318 GLY A N 1
ATOM 5003 C CA . GLY A 1 318 ? -4.59500 -5.53400 23.25500 1.000 64.18401 318 GLY A CA 1
ATOM 5004 C C . GLY A 1 318 ? -4.37600 -6.90400 23.86100 1.000 54.75393 318 GLY A C 1
ATOM 5005 O O . GLY A 1 318 ? -4.97300 -7.89000 23.42100 1.000 47.59781 318 GLY A O 1
ATOM 5009 N N . GLU A 1 319 ? -3.51400 -6.97600 24.87300 1.000 52.00887 319 GLU A N 1
ATOM 5010 C CA . GLU A 1 319 ? -3.25700 -8.23900 25.54800 1.000 51.06928 319 GLU A CA 1
ATOM 5011 C C . GLU A 1 319 ? -4.38900 -8.63900 26.48300 1.000 49.87440 319 GLU A C 1
ATOM 5012 O O . GLU A 1 319 ? -4.56200 -9.83500 26.74000 1.000 45.26069 319 GLU A O 1
ATOM 5024 N N . VAL A 1 320 ? -5.18800 -7.68400 26.96400 1.000 46.14237 320 VAL A N 1
ATOM 5025 C CA . VAL A 1 320 ? -6.36000 -8.06200 27.74300 1.000 48.40054 320 VAL A CA 1
ATOM 5026 C C . VAL A 1 320 ? -7.40400 -8.71200 26.84500 1.000 40.91017 320 VAL A C 1
ATOM 5027 O O . VAL A 1 320 ? -8.09400 -9.65100 27.26400 1.000 36.88074 320 VAL A O 1
ATOM 5040 N N . GLU A 1 321 ? -7.53100 -8.25000 25.59800 1.000 35.48847 321 GLU A N 1
ATOM 5041 C CA . GLU A 1 321 ? -8.47200 -8.88200 24.67800 1.000 36.70703 321 GLU A CA 1
ATOM 5042 C C . GLU A 1 321 ? -8.01700 -10.29000 24.30800 1.000 31.14847 321 GLU A C 1
ATOM 5043 O O . GLU A 1 321 ? -8.83800 -11.20600 24.21200 1.000 29.46406 321 GLU A O 1
ATOM 5055 N N . ARG A 1 322 ? -6.71200 -10.49600 24.12400 1.000 33.38558 322 ARG A N 1
ATOM 5056 C CA . ARG A 1 322 ? -6.22600 -11.83600 23.80400 1.000 35.08579 322 ARG A CA 1
ATOM 5057 C C . ARG A 1 322 ? -6.39600 -12.78000 24.99000 1.000 34.46203 322 ARG A C 1
ATOM 5058 O O . ARG A 1 322 ? -6.73500 -13.95600 24.81000 1.000 29.47459 322 ARG A O 1
ATOM 5079 N N . ARG A 1 323 ? -6.20700 -12.27100 26.21100 1.000 33.17503 323 ARG A N 1
ATOM 5080 C CA . ARG A 1 323 ? -6.42700 -13.08400 27.40500 1.000 31.96173 323 ARG A CA 1
ATOM 5081 C C . ARG A 1 323 ? -7.87200 -13.55700 27.49700 1.000 31.51957 323 ARG A C 1
ATOM 5082 O O . ARG A 1 323 ? -8.13900 -14.69600 27.89700 1.000 27.06114 323 ARG A O 1
ATOM 5103 N N . ILE A 1 324 ? -8.81700 -12.70300 27.10900 1.000 31.35639 324 ILE A N 1
ATOM 5104 C CA . ILE A 1 324 ? -10.23100 -13.04900 27.21600 1.000 29.81147 324 ILE A CA 1
ATOM 5105 C C . ILE A 1 324 ? -10.60200 -14.12400 26.19800 1.000 29.29035 324 ILE A C 1
ATOM 5106 O O . ILE A 1 324 ? -11.32400 -15.07600 26.51800 1.000 24.85298 324 ILE A O 1
ATOM 5122 N N . VAL A 1 325 ? -10.11000 -14.00800 24.96500 1.000 25.99785 325 VAL A N 1
ATOM 5123 C CA . VAL A 1 325 ? -10.34600 -15.06700 23.98500 1.000 27.96651 325 VAL A CA 1
ATOM 5124 C C . VAL A 1 325 ? -9.75400 -16.38200 24.48200 1.000 24.05025 325 VAL A C 1
ATOM 5125 O O . VAL A 1 325 ? -10.38700 -17.44000 24.40600 1.000 26.63214 325 VAL A O 1
ATOM 5138 N N . SER A 1 326 ? -8.51900 -16.33800 24.98300 1.000 24.88983 326 SER A N 1
ATOM 5139 C CA . SER A 1 326 ? -7.87800 -17.55000 25.48100 1.000 25.48463 326 SER A CA 1
ATOM 5140 C C . SER A 1 326 ? -8.68300 -18.17500 26.61200 1.000 26.04786 326 SER A C 1
ATOM 5141 O O . SER A 1 326 ? -8.78800 -19.40300 26.70500 1.000 25.66097 326 SER A O 1
ATOM 5149 N N . GLN A 1 327 ? -9.26200 -17.34800 27.47900 1.000 29.42195 327 GLN A N 1
ATOM 5150 C CA . GLN A 1 327 ? -10.09900 -17.85900 28.56200 1.000 30.99845 327 GLN A CA 1
ATOM 5151 C C . GLN A 1 327 ? -11.30600 -18.60800 28.01400 1.000 26.71636 327 GLN A C 1
ATOM 5152 O O . GLN A 1 327 ? -11.67500 -19.66200 28.53500 1.000 23.46597 327 GLN A O 1
ATOM 5166 N N . LEU A 1 328 ? -11.92300 -18.09000 26.95100 1.000 25.88731 328 LEU A N 1
ATOM 5167 C CA . LEU A 1 328 ? -13.08000 -18.76300 26.37100 1.000 27.73227 328 LEU A CA 1
ATOM 5168 C C . LEU A 1 328 ? -12.68700 -20.09200 25.74600 1.000 21.79472 328 LEU A C 1
ATOM 5169 O O . LEU A 1 328 ? -13.39500 -21.09000 25.90100 1.000 21.84999 328 LEU A O 1
ATOM 5185 N N . LEU A 1 329 ? -11.56100 -20.12100 25.03700 1.000 24.00814 329 LEU A N 1
ATOM 5186 C CA . LEU A 1 329 ? -11.05800 -21.36800 24.47300 1.000 21.26308 329 LEU A CA 1
ATOM 5187 C C . LEU A 1 329 ? -10.83200 -22.40400 25.56500 1.000 21.28939 329 LEU A C 1
ATOM 5188 O O . LEU A 1 329 ? -11.19900 -23.57300 25.41700 1.000 26.36632 329 LEU A O 1
ATOM 5204 N N . THR A 1 330 ? -10.21400 -21.99400 26.67000 1.000 24.13974 330 THR A N 1
ATOM 5205 C CA . THR A 1 330 ? -9.95100 -22.93400 27.75200 1.000 25.65834 330 THR A CA 1
ATOM 5206 C C . THR A 1 330 ? -11.24700 -23.44200 28.36800 1.000 24.22396 330 THR A C 1
ATOM 5207 O O . THR A 1 330 ? -11.34700 -24.62100 28.72800 1.000 28.16654 330 THR A O 1
ATOM 5218 N N . LEU A 1 331 ? -12.25600 -22.57300 28.48900 1.000 25.88468 331 LEU A N 1
ATOM 5219 C CA . LEU A 1 331 ? -13.52700 -22.99200 29.07600 1.000 29.00085 331 LEU A CA 1
ATOM 5220 C C . LEU A 1 331 ? -14.26400 -23.96500 28.16300 1.000 25.53464 331 LEU A C 1
ATOM 5221 O O . LEU A 1 331 ? -14.85600 -24.94000 28.63700 1.000 24.57926 331 LEU A O 1
ATOM 5237 N N . MET A 1 332 ? -14.22900 -23.72600 26.84900 1.000 24.05815 332 MET A N 1
ATOM 5238 C CA . MET A 1 332 ? -14.79300 -24.69500 25.91700 1.000 24.85561 332 MET A CA 1
ATOM 5239 C C . MET A 1 332 ? -14.10500 -26.04500 26.05600 1.000 31.05899 332 MET A C 1
ATOM 5240 O O . MET A 1 332 ? -14.76200 -27.09000 26.01800 1.000 26.03207 332 MET A O 1
ATOM 5254 N N . ASP A 1 333 ? -12.78100 -26.04600 26.23200 1.000 27.56383 333 ASP A N 1
ATOM 5255 C CA . ASP A 1 333 ? -12.05800 -27.30500 26.37400 1.000 27.44540 333 ASP A CA 1
ATOM 5256 C C . ASP A 1 333 ? -12.46300 -28.04000 27.64500 1.000 30.49313 333 ASP A C 1
ATOM 5257 O O . ASP A 1 333 ? -12.50900 -29.27000 27.66700 1.000 32.61707 333 ASP A O 1
ATOM 5266 N N . GLY A 1 334 ? -12.73200 -27.31000 28.71800 1.000 25.51359 334 GLY A N 1
ATOM 5267 C CA . GLY A 1 334 ? -13.21000 -27.93500 29.93500 1.000 28.03231 334 GLY A CA 1
ATOM 5268 C C . GLY A 1 334 ? -14.61500 -28.47100 29.82800 1.000 27.79281 334 GLY A C 1
ATOM 5269 O O . GLY A 1 334 ? -15.04700 -29.22400 30.70500 1.000 27.06904 334 GLY A O 1
ATOM 5273 N N . LEU A 1 335 ? -15.33200 -28.11700 28.76100 1.000 26.23209 335 LEU A N 1
ATOM 5274 C CA . LEU A 1 335 ? -16.75500 -28.41600 28.68700 1.000 28.16654 335 LEU A CA 1
ATOM 5275 C C . LEU A 1 335 ? -17.04000 -29.90700 28.62500 1.000 50.18496 335 LEU A C 1
ATOM 5276 O O . LEU A 1 335 ? -18.15500 -30.31800 28.95700 1.000 71.04799 335 LEU A O 1
ATOM 5292 N N . LYS A 1 336 ? -16.09600 -30.72300 28.15300 1.000 49.30065 336 LYS A N 1
ATOM 5293 C CA A LYS A 1 336 ? -16.32400 -32.16400 28.15100 0.520 50.69292 336 LYS A CA 1
ATOM 5294 C CA B LYS A 1 336 ? -16.31600 -32.16500 28.14800 0.480 50.69818 336 LYS A CA 1
ATOM 5295 C C . LYS A 1 336 ? -16.44600 -32.69700 29.57100 1.000 57.38583 336 LYS A C 1
ATOM 5296 O O . LYS A 1 336 ? -17.22300 -33.62600 29.82600 1.000 72.19550 336 LYS A O 1
ATOM 5333 N N . GLN A 1 337 ? -15.70900 -32.10300 30.51300 1.000 54.82763 337 GLN A N 1
ATOM 5334 C CA . GLN A 1 337 ? -15.80800 -32.46300 31.92100 1.000 56.60416 337 GLN A CA 1
ATOM 5335 C C . GLN A 1 337 ? -17.08100 -31.94000 32.57400 1.000 56.65942 337 GLN A C 1
ATOM 5336 O O . GLN A 1 337 ? -17.33900 -32.27200 33.73600 1.000 59.19920 337 GLN A O 1
ATOM 5350 N N . ARG A 1 338 ? -17.86500 -31.12100 31.87300 1.000 51.58776 338 ARG A N 1
ATOM 5351 C CA . ARG A 1 338 ? -19.10400 -30.56100 32.40900 1.000 46.81088 338 ARG A CA 1
ATOM 5352 C C . ARG A 1 338 ? -20.27100 -31.25100 31.70400 1.000 42.78145 338 ARG A C 1
ATOM 5353 O O . ARG A 1 338 ? -20.62000 -30.89700 30.57600 1.000 39.89426 338 ARG A O 1
ATOM 5374 N N . ALA A 1 339 ? -20.89300 -32.21000 32.38700 1.000 45.49756 339 ALA A N 1
ATOM 5375 C CA . ALA A 1 339 ? -21.82800 -33.11200 31.72700 1.000 50.09548 339 ALA A CA 1
ATOM 5376 C C . ALA A 1 339 ? -23.13900 -32.41200 31.37500 1.000 45.00540 339 ALA A C 1
ATOM 5377 O O . ALA A 1 339 ? -23.75200 -31.75000 32.21700 1.000 39.05205 339 ALA A O 1
ATOM 5384 N N . HIS A 1 340 ? -23.57700 -32.59200 30.12600 1.000 40.58645 340 HIS A N 1
ATOM 5385 C CA . HIS A 1 340 ? -24.89300 -32.17100 29.66200 1.000 32.33546 340 HIS A CA 1
ATOM 5386 C C . HIS A 1 340 ? -24.99000 -30.65700 29.51000 1.000 23.61599 340 HIS A C 1
ATOM 5387 O O . HIS A 1 340 ? -26.06700 -30.07000 29.66800 1.000 24.78192 340 HIS A O 1
ATOM 5401 N N . VAL A 1 341 ? -23.87600 -30.01900 29.17700 1.000 24.66085 341 VAL A N 1
ATOM 5402 C CA . VAL A 1 341 ? -23.83300 -28.58600 28.91800 1.000 25.71624 341 VAL A CA 1
ATOM 5403 C C . VAL A 1 341 ? -23.54600 -28.37900 27.43700 1.000 24.65559 341 VAL A C 1
ATOM 5404 O O . VAL A 1 341 ? -22.52700 -28.85900 26.92200 1.000 24.69770 341 VAL A O 1
ATOM 5417 N N . ILE A 1 342 ? -24.42900 -27.64800 26.76300 1.000 22.82116 342 ILE A N 1
ATOM 5418 C CA . ILE A 1 342 ? -24.25900 -27.27300 25.36600 1.000 25.72151 342 ILE A CA 1
ATOM 5419 C C . ILE A 1 342 ? -24.04600 -25.77000 25.32000 1.000 20.30243 342 ILE A C 1
ATOM 5420 O O . ILE A 1 342 ? -24.75200 -25.01300 25.99700 1.000 24.08447 342 ILE A O 1
ATOM 5436 N N . VAL A 1 343 ? -23.06100 -25.33600 24.54300 1.000 20.34191 343 VAL A N 1
ATOM 5437 C CA . VAL A 1 343 ? -22.81200 -23.91600 24.31500 1.000 21.31835 343 VAL A CA 1
ATOM 5438 C C . VAL A 1 343 ? -23.29000 -23.58200 22.90800 1.000 25.85310 343 VAL A C 1
ATOM 5439 O O . VAL A 1 343 ? -22.81300 -24.16300 21.92600 1.000 23.48439 343 VAL A O 1
ATOM 5452 N N . MET A 1 344 ? -24.23700 -22.66300 22.81100 1.000 20.96304 344 MET A N 1
ATOM 5453 C CA . MET A 1 344 ? -24.61600 -22.06500 21.54800 1.000 19.15493 344 MET A CA 1
ATOM 5454 C C . MET A 1 344 ? -24.07900 -20.64300 21.52300 1.000 28.02968 344 MET A C 1
ATOM 5455 O O . MET A 1 344 ? -24.02500 -19.97700 22.55800 1.000 28.12969 344 MET A O 1
ATOM 5469 N N . ALA A 1 345 ? -23.63100 -20.19700 20.35700 1.000 18.86279 345 ALA A N 1
ATOM 5470 C CA . ALA A 1 345 ? -23.07200 -18.86100 20.21300 1.000 23.20278 345 ALA A CA 1
ATOM 5471 C C . ALA A 1 345 ? -23.54000 -18.28400 18.89000 1.000 22.32373 345 ALA A C 1
ATOM 5472 O O . ALA A 1 345 ? -23.81900 -19.02000 17.93800 1.000 28.03757 345 ALA A O 1
ATOM 5479 N N . ALA A 1 346 ? -23.63700 -16.96100 18.84400 1.000 18.75225 346 ALA A N 1
ATOM 5480 C CA . ALA A 1 346 ? -24.15900 -16.28600 17.67300 1.000 20.69195 346 ALA A CA 1
ATOM 5481 C C . ALA A 1 346 ? -23.19300 -15.21200 17.21400 1.000 19.94450 346 ALA A C 1
ATOM 5482 O O . ALA A 1 346 ? -22.64500 -14.46100 18.02800 1.000 20.14189 346 ALA A O 1
ATOM 5489 N N . THR A 1 347 ? -22.99700 -15.13500 15.90200 1.000 20.77618 347 THR A N 1
ATOM 5490 C CA . THR A 1 347 ? -22.26500 -14.02400 15.32300 1.000 26.71636 347 THR A CA 1
ATOM 5491 C C . THR A 1 347 ? -22.84900 -13.71600 13.95300 1.000 29.21140 347 THR A C 1
ATOM 5492 O O . THR A 1 347 ? -23.37400 -14.59800 13.27200 1.000 25.49779 347 THR A O 1
ATOM 5503 N N . ASN A 1 348 ? -22.78900 -12.44300 13.57900 1.000 33.52770 348 ASN A N 1
ATOM 5504 C CA . ASN A 1 348 ? -23.11000 -11.99700 12.23100 1.000 50.72450 348 ASN A CA 1
ATOM 5505 C C . ASN A 1 348 ? -21.85200 -11.70500 11.42000 1.000 49.85861 348 ASN A C 1
ATOM 5506 O O . ASN A 1 348 ? -21.94900 -11.21900 10.28900 1.000 41.83660 348 ASN A O 1
ATOM 5517 N N . ARG A 1 349 ? -20.67600 -11.99200 11.97800 1.000 52.16152 349 ARG A N 1
ATOM 5518 C CA . ARG A 1 349 ? -19.40300 -11.89800 11.26200 1.000 52.47208 349 ARG A CA 1
ATOM 5519 C C . ARG A 1 349 ? -18.62600 -13.19400 11.47700 1.000 45.80812 349 ARG A C 1
ATOM 5520 O O . ARG A 1 349 ? -17.59700 -13.22400 12.16400 1.000 44.98960 349 ARG A O 1
ATOM 5541 N N . PRO A 1 350 ? -19.10200 -14.29200 10.88500 1.000 42.91830 350 PRO A N 1
ATOM 5542 C CA . PRO A 1 350 ? -18.43700 -15.59200 11.09500 1.000 36.07275 350 PRO A CA 1
ATOM 5543 C C . PRO A 1 350 ? -16.98300 -15.64700 10.65100 1.000 55.52771 350 PRO A C 1
ATOM 5544 O O . PRO A 1 350 ? -16.19300 -16.37600 11.26200 1.000 49.90072 350 PRO A O 1
ATOM 5555 N N . ASN A 1 351 ? -16.60700 -14.95100 9.58200 1.000 66.92645 351 ASN A N 1
ATOM 5556 C CA . ASN A 1 351 ? -15.20000 -14.86900 9.21800 1.000 57.10685 351 ASN A CA 1
ATOM 5557 C C . ASN A 1 351 ? -14.42700 -13.93600 10.13700 1.000 49.41119 351 ASN A C 1
ATOM 5558 O O . ASN A 1 351 ? -13.21900 -13.76500 9.94900 1.000 48.22420 351 ASN A O 1
ATOM 5569 N N . SER A 1 352 ? -15.09100 -13.36300 11.14100 1.000 53.49589 352 SER A N 1
ATOM 5570 C CA . SER A 1 352 ? -14.45700 -12.45300 12.08000 1.000 66.11319 352 SER A CA 1
ATOM 5571 C C . SER A 1 352 ? -14.01200 -13.13000 13.36900 1.000 56.40413 352 SER A C 1
ATOM 5572 O O . SER A 1 352 ? -13.08900 -12.62600 14.02500 1.000 48.52161 352 SER A O 1
ATOM 5580 N N . ILE A 1 353 ? -14.62000 -14.25600 13.74500 1.000 40.54433 353 ILE A N 1
ATOM 5581 C CA . ILE A 1 353 ? -14.28600 -14.87000 15.02400 1.000 30.92739 353 ILE A CA 1
ATOM 5582 C C . ILE A 1 353 ? -12.99600 -15.67500 14.89600 1.000 28.47973 353 ILE A C 1
ATOM 5583 O O . ILE A 1 353 ? -12.58400 -16.07000 13.80600 1.000 29.53512 353 ILE A O 1
ATOM 5599 N N . ASP A 1 354 ? -12.36300 -15.92600 16.03700 1.000 29.27456 354 ASP A N 1
ATOM 5600 C CA . ASP A 1 354 ? -11.09900 -16.64100 16.10200 1.000 31.76697 354 ASP A CA 1
ATOM 5601 C C . ASP A 1 354 ? -11.27300 -18.06900 15.59500 1.000 25.98469 354 ASP A C 1
ATOM 5602 O O . ASP A 1 354 ? -12.08300 -18.82500 16.15800 1.000 25.22934 354 ASP A O 1
ATOM 5611 N N . PRO A 1 355 ? -10.54400 -18.48300 14.55100 1.000 28.86662 355 PRO A N 1
ATOM 5612 C CA . PRO A 1 355 ? -10.76600 -19.82700 13.99300 1.000 32.68550 355 PRO A CA 1
ATOM 5613 C C . PRO A 1 355 ? -10.49100 -20.95100 14.97700 1.000 27.01640 355 PRO A C 1
ATOM 5614 O O . PRO A 1 355 ? -11.02700 -22.05200 14.79500 1.000 28.61396 355 PRO A O 1
ATOM 5625 N N . ALA A 1 356 ? -9.68400 -20.72000 16.01500 1.000 27.06904 356 ALA A N 1
ATOM 5626 C CA . ALA A 1 356 ? -9.46900 -21.75300 17.02200 1.000 30.67736 356 ALA A CA 1
ATOM 5627 C C . ALA A 1 356 ? -10.75800 -22.13900 17.72900 1.000 28.42972 356 ALA A C 1
ATOM 5628 O O . ALA A 1 356 ? -10.79000 -23.17200 18.40600 1.000 26.01101 356 ALA A O 1
ATOM 5635 N N . LEU A 1 357 ? -11.81800 -21.35100 17.57400 1.000 25.21092 357 LEU A N 1
ATOM 5636 C CA . LEU A 1 357 ? -13.10400 -21.69700 18.16600 1.000 25.21881 357 LEU A CA 1
ATOM 5637 C C . LEU A 1 357 ? -13.77900 -22.85800 17.45300 1.000 24.46609 357 LEU A C 1
ATOM 5638 O O . LEU A 1 357 ? -14.68000 -23.48100 18.02200 1.000 26.43475 357 LEU A O 1
ATOM 5654 N N . ARG A 1 358 ? -13.38500 -23.15000 16.21800 1.000 26.13998 358 ARG A N 1
ATOM 5655 C CA . ARG A 1 358 ? -14.01500 -24.21700 15.45700 1.000 38.53883 358 ARG A CA 1
ATOM 5656 C C . ARG A 1 358 ? -13.32000 -25.55800 15.63100 1.000 33.70141 358 ARG A C 1
ATOM 5657 O O . ARG A 1 358 ? -13.69100 -26.52200 14.95900 1.000 40.96017 358 ARG A O 1
ATOM 5678 N N . ARG A 1 359 ? -12.31400 -25.64600 16.49100 1.000 40.84700 359 ARG A N 1
ATOM 5679 C CA . ARG A 1 359 ? -11.58200 -26.89600 16.63100 1.000 36.83600 359 ARG A CA 1
ATOM 5680 C C . ARG A 1 359 ? -12.50500 -27.97900 17.18800 1.000 43.80788 359 ARG A C 1
ATOM 5681 O O . ARG A 1 359 ? -13.50000 -27.69600 17.86600 1.000 35.95957 359 ARG A O 1
ATOM 5702 N N . PHE A 1 360 ? -12.19400 -29.22800 16.83700 1.000 42.95778 360 PHE A N 1
ATOM 5703 C CA . PHE A 1 360 ? -12.83700 -30.40600 17.41100 1.000 42.20506 360 PHE A CA 1
ATOM 5704 C C . PHE A 1 360 ? -12.97200 -30.25800 18.92100 1.000 34.73838 360 PHE A C 1
ATOM 5705 O O . PHE A 1 360 ? -11.99400 -29.98400 19.62300 1.000 35.09895 360 PHE A O 1
ATOM 5722 N N . GLY A 1 361 ? -14.19900 -30.39200 19.41100 1.000 30.71684 361 GLY A N 1
ATOM 5723 C CA . GLY A 1 361 ? -14.46100 -30.29500 20.82900 1.000 36.42016 361 GLY A CA 1
ATOM 5724 C C . GLY A 1 361 ? -14.78200 -28.90700 21.33700 1.000 37.66767 361 GLY A C 1
ATOM 5725 O O . GLY A 1 361 ? -15.05300 -28.75400 22.53400 1.000 35.04104 361 GLY A O 1
ATOM 5729 N N . ARG A 1 362 ? -14.73900 -27.89200 20.47800 1.000 25.14775 362 ARG A N 1
ATOM 5730 C CA . ARG A 1 362 ? -15.19200 -26.55000 20.82300 1.000 24.22133 362 ARG A CA 1
ATOM 5731 C C . ARG A 1 362 ? -16.50900 -26.31100 20.09800 1.000 23.62125 362 ARG A C 1
ATOM 5732 O O . ARG A 1 362 ? -17.50200 -26.98600 20.38000 1.000 26.56898 362 ARG A O 1
ATOM 5753 N N . PHE A 1 363 ? -16.53400 -25.39900 19.13700 1.000 24.07131 363 PHE A N 1
ATOM 5754 C CA . PHE A 1 363 ? -17.73800 -25.19400 18.33100 1.000 26.99008 363 PHE A CA 1
ATOM 5755 C C . PHE A 1 363 ? -17.68200 -26.13600 17.13800 1.000 30.72474 363 PHE A C 1
ATOM 5756 O O . PHE A 1 363 ? -17.15400 -25.81800 16.07200 1.000 39.29682 363 PHE A O 1
ATOM 5773 N N . ASP A 1 364 ? -18.23600 -27.32700 17.35400 1.000 27.74806 364 ASP A N 1
ATOM 5774 C CA . ASP A 1 364 ? -18.15200 -28.43300 16.41300 1.000 43.47890 364 ASP A CA 1
ATOM 5775 C C . ASP A 1 364 ? -19.22200 -28.40200 15.33900 1.000 33.33031 364 ASP A C 1
ATOM 5776 O O . ASP A 1 364 ? -19.11100 -29.15200 14.36100 1.000 31.37218 364 ASP A O 1
ATOM 5785 N N . ARG A 1 365 ? -20.26400 -27.59600 15.51900 1.000 24.92141 365 ARG A N 1
ATOM 5786 C CA A ARG A 1 365 ? -21.36800 -27.51600 14.57700 0.390 24.84772 365 ARG A CA 1
ATOM 5787 C CA B ARG A 1 365 ? -21.36200 -27.51700 14.57100 0.610 24.68191 365 ARG A CA 1
ATOM 5788 C C . ARG A 1 365 ? -21.63000 -26.05600 14.24400 1.000 25.49779 365 ARG A C 1
ATOM 5789 O O . ARG A 1 365 ? -21.42400 -25.16700 15.07800 1.000 26.82427 365 ARG A O 1
ATOM 5830 N N . GLU A 1 366 ? -22.07600 -25.81300 13.01300 1.000 23.16594 366 GLU A N 1
ATOM 5831 C CA . GLU A 1 366 ? -22.42600 -24.47500 12.55900 1.000 25.50832 366 GLU A CA 1
ATOM 5832 C C . GLU A 1 366 ? -23.76600 -24.53200 11.84000 1.000 26.99534 366 GLU A C 1
ATOM 5833 O O . GLU A 1 366 ? -24.01600 -25.44900 11.04900 1.000 27.57962 366 GLU A O 1
ATOM 5845 N N . VAL A 1 367 ? -24.62600 -23.54900 12.10200 1.000 25.50043 367 VAL A N 1
ATOM 5846 C CA . VAL A 1 367 ? -25.93200 -23.46900 11.45200 1.000 21.82893 367 VAL A CA 1
ATOM 5847 C C . VAL A 1 367 ? -26.14900 -22.06000 10.90500 1.000 23.68968 367 VAL A C 1
ATOM 5848 O O . VAL A 1 367 ? -26.03100 -21.07400 11.64200 1.000 22.91327 367 VAL A O 1
ATOM 5861 N N . ASP A 1 368 ? -26.50100 -21.97200 9.62000 1.000 24.94773 368 ASP A N 1
ATOM 5862 C CA A ASP A 1 368 ? -26.74900 -20.69300 8.96500 0.440 25.57149 368 ASP A CA 1
ATOM 5863 C CA B ASP A 1 368 ? -26.75100 -20.69900 8.94600 0.560 25.68203 368 ASP A CA 1
ATOM 5864 C C . ASP A 1 368 ? -28.21800 -20.32200 9.15000 1.000 24.20553 368 ASP A C 1
ATOM 5865 O O . ASP A 1 368 ? -29.11200 -20.95500 8.57300 1.000 21.91579 368 ASP A O 1
ATOM 5882 N N . ILE A 1 369 ? -28.46700 -19.30700 9.97400 1.000 24.50031 369 ILE A N 1
ATOM 5883 C CA . ILE A 1 369 ? -29.79700 -18.73100 10.14900 1.000 28.10074 369 ILE A CA 1
ATOM 5884 C C . ILE A 1 369 ? -29.85300 -17.54000 9.19800 1.000 34.46729 369 ILE A C 1
ATOM 5885 O O . ILE A 1 369 ? -29.40300 -16.44000 9.53500 1.000 41.97345 369 ILE A O 1
ATOM 5901 N N . GLY A 1 370 ? -30.38200 -17.75600 7.99600 1.000 30.11677 370 GLY A N 1
ATOM 5902 C CA . GLY A 1 370 ? -30.37200 -16.75400 6.94600 1.000 31.51430 370 GLY A CA 1
ATOM 5903 C C . GLY A 1 370 ? -31.52500 -15.78000 7.05500 1.000 31.08794 370 GLY A C 1
ATOM 5904 O O . GLY A 1 370 ? -32.16300 -15.63600 8.10100 1.000 33.54613 370 GLY A O 1
ATOM 5908 N N . ILE A 1 371 ? -31.79100 -15.09200 5.95100 1.000 26.26368 371 ILE A N 1
ATOM 5909 C CA . ILE A 1 371 ? -32.93600 -14.19000 5.89700 1.000 25.49253 371 ILE A CA 1
ATOM 5910 C C . ILE A 1 371 ? -34.13900 -14.99400 5.41700 1.000 24.48188 371 ILE A C 1
ATOM 5911 O O . ILE A 1 371 ? -33.98600 -15.88100 4.56300 1.000 26.38737 371 ILE A O 1
ATOM 5927 N N . PRO A 1 372 ? -35.33800 -14.72700 5.93200 1.000 22.91591 372 PRO A N 1
ATOM 5928 C CA . PRO A 1 372 ? -36.50500 -15.53200 5.55000 1.000 27.56383 372 PRO A CA 1
ATOM 5929 C C . PRO A 1 372 ? -36.97000 -15.20900 4.14000 1.000 25.06090 372 PRO A C 1
ATOM 5930 O O . PRO A 1 372 ? -36.67900 -14.14700 3.58300 1.000 26.13208 372 PRO A O 1
ATOM 5941 N N . ASP A 1 373 ? -37.71400 -16.15100 3.56000 1.000 26.03470 373 ASP A N 1
ATOM 5942 C CA . ASP A 1 373 ? -38.35100 -15.91700 2.27400 1.000 24.55294 373 ASP A CA 1
ATOM 5943 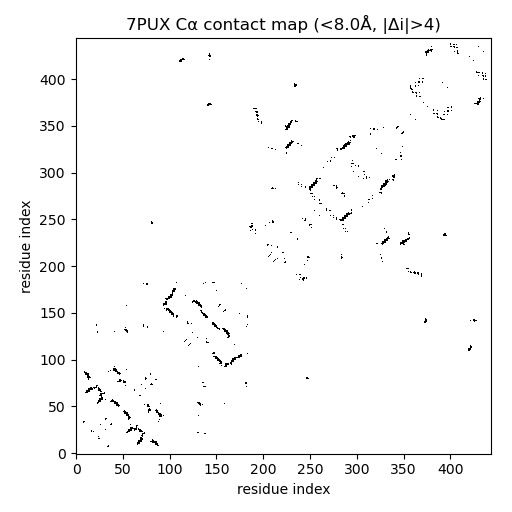C C . ASP A 1 373 ? -39.77200 -15.41100 2.52200 1.000 24.38977 373 ASP A C 1
ATOM 5944 O O . ASP A 1 373 ? -40.17500 -15.15600 3.66000 1.000 23.61862 373 ASP A O 1
ATOM 5953 N N . ALA A 1 374 ? -40.55000 -15.24500 1.45200 1.000 20.22348 374 ALA A N 1
ATOM 5954 C CA . ALA A 1 374 ? -41.87400 -14.64700 1.59500 1.000 22.32899 374 ALA A CA 1
ATOM 5955 C C . ALA A 1 374 ? -42.76400 -15.46400 2.52200 1.000 21.35519 374 ALA A C 1
ATOM 5956 O O . ALA A 1 374 ? -43.48700 -14.90200 3.35100 1.000 19.46023 374 ALA A O 1
ATOM 5963 N N . THR A 1 375 ? -42.73500 -16.79000 2.38700 1.000 19.27336 375 THR A N 1
ATOM 5964 C CA . THR A 1 375 ? -43.52700 -17.64900 3.25600 1.000 19.75763 375 THR A CA 1
ATOM 5965 C C . THR A 1 375 ? -43.07300 -17.51700 4.70500 1.000 21.44204 375 THR A C 1
ATOM 5966 O O . THR A 1 375 ? -43.90300 -17.44000 5.62100 1.000 20.69195 375 THR A O 1
ATOM 5977 N N . GLY A 1 376 ? -41.76100 -17.47200 4.93100 1.000 19.07860 376 GLY A N 1
ATOM 5978 C CA . GLY A 1 376 ? -41.26600 -17.27800 6.28100 1.000 22.08423 376 GLY A CA 1
ATOM 5979 C C . GLY A 1 376 ? -41.64300 -15.92700 6.85500 1.000 17.29944 376 GLY A C 1
ATOM 5980 O O . GLY A 1 376 ? -41.92700 -15.80500 8.04900 1.000 16.57304 376 GLY A O 1
ATOM 5984 N N . ARG A 1 377 ? -41.63100 -14.88900 6.02000 1.000 15.19130 377 ARG A N 1
ATOM 5985 C CA . ARG A 1 377 ? -42.01200 -13.56600 6.50100 1.000 18.48906 377 ARG A CA 1
ATOM 5986 C C . ARG A 1 377 ? -43.47800 -13.53300 6.91100 1.000 18.59697 377 ARG A C 1
ATOM 5987 O O . ARG A 1 377 ? -43.83800 -12.87700 7.901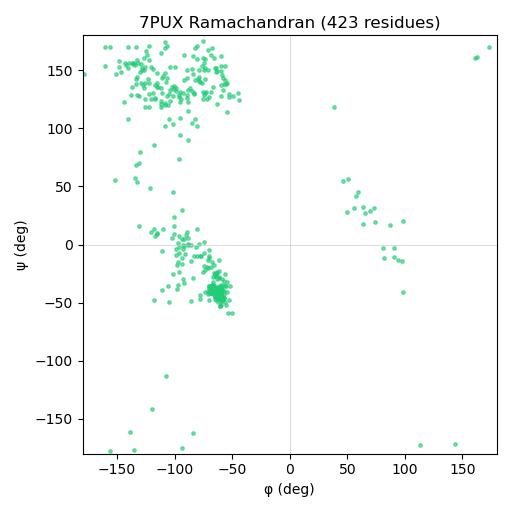00 1.000 16.07035 377 ARG A O 1
ATOM 6008 N N . LEU A 1 378 ? -44.34100 -14.23400 6.17000 1.000 15.90454 378 LEU A N 1
ATOM 6009 C CA . LEU A 1 378 ? -45.74900 -14.31200 6.55800 1.000 18.58644 378 LEU A CA 1
ATOM 6010 C C . LEU A 1 378 ? -45.90400 -14.97400 7.91900 1.000 18.89963 378 LEU A C 1
ATOM 6011 O O . LEU A 1 378 ? -46.66900 -14.49900 8.77300 1.000 16.44934 378 LEU A O 1
ATOM 6027 N N . GLU A 1 379 ? -45.19600 -16.08100 8.13700 1.000 19.63393 379 GLU A N 1
ATOM 6028 C CA A GLU A 1 379 ? -45.26200 -16.73900 9.43800 0.550 19.04176 379 GLU A CA 1
ATOM 6029 C CA B GLU A 1 379 ? -45.24300 -16.74400 9.43700 0.450 18.81805 379 GLU A CA 1
ATOM 6030 C C . GLU A 1 379 ? -44.81100 -15.80500 10.55400 1.000 16.21510 379 GLU A C 1
ATOM 6031 O O . GLU A 1 379 ? -45.42800 -15.76600 11.62800 1.000 20.08662 379 GLU A O 1
ATOM 6054 N N . ILE A 1 380 ? -43.74000 -15.04900 10.31900 1.000 15.52291 380 ILE A N 1
ATOM 6055 C CA . ILE A 1 380 ? -43.23900 -14.10900 11.31600 1.000 13.89114 380 ILE A CA 1
ATOM 6056 C C . ILE A 1 380 ? -44.26800 -13.02100 11.58400 1.000 13.80429 380 ILE A C 1
ATOM 6057 O O . ILE A 1 380 ? -44.50100 -12.63500 12.73400 1.000 17.49157 380 ILE A O 1
ATOM 6073 N N . LEU A 1 381 ? -44.90700 -12.51300 10.53000 1.000 14.30435 381 LEU A N 1
ATOM 6074 C CA . LEU A 1 381 ? -45.94600 -11.50500 10.71300 1.000 17.35998 381 LEU A CA 1
ATOM 6075 C C . LEU A 1 381 ? -47.11700 -12.06100 11.51200 1.000 16.09667 381 LEU A C 1
ATOM 6076 O O . LEU A 1 381 ? -47.67800 -11.37000 12.37000 1.000 15.58082 381 LEU A O 1
ATOM 6092 N N . GLN A 1 382 ? -47.50400 -13.30500 11.23900 1.000 17.10468 382 GLN A N 1
ATOM 6093 C CA . GLN A 1 382 ? -48.58300 -13.92500 11.99800 1.000 18.12849 382 GLN A CA 1
ATOM 6094 C C . GLN A 1 382 ? -48.20100 -14.07700 13.46400 1.000 19.27863 382 GLN A C 1
ATOM 6095 O O . GLN A 1 382 ? -49.03000 -13.86800 14.35700 1.000 17.19417 382 GLN A O 1
ATOM 6109 N N . ILE A 1 383 ? -46.94500 -14.42900 13.73100 1.000 15.87559 383 ILE A N 1
ATOM 6110 C CA . ILE A 1 383 ? -46.47600 -14.57200 15.10800 1.000 17.44420 383 ILE A CA 1
ATOM 6111 C C . ILE A 1 383 ? -46.56500 -13.23900 15.84500 1.000 14.42541 383 ILE A C 1
ATOM 6112 O O . ILE A 1 383 ? -47.01300 -13.17700 16.99400 1.000 18.28903 383 ILE A O 1
ATOM 6128 N N . HIS A 1 384 ? -46.14200 -12.15500 15.20500 1.000 15.14918 384 HIS A N 1
ATOM 6129 C CA . HIS A 1 384 ? -46.05400 -10.87900 15.90100 1.000 18.78646 384 HIS A CA 1
ATOM 6130 C C . HIS A 1 384 ? -47.34400 -10.07600 15.85000 1.000 16.56251 384 HIS A C 1
ATOM 6131 O O . HIS A 1 384 ? -47.38200 -8.96800 16.39400 1.000 19.50497 384 HIS A O 1
ATOM 6146 N N . THR A 1 385 ? -48.42200 -10.63800 15.29700 1.000 12.80417 385 THR A N 1
ATOM 6147 C CA . THR A 1 385 ? -49.73300 -10.02100 15.41000 1.000 14.39909 385 THR A CA 1
ATOM 6148 C C . THR A 1 385 ? -50.73100 -10.87900 16.18100 1.000 16.74148 385 THR A C 1
ATOM 6149 O O . THR A 1 385 ? -51.91700 -10.52300 16.24400 1.000 17.92847 385 THR A O 1
ATOM 6160 N N . LYS A 1 386 ? -50.29100 -11.98600 16.78000 1.000 17.84951 386 LYS A N 1
ATOM 6161 C CA . LYS A 1 386 ? -51.24400 -12.93500 17.34100 1.000 21.06042 386 LYS A CA 1
ATOM 6162 C C . LYS A 1 386 ? -51.99200 -12.38700 18.55100 1.000 17.19943 386 LYS A C 1
ATOM 6163 O O . LYS A 1 386 ? -53.05500 -12.92000 18.89200 1.000 20.87619 386 LYS A O 1
ATOM 6182 N N . ASN A 1 387 ? -51.47900 -11.34600 19.20000 1.000 16.67568 387 ASN A N 1
ATOM 6183 C CA . ASN A 1 387 ? -52.18100 -10.71400 20.31000 1.000 19.18914 387 ASN A CA 1
ATOM 6184 C C . ASN A 1 387 ? -52.95700 -9.48100 19.88400 1.000 23.88181 387 ASN A C 1
ATOM 6185 O O . ASN A 1 387 ? -53.59600 -8.84400 20.72900 1.000 20.89198 387 ASN A O 1
ATOM 6196 N N . MET A 1 388 ? -52.93100 -9.14000 18.60300 1.000 17.50473 388 MET A N 1
ATOM 6197 C CA . MET A 1 388 ? -53.59300 -7.94600 18.11000 1.000 16.34143 388 MET A CA 1
ATOM 6198 C C . MET A 1 388 ? -54.93300 -8.27200 17.47300 1.000 20.08925 388 MET A C 1
ATOM 6199 O O . MET A 1 388 ? -55.13800 -9.36500 16.93900 1.000 26.19788 388 MET A O 1
ATOM 6213 N N . LYS A 1 389 ? -55.83600 -7.29200 17.51100 1.000 19.28389 389 LYS A N 1
ATOM 6214 C CA . LYS A 1 389 ? -57.04300 -7.32400 16.70300 1.000 20.53404 389 LYS A CA 1
ATOM 6215 C C . LYS A 1 389 ? -56.74100 -6.68400 15.35300 1.000 19.37864 389 LYS A C 1
ATOM 6216 O O . LYS A 1 389 ? -56.44000 -5.48800 15.28300 1.000 21.25255 389 LYS A O 1
ATOM 6235 N N . LEU A 1 390 ? -56.80600 -7.47400 14.28900 1.000 20.67616 390 LEU A N 1
ATOM 6236 C CA . LEU A 1 390 ? -56.51600 -6.98900 12.94500 1.000 19.17598 390 LEU A CA 1
ATOM 6237 C C . LEU A 1 390 ? -57.83300 -6.80300 12.19800 1.000 20.36297 390 LEU A C 1
ATOM 6238 O O . LEU A 1 390 ? -58.69700 -7.68600 12.21800 1.000 20.71564 390 LEU A O 1
ATOM 6254 N N . ALA A 1 391 ? -57.98600 -5.66200 11.54100 1.000 23.32648 391 ALA A N 1
ATOM 6255 C CA . ALA A 1 391 ? -59.18500 -5.40600 10.76300 1.000 26.86112 391 ALA A CA 1
ATOM 6256 C C . ALA A 1 391 ? -59.26400 -6.35900 9.57100 1.000 26.47159 391 ALA A C 1
ATOM 6257 O O . ALA A 1 391 ? -58.27600 -6.96200 9.15000 1.000 24.48451 391 ALA A O 1
ATOM 6264 N N . ASP A 1 392 ? -60.47700 -6.49500 9.03300 1.000 24.22133 392 ASP A N 1
ATOM 6265 C CA . ASP A 1 392 ? -60.69600 -7.38600 7.90100 1.000 29.47195 392 ASP A CA 1
ATOM 6266 C C . ASP A 1 392 ? -59.80800 -7.02900 6.71600 1.000 27.48224 392 ASP A C 1
ATOM 6267 O O . ASP A 1 392 ? -59.40200 -7.92100 5.95600 1.000 26.14787 392 ASP A O 1
ATOM 6276 N N . ASP A 1 393 ? -59.47900 -5.74400 6.54600 1.000 24.90299 393 ASP A N 1
ATOM 6277 C CA . ASP A 1 393 ? -58.70800 -5.32200 5.38300 1.000 26.39527 393 ASP A CA 1
ATOM 6278 C C . ASP A 1 393 ? -57.20600 -5.55500 5.53100 1.000 20.53930 393 ASP A C 1
ATOM 6279 O O . ASP A 1 393 ? -56.46400 -5.29000 4.58600 1.000 22.42900 393 ASP A O 1
ATOM 6288 N N . VAL A 1 394 ? -56.72500 -6.05100 6.66800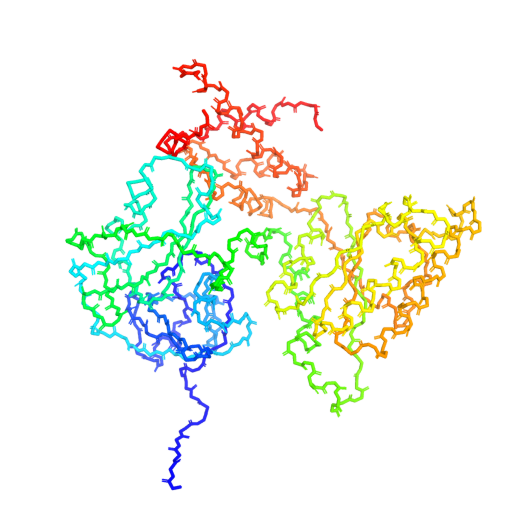 1.000 19.72079 394 VAL A N 1
ATOM 6289 C CA . VAL A 1 394 ? -55.30500 -6.33800 6.79500 1.000 17.97584 394 VAL A CA 1
ATOM 6290 C C . VAL A 1 394 ? -54.96100 -7.53600 5.92100 1.000 21.50521 394 VAL A C 1
ATOM 6291 O O . VAL A 1 394 ? -55.58700 -8.60100 6.01400 1.000 23.82654 394 VAL A O 1
ATOM 6304 N N . ASP A 1 395 ? -53.96500 -7.36000 5.05800 1.000 19.74184 395 ASP A N 1
ATOM 6305 C CA . 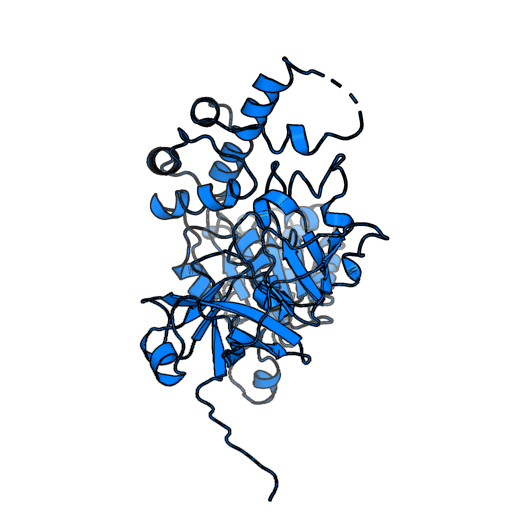ASP A 1 395 ? -53.51800 -8.38400 4.11100 1.000 18.98649 395 ASP A CA 1
ATOM 6306 C C . ASP A 1 395 ? -52.06800 -8.69200 4.46800 1.000 21.36572 395 ASP A C 1
ATOM 6307 O O . ASP A 1 395 ? -51.14100 -8.10000 3.91300 1.000 19.91291 395 ASP A O 1
ATOM 6316 N N . LEU A 1 396 ? -51.86400 -9.59400 5.42600 1.000 16.45724 396 LEU A N 1
ATOM 6317 C CA . LEU A 1 396 ? -50.50700 -9.91400 5.85500 1.000 15.83611 396 LEU A CA 1
ATOM 6318 C C . LEU A 1 396 ? -49.70000 -10.56000 4.73400 1.000 15.41237 396 LEU A C 1
ATOM 6319 O O . LEU A 1 396 ? -48.47400 -10.44500 4.71400 1.000 21.72103 396 LEU A O 1
ATOM 6335 N N . GLU A 1 397 ? -50.35800 -11.24200 3.79200 1.000 20.77881 397 GLU A N 1
ATOM 6336 C CA A GLU A 1 397 ? -49.63600 -11.80200 2.65500 0.500 19.93397 397 GLU A CA 1
ATOM 6337 C CA B GLU A 1 397 ? -49.63100 -11.80400 2.65800 0.500 19.90765 397 GLU A CA 1
ATOM 6338 C C . GLU A 1 397 ? -49.03000 -10.69900 1.79700 1.000 17.09415 397 GLU A C 1
ATOM 6339 O O . GLU A 1 397 ? -47.88700 -10.81600 1.33500 1.000 21.04463 397 GLU A O 1
ATOM 6362 N N . GLN A 1 398 ? -49.77300 -9.60700 1.59100 1.000 19.21809 398 GLN A N 1
ATOM 6363 C CA . GLN A 1 398 ? -49.23200 -8.46700 0.85200 1.000 23.10803 398 GLN A CA 1
ATOM 6364 C C . GLN A 1 398 ? -48.02200 -7.88500 1.57600 1.000 18.73909 398 GLN A C 1
ATOM 6365 O O . GLN A 1 398 ? -47.00000 -7.58200 0.95500 1.000 21.32098 398 GLN A O 1
ATOM 6379 N N . VAL A 1 399 ? -48.12100 -7.73300 2.90100 1.000 17.54947 399 VAL A N 1
ATOM 6380 C CA . VAL A 1 399 ? -47.00200 -7.23500 3.69500 1.000 14.99653 399 VAL A CA 1
ATOM 6381 C C . VAL A 1 399 ? -45.79400 -8.14000 3.51000 1.000 15.08865 399 VAL A C 1
ATOM 6382 O O . VAL A 1 399 ? -44.67000 -7.67300 3.28600 1.000 16.53619 399 VAL A O 1
ATOM 6395 N N . ALA A 1 400 ? -46.01200 -9.45800 3.59400 1.000 17.73634 400 ALA A N 1
ATOM 6396 C CA . ALA A 1 400 ? -44.92000 -10.40500 3.40900 1.000 19.88923 400 ALA A CA 1
ATOM 6397 C C . ALA A 1 400 ? -44.30300 -10.26700 2.02400 1.000 18.74962 400 ALA A C 1
ATOM 6398 O O . ALA A 1 400 ? -43.07800 -10.31100 1.87600 1.000 20.88145 400 ALA A O 1
ATOM 6405 N N . ASN A 1 401 ? -45.13100 -10.09200 0.99600 1.000 19.76026 401 ASN A N 1
ATOM 6406 C CA . ASN A 1 401 ? -44.61100 -10.08100 -0.36700 1.000 24.48188 401 ASN A CA 1
ATOM 6407 C C . ASN A 1 401 ? -43.72000 -8.86900 -0.60800 1.000 28.18496 401 ASN A C 1
ATOM 6408 O O . ASN A 1 401 ? -42.71100 -8.96900 -1.31300 1.000 25.47148 401 ASN A O 1
ATOM 6419 N N . GLU A 1 402 ? -44.04300 -7.72800 0.00400 1.000 20.87092 402 GLU A N 1
ATOM 6420 C CA . GLU A 1 402 ? -43.32300 -6.49500 -0.29400 1.000 20.64458 402 GLU A CA 1
ATOM 6421 C C . GLU A 1 402 ? -42.14100 -6.24200 0.63200 1.000 23.71863 402 GLU A C 1
ATOM 6422 O O . GLU A 1 402 ? -41.42900 -5.25400 0.43700 1.000 21.64996 402 GLU A O 1
ATOM 6434 N N . THR A 1 403 ? -41.88500 -7.11000 1.59900 1.000 16.44144 403 THR A N 1
ATOM 6435 C CA . THR A 1 403 ? -40.78100 -6.89200 2.53100 1.000 20.52878 403 THR A CA 1
ATOM 6436 C C . THR A 1 403 ? -39.56900 -7.74200 2.17900 1.000 21.59996 403 THR A C 1
ATOM 6437 O O . THR A 1 403 ? -38.95500 -8.35200 3.05700 1.000 17.64159 403 THR A O 1
ATOM 6448 N N . HIS A 1 404 ? -39.19800 -7.79600 0.89800 1.000 33.29083 404 HIS A N 1
ATOM 6449 C CA . HIS A 1 404 ? -38.02500 -8.57100 0.50600 1.000 45.86339 404 HIS A CA 1
ATOM 6450 C C . HIS A 1 404 ? -36.80600 -8.11700 1.29500 1.000 35.18053 404 HIS A C 1
ATOM 6451 O O . HIS A 1 404 ? -36.57700 -6.92000 1.47600 1.000 32.52495 404 HIS A O 1
ATOM 6465 N N . GLY A 1 405 ? -36.00400 -9.08100 1.73100 1.000 26.25841 405 GLY A N 1
ATOM 6466 C CA . GLY A 1 405 ? -34.76800 -8.78700 2.42200 1.000 26.33474 405 GLY A CA 1
ATOM 6467 C C . GLY A 1 405 ? -34.91400 -8.47000 3.89400 1.000 29.60355 405 GLY A C 1
ATOM 6468 O O . GLY A 1 405 ? -33.89800 -8.41400 4.59900 1.000 34.25937 405 GLY A O 1
ATOM 6472 N N . HIS A 1 406 ? -36.13200 -8.25600 4.38600 1.000 22.39479 406 HIS A N 1
ATOM 6473 C CA . HIS A 1 406 ? -36.31700 -7.98000 5.80000 1.000 23.18173 406 HIS A CA 1
ATOM 6474 C C . HIS A 1 406 ? -36.07300 -9.23600 6.63000 1.000 23.72127 406 HIS A C 1
ATOM 6475 O O . HIS A 1 406 ? -36.35000 -10.35900 6.20100 1.000 22.13423 406 HIS A O 1
ATOM 6489 N N . VAL A 1 407 ? -35.61500 -9.03400 7.86000 1.000 19.20757 407 VAL A N 1
ATOM 6490 C CA . VAL A 1 407 ? -35.41500 -10.12300 8.80200 1.000 16.88360 407 VAL A CA 1
ATOM 6491 C C . VAL A 1 407 ? -36.48600 -10.03200 9.88700 1.000 17.32313 407 VAL A C 1
ATOM 6492 O O . VAL A 1 407 ? -37.25200 -9.07300 9.95500 1.000 20.63142 407 VAL A O 1
ATOM 6505 N N . GLY A 1 408 ? -36.51400 -11.04100 10.75900 1.000 16.07561 408 GLY A N 1
ATOM 6506 C CA . GLY A 1 408 ? -37.56000 -11.11300 11.77100 1.000 17.58895 408 GLY A CA 1
ATOM 6507 C C . GLY A 1 408 ? -37.66300 -9.86300 12.62100 1.000 16.57304 408 GLY A C 1
ATOM 6508 O O . GLY A 1 408 ? -38.76600 -9.40800 12.94700 1.000 17.86004 408 GLY A O 1
ATOM 6512 N N . ALA A 1 409 ? -36.51600 -9.29200 12.99800 1.000 17.14679 409 ALA A N 1
ATOM 6513 C CA . ALA A 1 409 ? -36.53400 -8.09500 13.83200 1.000 18.83384 409 ALA A CA 1
ATOM 6514 C C . ALA A 1 409 ? -37.18700 -6.92600 13.10200 1.000 19.73658 409 ALA A C 1
ATOM 6515 O O . ALA A 1 409 ? -37.91300 -6.13400 13.71400 1.000 17.02046 409 ALA A O 1
ATOM 6522 N N . ASP A 1 410 ? -36.95100 -6.81100 11.79000 1.000 17.63369 410 ASP A N 1
ATOM 6523 C CA . ASP A 1 410 ? -37.59500 -5.76600 10.99800 1.000 18.00216 410 ASP A CA 1
ATOM 6524 C C . ASP A 1 410 ? -39.10700 -5.93100 10.99800 1.000 18.42853 410 ASP A C 1
ATOM 6525 O O . ASP A 1 410 ? -39.85100 -4.94900 11.10400 1.000 19.67868 410 ASP A O 1
ATOM 6534 N N . LEU A 1 411 ? -39.57500 -7.16800 10.84800 1.000 17.98374 411 LEU A N 1
ATOM 6535 C CA . LEU A 1 411 ? -41.00400 -7.43800 10.79300 1.000 16.25721 411 LEU A CA 1
ATOM 6536 C C . LEU A 1 411 ? -41.65800 -7.22800 12.14900 1.000 17.44683 411 LEU A C 1
ATOM 6537 O O . LEU A 1 411 ? -42.79600 -6.74400 12.22800 1.000 15.99665 411 LEU A O 1
ATOM 6553 N N . ALA A 1 412 ? -40.96300 -7.60000 13.22600 1.000 17.05468 412 ALA A N 1
ATOM 6554 C CA . ALA A 1 412 ? -41.48200 -7.34100 14.56100 1.000 14.28592 412 ALA A CA 1
ATOM 6555 C C . ALA A 1 412 ? -41.59300 -5.84400 14.82000 1.000 15.36500 412 ALA A C 1
ATOM 6556 O O . ALA A 1 412 ? -42.59300 -5.37200 15.37400 1.000 18.90490 412 ALA A O 1
ATOM 6563 N N . ALA A 1 413 ? -40.59000 -5.07800 14.39500 1.000 18.72593 413 ALA A N 1
ATOM 6564 C CA . ALA A 1 413 ? -40.64500 -3.62900 14.54400 1.000 19.20493 413 ALA A CA 1
ATOM 6565 C C . ALA A 1 413 ? -41.79100 -3.03300 13.73700 1.000 23.19225 413 ALA A C 1
ATOM 6566 O O . ALA A 1 413 ? -42.47000 -2.10400 14.19500 1.000 16.52830 413 ALA A O 1
ATOM 6573 N N . LEU A 1 414 ? -41.99900 -3.53800 12.51800 1.000 17.79424 414 LEU A N 1
ATOM 6574 C CA . LEU A 1 414 ? -43.10400 -3.07000 11.68800 1.000 17.87056 414 LEU A CA 1
ATOM 6575 C C . LEU A 1 414 ? -44.43700 -3.26500 12.40200 1.000 16.60199 414 LEU A C 1
ATOM 6576 O O . LEU A 1 414 ? -45.28800 -2.37400 12.41200 1.000 18.42063 414 LEU A O 1
ATOM 6592 N N . CYS A 1 415 ? -44.64900 -4.44800 12.97600 1.000 13.14368 415 CYS A N 1
ATOM 6593 C CA . CYS A 1 415 ? -45.91400 -4.74800 13.63200 1.000 17.03889 415 CYS A CA 1
ATOM 6594 C C . CYS A 1 415 ? -46.13400 -3.84300 14.83600 1.000 18.20218 415 CYS A C 1
ATOM 6595 O O . CYS A 1 415 ? -47.24400 -3.34600 15.05000 1.000 15.28868 415 CYS A O 1
ATOM 6603 N N . SER A 1 416 ? -45.08500 -3.61200 15.63200 1.000 18.56275 416 SER A N 1
ATOM 6604 C CA . SER A 1 416 ? -45.19200 -2.65700 16.73100 1.000 20.87882 416 SER A CA 1
ATOM 6605 C C . SER A 1 416 ? -45.51600 -1.26300 16.21000 1.000 14.72808 416 SER A C 1
ATOM 6606 O O . SER A 1 416 ? -46.36300 -0.56000 16.77100 1.000 19.97345 416 SER A O 1
ATOM 6614 N N . GLU A 1 417 ? -44.82900 -0.83400 15.15200 1.000 16.09403 417 GLU A N 1
ATOM 6615 C CA A GLU A 1 417 ? -45.06100 0.50300 14.62500 0.470 14.64912 417 GLU A CA 1
ATOM 6616 C CA B GLU A 1 417 ? -45.05300 0.49900 14.59800 0.530 14.43331 417 GLU A CA 1
ATOM 6617 C C . GLU A 1 417 ? -46.49000 0.66500 14.13100 1.000 16.31775 417 GLU A C 1
ATOM 6618 O O . GLU A 1 417 ? -47.10900 1.71400 14.35300 1.000 16.58883 417 GLU A O 1
ATOM 6641 N N . ALA A 1 418 ? -47.03600 -0.36000 13.47000 1.000 20.49456 418 ALA A N 1
ATOM 6642 C CA . ALA A 1 418 ? -48.41600 -0.28700 13.00300 1.000 17.73897 418 ALA A CA 1
ATOM 6643 C C . ALA A 1 418 ? -49.38300 -0.19800 14.17800 1.000 15.87032 418 ALA A C 1
ATOM 6644 O O . ALA A 1 418 ? -50.33600 0.58400 14.14900 1.000 19.88923 418 ALA A O 1
ATOM 6651 N N . ALA A 1 419 ? -49.14500 -0.98700 15.22600 1.000 14.55964 419 ALA A N 1
ATOM 6652 C CA . ALA A 1 419 ? -50.02000 -0.96400 16.39600 1.000 15.57818 419 ALA A CA 1
ATOM 6653 C C . ALA A 1 419 ? -49.95800 0.38200 17.10300 1.000 17.71002 419 ALA A C 1
ATOM 6654 O O . ALA A 1 419 ? -50.99300 0.90700 17.53400 1.000 18.03900 419 ALA A O 1
ATOM 6661 N N . LEU A 1 420 ? -48.76700 0.96500 17.21700 1.000 18.00479 420 LEU A N 1
ATOM 6662 C CA . LEU A 1 420 ? -48.65800 2.26000 17.88500 1.000 19.15493 420 LEU A CA 1
ATOM 6663 C C . LEU A 1 420 ? -49.28700 3.37300 17.06000 1.000 19.05755 420 LEU A C 1
ATOM 6664 O O . LEU A 1 420 ? -49.87300 4.31200 17.61500 1.000 19.45496 420 LEU A O 1
ATOM 6680 N N . GLN A 1 421 ? -49.16700 3.29300 15.73600 1.000 17.66264 421 GLN A N 1
ATOM 6681 C CA . GLN A 1 421 ? -49.88300 4.23200 14.88300 1.000 19.32337 421 GLN A CA 1
ATOM 6682 C C . GLN A 1 421 ? -51.38600 4.12100 15.09800 1.000 20.07609 421 GLN A C 1
ATOM 6683 O O . GLN A 1 421 ? -52.08300 5.13700 15.23200 1.000 22.13686 421 GLN A O 1
ATOM 6697 N N . ALA A 1 422 ? -51.90700 2.89100 15.14700 1.000 20.98673 422 ALA A N 1
ATOM 6698 C CA . ALA A 1 422 ? -53.33300 2.72300 15.40400 1.000 21.06042 422 ALA A CA 1
ATOM 6699 C C . ALA A 1 422 ? -53.73300 3.37600 16.72200 1.000 22.24740 422 ALA A C 1
ATOM 6700 O O . ALA A 1 422 ? -54.77500 4.03700 16.81100 1.000 23.02908 422 ALA A O 1
ATOM 6707 N N . ILE A 1 423 ? -52.91600 3.19400 17.75900 1.000 20.57089 423 ILE A N 1
ATOM 6708 C CA . ILE A 1 423 ? -53.21000 3.78700 19.06200 1.000 16.19668 423 ILE A CA 1
ATOM 6709 C C . ILE A 1 423 ? -53.18700 5.30700 18.97300 1.000 18.53643 423 ILE A C 1
ATOM 6710 O O . ILE A 1 423 ? -54.11100 5.98300 19.43900 1.000 22.45006 423 ILE A O 1
ATOM 6726 N N . ARG A 1 424 ? -52.14800 5.86800 18.34600 1.000 20.19716 424 ARG A N 1
ATOM 6727 C CA . ARG A 1 424 ? -52.06300 7.32100 18.23100 1.000 22.41848 424 ARG A CA 1
ATOM 6728 C C . ARG A 1 424 ? -53.29100 7.89100 17.53500 1.000 30.37996 424 ARG A C 1
ATOM 6729 O O . ARG A 1 424 ? -53.81300 8.93600 17.94200 1.000 29.70883 424 ARG A O 1
ATOM 6750 N N . LYS A 1 425 ? -53.77900 7.21400 16.49100 1.000 23.36596 425 LYS A N 1
ATOM 6751 C CA . LYS A 1 425 ? -54.96000 7.69600 15.78400 1.000 29.27193 425 LYS A CA 1
ATOM 6752 C C . LYS A 1 425 ? -56.20000 7.68200 16.67100 1.000 32.38546 425 LYS A C 1
ATOM 6753 O O . LYS A 1 425 ? -57.11700 8.48100 16.46000 1.000 34.18831 425 LYS A O 1
ATOM 6772 N N . LYS A 1 426 ? -56.24900 6.80800 17.67300 1.000 37.28605 426 LYS A N 1
ATOM 6773 C CA . LYS A 1 426 ? -57.42300 6.70900 18.53100 1.000 44.86327 426 LYS A CA 1
ATOM 6774 C C . LYS A 1 426 ? -57.11200 7.03200 19.98700 1.000 62.96018 426 LYS A C 1
ATOM 6775 O O . LYS A 1 426 ? -57.95800 6.80200 20.85500 1.000 91.18725 426 LYS A O 1
ATOM 6794 N N . MET A 1 427 ? -55.94100 7.61200 20.27100 1.000 47.53728 427 MET A N 1
ATOM 6795 C CA . MET A 1 427 ? -55.73500 8.30600 21.53700 1.000 49.81650 427 MET A CA 1
ATOM 6796 C C . MET A 1 427 ? -56.24200 9.74300 21.46400 1.000 53.64591 427 MET A C 1
ATOM 6797 O O . MET A 1 427 ? -56.66900 10.29400 22.48500 1.000 58.22540 427 MET A O 1
ATOM 6811 N N . ASP A 1 428 ? -56.23100 10.35500 20.27400 1.000 58.02275 428 ASP A N 1
ATOM 6812 C CA . ASP A 1 428 ? -56.73900 11.71700 20.13500 1.000 55.70405 428 ASP A CA 1
ATOM 6813 C C . ASP A 1 428 ? -58.21100 11.79700 20.52500 1.000 58.20172 428 ASP A C 1
ATOM 6814 O O . ASP A 1 428 ? -58.60200 12.62200 21.36000 1.000 53.24849 428 ASP A O 1
ATOM 6823 N N . LEU A 1 429 ? -59.04500 10.94200 19.93300 1.000 70.70585 429 LEU A N 1
ATOM 6824 C CA . LEU A 1 429 ? -60.47300 11.00400 20.21500 1.000 78.99895 429 LEU A CA 1
ATOM 6825 C C . LEU A 1 429 ? -60.82700 10.55100 21.62400 1.000 79.46742 429 LEU A C 1
ATOM 6826 O O . LEU A 1 429 ? -61.99900 10.65800 22.00500 1.000 79.27529 429 LEU A O 1
ATOM 6842 N N . ILE A 1 430 ? -59.86300 10.07300 22.41200 1.000 80.87285 430 ILE A N 1
ATOM 6843 C CA . ILE A 1 430 ? -60.09300 9.72800 23.81000 1.000 85.51815 430 ILE A CA 1
ATOM 6844 C C . ILE A 1 430 ? -59.24100 10.58000 24.74300 1.000 91.09776 430 ILE A C 1
ATOM 6845 O O . ILE A 1 430 ? -59.74300 11.13700 25.72500 1.000 90.91090 430 ILE A O 1
ATOM 6861 N N . ASP A 1 431 ? -57.94800 10.70100 24.44900 1.000 89.51073 431 ASP A N 1
ATOM 6862 C CA . ASP A 1 431 ? -56.97500 11.26400 25.38200 1.000 84.57593 431 ASP A CA 1
ATOM 6863 C C . ASP A 1 431 ? -57.25100 10.83600 26.82300 1.000 80.28331 431 ASP A C 1
ATOM 6864 O O . ASP A 1 431 ? -56.37800 10.28700 27.49900 1.000 76.02490 431 ASP A O 1
ATOM 6873 N N . GLU A 1 435 ? -54.06300 6.25300 34.46300 1.000 69.88733 435 GLU A N 1
ATOM 6874 C CA . GLU A 1 435 ? -53.21800 5.60300 35.45700 1.000 74.79844 435 GLU A CA 1
ATOM 6875 C C . GLU A 1 435 ? -52.97500 4.14300 35.07800 1.000 75.37483 435 GLU A C 1
ATOM 6876 O O . GLU A 1 435 ? -51.84000 3.66700 35.09700 1.000 70.38475 435 GLU A O 1
ATOM 6887 N N . THR A 1 436 ? -54.05500 3.44100 34.74000 1.000 86.74461 436 THR A N 1
ATOM 6888 C CA . THR A 1 436 ? -53.98800 2.07300 34.24100 1.000 75.70118 436 THR A CA 1
ATOM 6889 C C . THR A 1 436 ? -54.97100 1.94600 33.08700 1.000 72.55870 436 THR A C 1
ATOM 6890 O O . THR A 1 436 ? -56.14200 2.30700 33.22700 1.000 73.96940 436 THR A O 1
ATOM 6901 N N . ILE A 1 437 ? -54.49900 1.43900 31.94900 1.000 67.82919 437 ILE A N 1
ATOM 6902 C CA . ILE A 1 437 ? -55.32900 1.42100 30.74900 1.000 62.46802 437 ILE A CA 1
ATOM 6903 C C . ILE A 1 437 ? -56.39700 0.33800 30.85000 1.000 67.92920 437 ILE A C 1
ATOM 6904 O O . ILE A 1 437 ? -56.23500 -0.67000 31.54800 1.000 62.25746 437 ILE A O 1
ATOM 6920 N N . ASP A 1 438 ? -57.47900 0.52600 30.09800 1.000 78.74365 438 ASP A N 1
ATOM 6921 C CA . ASP A 1 438 ? -58.69400 -0.26500 30.23800 1.000 62.52592 438 ASP A CA 1
ATOM 6922 C C . ASP A 1 438 ? -58.76800 -1.34000 29.16200 1.000 36.14907 438 ASP A C 1
ATOM 6923 O O . ASP A 1 438 ? -58.56300 -1.05700 27.97700 1.000 35.03578 438 ASP A O 1
ATOM 6932 N N . ALA A 1 439 ? -59.11100 -2.56400 29.58000 1.000 37.73874 439 ALA A N 1
ATOM 6933 C CA . ALA A 1 439 ? -59.02700 -3.71400 28.68500 1.000 32.81972 439 ALA A CA 1
ATOM 6934 C C . ALA A 1 439 ? -60.00500 -3.59500 27.52400 1.000 35.31739 439 ALA A C 1
ATOM 6935 O O . ALA A 1 439 ? -59.68200 -3.98300 26.39400 1.000 30.30627 439 ALA A O 1
ATOM 6942 N N . GLU A 1 440 ? -61.21300 -3.07400 27.77800 1.000 33.10660 440 GLU A N 1
ATOM 6943 C CA . GLU A 1 440 ? -62.20200 -3.01900 26.70400 1.000 32.40389 440 GLU A CA 1
ATOM 6944 C C . GLU A 1 440 ? -61.77600 -2.04600 25.61300 1.000 32.36177 440 GLU A C 1
ATOM 6945 O O . GLU A 1 440 ? -62.02700 -2.28500 24.42500 1.000 35.46741 440 GLU A O 1
ATOM 6957 N N . VAL A 1 441 ? -61.14600 -0.93500 25.99300 1.000 33.86985 441 VAL A N 1
ATOM 6958 C CA . VAL A 1 441 ? -60.61800 -0.01400 24.98900 1.000 34.21463 441 VAL A CA 1
ATOM 6959 C C . VAL A 1 441 ? -59.59800 -0.72700 24.11500 1.000 31.84592 441 VAL A C 1
ATOM 6960 O O . VAL A 1 441 ? -59.69600 -0.72400 22.88300 1.000 31.36955 441 VAL A O 1
ATOM 6973 N N . MET A 1 442 ? -58.61200 -1.36800 24.74100 1.000 31.37745 442 MET A N 1
ATOM 6974 C CA . MET A 1 442 ? -57.52800 -1.97700 23.97800 1.000 29.72198 442 MET A CA 1
ATOM 6975 C C . MET A 1 442 ? -58.01700 -3.15400 23.14600 1.000 30.98529 442 MET A C 1
ATOM 6976 O O . MET A 1 442 ? -57.52800 -3.37400 22.03000 1.000 36.54912 442 MET A O 1
ATOM 6990 N N . ASN A 1 443 ? -58.99000 -3.91200 23.65500 1.000 28.51658 443 ASN A N 1
ATOM 6991 C CA A ASN A 1 443 ? -59.38300 -5.11400 22.93600 0.620 43.83157 443 ASN A CA 1
ATOM 6992 C CA B ASN A 1 443 ? -59.45200 -5.12400 22.98300 0.380 45.17910 443 ASN A CA 1
ATOM 6993 C C . ASN A 1 443 ? -60.28300 -4.81800 21.74400 1.000 42.20243 443 ASN A C 1
ATOM 6994 O O . ASN A 1 443 ? -60.35000 -5.64100 20.82300 1.000 41.99188 443 ASN A O 1
ATOM 7015 N N . SER A 1 444 ? -60.94100 -3.66300 21.70600 1.000 35.27528 444 SER A N 1
ATOM 7016 C CA . SER A 1 444 ? -61.78300 -3.32300 20.56900 1.000 42.90778 444 SER A CA 1
ATOM 7017 C C . SER A 1 444 ? -61.05400 -2.50700 19.50800 1.000 39.26787 444 SER A C 1
ATOM 7018 O O . SER A 1 444 ? -61.58600 -2.33800 18.40700 1.000 41.09966 444 SER A O 1
ATOM 7026 N N . LEU A 1 445 ? -59.86000 -2.00000 19.80500 1.000 30.00097 445 LEU A N 1
ATOM 7027 C CA . LEU A 1 445 ? -59.09000 -1.26100 18.81700 1.000 27.65595 445 LEU A CA 1
ATOM 7028 C C . LEU A 1 445 ? -58.55500 -2.22400 17.77100 1.000 30.84054 445 LEU A C 1
ATOM 7029 O O . LEU A 1 445 ? -57.88400 -3.20100 18.10500 1.000 32.30651 445 LEU A O 1
ATOM 7045 N N . ALA A 1 446 ? -58.84200 -1.94900 16.50700 1.000 27.46908 446 ALA A N 1
ATOM 7046 C CA . ALA A 1 446 ? -58.32900 -2.74800 15.40100 1.000 25.86100 446 ALA A CA 1
ATOM 7047 C C . ALA A 1 446 ? -57.16800 -2.02800 14.72900 1.000 23.27911 446 ALA A C 1
ATOM 7048 O O . ALA A 1 446 ? -57.22300 -0.81600 14.50500 1.000 26.81901 446 ALA A O 1
ATOM 7055 N N . VAL A 1 447 ? -56.11200 -2.77700 14.44100 1.000 22.16055 447 VAL A N 1
ATOM 7056 C CA . VAL A 1 447 ? -55.05600 -2.30600 13.55100 1.000 21.95263 447 VAL A CA 1
ATOM 7057 C C . VAL A 1 447 ? -55.50700 -2.55300 12.11800 1.000 21.29729 447 VAL A C 1
ATOM 7058 O O . VAL A 1 447 ? -55.96200 -3.65200 11.78500 1.000 21.63680 447 VAL A O 1
ATOM 7071 N N . THR A 1 448 ? -55.41900 -1.52700 11.28000 1.000 21.91842 448 THR A N 1
ATOM 7072 C CA . THR A 1 448 ? -55.95400 -1.59600 9.92800 1.000 21.63154 448 THR A CA 1
ATOM 7073 C C . THR A 1 448 ? -54.82700 -1.66800 8.90600 1.000 22.39216 448 THR A C 1
ATOM 7074 O O . THR A 1 448 ? -53.65500 -1.45400 9.21900 1.000 20.96567 448 THR A O 1
ATOM 7085 N N . MET A 1 449 ? -55.18800 -1.95300 7.65100 1.000 22.10265 449 MET A N 1
ATOM 7086 C CA . MET A 1 449 ? -54.17000 -1.96000 6.60300 1.000 23.28700 449 MET A CA 1
ATOM 7087 C C . MET A 1 449 ? -53.51900 -0.58600 6.47800 1.000 21.20517 449 MET A C 1
ATOM 7088 O O . MET A 1 449 ? -52.31100 -0.48400 6.23900 1.000 24.26344 449 MET A O 1
ATOM 7102 N N . ASP A 1 450 ? -54.30000 0.48600 6.65900 1.000 22.43427 450 ASP A N 1
ATOM 7103 C CA A ASP A 1 450 ? -53.72300 1.82400 6.59300 0.570 25.32672 450 ASP A CA 1
ATOM 7104 C CA B ASP A 1 450 ? -53.74700 1.83600 6.61700 0.430 25.53201 450 ASP A CA 1
ATOM 7105 C C . ASP A 1 450 ? -52.62800 2.00000 7.63400 1.000 23.59757 450 ASP A C 1
ATOM 7106 O O . ASP A 1 450 ? -51.64000 2.69800 7.38200 1.000 23.99498 450 ASP A O 1
ATOM 7123 N N . ASP A 1 451 ? -52.77600 1.37400 8.80100 1.000 23.28174 451 ASP A N 1
ATOM 7124 C CA . ASP A 1 451 ? -51.74700 1.47200 9.83000 1.000 23.43702 451 ASP A CA 1
ATOM 7125 C C . ASP A 1 451 ? -50.48600 0.72700 9.41100 1.000 22.34478 451 ASP A C 1
ATOM 7126 O O . ASP A 1 451 ? -49.37000 1.22500 9.60600 1.000 22.71062 451 ASP A O 1
ATOM 7135 N N . PHE A 1 452 ? -50.63600 -0.45900 8.81500 1.000 21.13674 452 PHE A N 1
ATOM 7136 C CA . PHE A 1 452 ? -49.47000 -1.14500 8.26500 1.000 23.37912 452 PHE A CA 1
ATOM 7137 C C . PHE A 1 452 ? -48.86700 -0.36500 7.10400 1.000 20.59984 452 PHE A C 1
ATOM 7138 O O . PHE A 1 452 ? -47.64000 -0.29200 6.97300 1.000 22.51059 452 PHE A O 1
ATOM 7155 N N . ARG A 1 453 ? -49.71000 0.22200 6.25000 1.000 21.05252 453 ARG A N 1
ATOM 7156 C CA . ARG A 1 453 ? -49.19500 1.00400 5.12700 1.000 21.49468 453 ARG A CA 1
ATOM 7157 C C . ARG A 1 453 ? -48.38900 2.20000 5.62000 1.000 22.50270 453 ARG A C 1
ATOM 7158 O O . ARG A 1 453 ? -47.32400 2.51000 5.07200 1.000 22.55797 453 ARG A O 1
ATOM 7179 N N . TRP A 1 454 ? -48.87900 2.87900 6.65900 1.000 23.42912 454 TRP A N 1
ATOM 7180 C CA . TRP A 1 454 ? -48.11000 3.96200 7.25800 1.000 24.54768 454 TRP A CA 1
ATOM 7181 C C . TRP A 1 454 ? -46.75700 3.45200 7.75000 1.000 23.98972 454 TRP A C 1
ATOM 7182 O O . TRP A 1 454 ? -45.71300 4.04700 7.46100 1.000 24.41345 454 TRP A O 1
ATOM 7203 N N . ALA A 1 455 ? -46.75500 2.33600 8.48700 1.000 23.13172 455 ALA A N 1
ATOM 7204 C CA . ALA A 1 455 ? -45.50000 1.78700 8.99200 1.000 22.73694 455 ALA A CA 1
ATOM 7205 C C . ALA A 1 455 ? -44.55300 1.43800 7.84900 1.000 22.06580 455 ALA A C 1
ATOM 7206 O O . ALA A 1 455 ? -43.35400 1.72700 7.91000 1.000 22.36584 455 ALA A O 1
ATOM 7213 N N . LEU A 1 456 ? -45.07100 0.80700 6.79800 1.000 21.26571 456 LEU A N 1
ATOM 7214 C CA . LEU A 1 456 ? -44.24400 0.41500 5.66200 1.000 24.20817 456 LEU A CA 1
ATOM 7215 C C . LEU A 1 456 ? -43.72600 1.60800 4.87300 1.000 21.54206 456 LEU A C 1
ATOM 7216 O O . LEU A 1 456 ? -42.79900 1.45000 4.07600 1.000 25.66887 456 LEU A O 1
ATOM 7232 N N . SER A 1 457 ? -44.28600 2.79700 5.08000 1.000 25.63202 457 SER A N 1
ATOM 7233 C CA . SER A 1 457 ? -43.89900 3.97600 4.31400 1.000 23.50545 457 SER A CA 1
ATOM 7234 C C . SER A 1 457 ? -42.91900 4.87300 5.05500 1.000 24.55031 457 SER A C 1
ATOM 7235 O O . SER A 1 457 ? -42.49300 5.88200 4.49900 1.000 26.32684 457 SER A O 1
ATOM 7243 N N . GLN A 1 458 ? -42.58400 4.55800 6.30100 1.000 24.47925 458 GLN A N 1
ATOM 7244 C CA . GLN A 1 458 ? -41.55600 5.30000 7.01000 1.000 30.26415 458 GLN A CA 1
ATOM 7245 C C . GLN A 1 458 ? -40.18100 4.82900 6.54800 1.000 37.85717 458 GLN A C 1
ATOM 7246 O O . GLN A 1 458 ? -39.99900 3.67800 6.14000 1.000 49.20327 458 GLN A O 1
ATOM 7260 N N . SER A 1 459 ? -39.21500 5.74400 6.58700 1.000 46.54242 459 SER A N 1
ATOM 7261 C CA . SER A 1 459 ? -37.87100 5.46800 6.09500 1.000 50.80083 459 SER A CA 1
ATOM 7262 C C . SER A 1 459 ? -36.81400 5.63700 7.17600 1.000 56.40413 459 SER A C 1
ATOM 7263 O O . SER A 1 459 ? -35.61800 5.62500 6.86700 1.000 72.24550 459 SER A O 1
ATOM 7271 N N . ASN A 1 460 ? -37.21500 5.78700 8.43700 1.000 43.76051 460 ASN A N 1
ATOM 7272 C CA . ASN A 1 460 ? -36.28000 6.12900 9.50000 1.000 50.14549 460 ASN A CA 1
ATOM 7273 C C . ASN A 1 460 ? -35.87000 4.92700 10.34300 1.000 39.39946 460 ASN A C 1
ATOM 7274 O O . ASN A 1 460 ? -35.45500 5.09900 11.49300 1.000 38.06246 460 ASN A O 1
ATOM 7285 N N . ARG A 1 461 ? -35.96300 3.72100 9.79600 1.000 49.97968 461 ARG A N 1
ATOM 7286 C CA . ARG A 1 461 ? -35.37000 2.56500 10.45600 1.000 59.33080 461 ARG A CA 1
ATOM 7287 C C . ARG A 1 461 ? -34.41800 1.83600 9.51200 1.000 71.21117 461 ARG A C 1
ATOM 7288 O O . ARG A 1 461 ? -34.67400 1.72000 8.31200 1.000 75.94858 461 ARG A O 1
#